Protein 3OII (pdb70)

Nearest PDB structures (foldseek):
  3oii-assembly1_B  TM=1.005E+00  e=3.735E-46  Saccharomyces cerevisiae
  3oii-assembly1_A  TM=9.959E-01  e=3.392E-41  Saccharomyces cerevisiae
  2v3j-assembly1_A  TM=9.925E-01  e=1.659E-40  Saccharomyces cerevisiae
  3oin-assembly1_A  TM=9.960E-01  e=1.907E-39  Saccharomyces cerevisiae
  5jpq-assembly1_e  TM=9.652E-01  e=1.826E-38  Thermochaetoides thermophila

Organism: Saccharomyces cerevisiae (strain ATCC 204508 / S288c) (NCBI:txid559292)

CATH classification: 3.40.1280.10

Foldseek 3Di:
DDWDWLVDQFAAAEEEEAEQQQFDADPCRWTDALVPCVVVCVVVVHDSQWSHNVLVLLQVVLQLPFLSLVVNRYWYWYQHNVGWIKTATSPDDQDNDPVVNGVVSSCCVVVQFDDDVPDPDTRMGTDDDDPVSRHHPAEAEEEEDLPAAADQLLVVVVPGDPRYYYYYYYHSTPDDDSCRCVVPHDYYHYHDNDDDRSNVVSNSNSVSVCVNVVRD/DPWDFLVDQWDAAEEEEAFQAQADDVLGQALVPCVVVCVVVVHPSQFNCNVLVLLQVCLQLVFLSLVVNRYWYWYQHNVGWIKTATSPDDQDNDPVVNSVVSVVCVVVQADPCSRMHTDDDDPVVSHHPAEAEEEEDLVAAADQLLVVLLPAPPRYYYYYYFHSTSDDDSCSCVVPHPYYHYHDPDDDRRNVVSNSNSVSVCVNVVRD

GO terms:
  GO:0005515 protein binding (F, IPI)
  GO:0034399 nuclear periphery (C, IDA)
  GO:0005634 nucleus (C, IDA)
  GO:0005730 nucleolus (C, IDA)
  GO:0005737 cytoplasm (C, IDA)
  GO:0005880 nuclear microtubule (C, IDA)
  GO:0032040 small-subunit processome (C, IDA)
  GO:0042274 ribosomal small subunit biogenesis (P, IGI)
  GO:0070037 rRNA (pseudouridine) methyltransferase activity (F, IMP)
  GO:0005737 cytoplasm (C, HDA)
  GO:0042274 ribosomal small subunit biogenesis (P, IMP)
  GO:0030686 90S preribosome (C, HDA)
  GO:0006364 rRNA processing (P, IMP)
  GO:0070475 rRNA base methylation (P, IMP)
  GO:0000447 endonucleolytic cleavage in ITS1 to separate SSU-rRNA from 5.8S rRNA and LSU-rRNA from tricistronic rRNA transcript (SSU-rRNA, 5.8S rRNA, LSU-rRNA) (P, IMP)
  GO:0000472 endonucleolytic cleavage to generate mature 5'-end of SSU-rRNA from (SSU-rRNA, 5.8S rRNA, LSU-rRNA) (P, IMP)
  GO:0000480 endonucleolytic cleavage in 5'-ETS of tricistronic rRNA transcript (SSU-rRNA, 5.8S rRNA, LSU-rRNA) (P, IMP)
  GO:0019843 rRNA binding (F, IDA)
  GO:0070037 rRNA (pseudouridine) methyltransferase activity (F, TAS)
  GO:0070037 rRNA (pseudouridine) methyltransferase activity (F, EXP)

Secondary structure (DSSP, 8-state):
-PPP-TT--SS--EEEEEEEE---EE---EE--TTT-HHHHHHTT--GGG--HHHHHHHHHHHHTSHHHHTT-EEEEEEETTS-EEEEPTT----SSHHHHHHHHHHHHHHSEEEETTEEEEEEEEEPSPGGGTS-SSEEEEEE-TTSPB--HHHHHHTS-TT-EEEEEEE-SSS--S-TTTTT-SEEEBS-SS---HHHHHHHHHHHHHHHTT--/-PPP-TT--SS--EEEEEEEE---B--B--TTT-HHHHHHTT--GGG--HHHHHHHHHHHHTSHHHHTT-EEEEEEETTS-EEEEPTT----SSHHHHHHHHHHHHHHSEE----EEEEPSPGGGTS-SSEEEEEE-TTS-B--HHHHHHTS-TT-EEEEEEE-SSS--S-TTTTT-SEEEBS-SS---HHHHHHHHHHHHHHHTT--

Radius of gyration: 21.12 Å; Cα contacts (8 Å, |Δi|>4): 929; chains: 2; bounding box: 51×55×55 Å

B-factor: mean 37.65, std 14.8, range [11.65, 96.95]

Structure (mmCIF, N/CA/C/O backbone):
data_3OII
#
_entry.id   3OII
#
_cell.length_a   45.988
_cell.length_b   84.662
_cell.length_c   112.545
_cell.angle_alpha   90.000
_cell.angle_beta   90.000
_cell.angle_gamma   90.000
#
_symmetry.space_group_name_H-M   'P 21 21 21'
#
loop_
_entity.id
_entity.type
_entity.pdbx_description
1 polymer 'Essential for mitotic growth 1'
2 non-polymer S-ADENOSYL-L-HOMOCYSTEINE
3 non-polymer GLYCEROL
4 water water
#
loop_
_atom_site.group_PDB
_atom_site.id
_atom_site.type_symbol
_atom_site.label_atom_id
_atom_site.label_alt_id
_atom_site.label_comp_id
_atom_site.label_asym_id
_atom_site.label_entity_id
_atom_site.label_seq_id
_atom_site.pdbx_PDB_ins_code
_atom_site.Cartn_x
_atom_site.Cartn_y
_atom_site.Cartn_z
_atom_site.occupancy
_atom_site.B_iso_or_equiv
_atom_site.auth_seq_id
_atom_site.auth_comp_id
_atom_site.auth_asym_id
_atom_site.auth_atom_id
_atom_site.pdbx_PDB_model_num
ATOM 1 N N . PRO A 1 29 ? 8.852 16.537 -15.164 1.00 52.98 28 PRO A N 1
ATOM 2 C CA . PRO A 1 29 ? 7.754 16.110 -14.269 1.00 50.72 28 PRO A CA 1
ATOM 3 C C . PRO A 1 29 ? 8.296 15.499 -12.947 1.00 48.78 28 PRO A C 1
ATOM 4 O O . PRO A 1 29 ? 8.602 14.304 -12.880 1.00 49.04 28 PRO A O 1
ATOM 8 N N . PRO A 1 30 ? 8.436 16.330 -11.918 1.00 45.93 29 PRO A N 1
ATOM 9 C CA . PRO A 1 30 ? 8.932 15.877 -10.609 1.00 43.37 29 PRO A CA 1
ATOM 10 C C . PRO A 1 30 ? 7.905 14.966 -9.906 1.00 38.10 29 PRO A C 1
ATOM 11 O O . PRO A 1 30 ? 6.682 14.974 -10.231 1.00 38.63 29 PRO A O 1
ATOM 15 N N . VAL A 1 31 ? 8.400 14.107 -9.034 1.00 33.01 30 VAL A N 1
ATOM 16 C CA . VAL A 1 31 ? 7.482 13.123 -8.421 1.00 29.15 30 VAL A CA 1
ATOM 17 C C . VAL A 1 31 ? 6.743 13.735 -7.244 1.00 27.38 30 VAL A C 1
ATOM 18 O O . VAL A 1 31 ? 7.375 14.250 -6.316 1.00 24.40 30 VAL A O 1
ATOM 22 N N . LEU A 1 32 ? 5.413 13.741 -7.299 1.00 23.62 31 LEU A N 1
ATOM 23 C CA . LEU A 1 32 ? 4.610 14.407 -6.265 1.00 23.26 31 LEU A CA 1
ATOM 24 C C . LEU A 1 32 ? 4.557 13.575 -5.015 1.00 23.78 31 LEU A C 1
ATOM 25 O O . LEU A 1 32 ? 4.382 12.314 -5.052 1.00 23.78 31 LEU A O 1
ATOM 30 N N . THR A 1 33 ? 4.706 14.245 -3.891 1.00 23.04 32 THR A N 1
ATOM 31 C CA . THR A 1 33 ? 4.426 13.587 -2.612 1.00 22.36 32 THR A CA 1
ATOM 32 C C . THR A 1 33 ? 3.698 14.559 -1.695 1.00 23.93 32 THR A C 1
ATOM 33 O O . THR A 1 33 ? 3.573 15.797 -2.015 1.00 23.59 32 THR A O 1
ATOM 37 N N . SER A 1 34 ? 3.240 14.008 -0.566 1.00 21.28 33 SER A N 1
ATOM 38 C CA . SER A 1 34 ? 2.604 14.830 0.482 1.00 22.53 33 SER A CA 1
ATOM 39 C C . SER A 1 34 ? 3.465 15.947 1.002 1.00 22.74 33 SER A C 1
ATOM 40 O O . SER A 1 34 ? 2.933 16.868 1.645 1.00 22.86 33 SER A O 1
ATOM 43 N N . LYS A 1 35 ? 4.794 15.951 0.771 1.00 21.51 34 LYS A N 1
ATOM 44 C CA . LYS A 1 35 ? 5.628 17.116 1.245 1.00 23.59 34 LYS A CA 1
ATOM 45 C C . LYS A 1 35 ? 5.279 18.354 0.455 1.00 23.47 34 LYS A C 1
ATOM 46 O O . LYS A 1 35 ? 5.395 19.476 0.967 1.00 22.42 34 LYS A O 1
ATOM 52 N N . ASP A 1 36 ? 4.826 18.143 -0.809 1.00 22.21 35 ASP A N 1
ATOM 53 C CA . ASP A 1 36 ? 4.432 19.263 -1.632 1.00 23.27 35 ASP A CA 1
ATOM 54 C C . ASP A 1 36 ? 2.962 19.474 -1.399 1.00 22.99 35 ASP A C 1
ATOM 55 O O . ASP A 1 36 ? 2.139 18.654 -1.757 1.00 19.90 35 ASP A O 1
ATOM 60 N N . LYS A 1 37 ? 2.624 20.620 -0.799 1.00 21.05 36 LYS A N 1
ATOM 61 C CA . LYS A 1 37 ? 1.245 20.906 -0.524 1.00 23.80 36 LYS A CA 1
ATOM 62 C C . LYS A 1 37 ? 0.712 22.053 -1.366 1.00 22.14 36 LYS A C 1
ATOM 63 O O . LYS A 1 37 ? -0.340 22.635 -1.017 1.00 23.52 36 LYS A O 1
ATOM 69 N N . ILE A 1 38 ? 1.428 22.399 -2.439 1.00 21.31 37 ILE A N 1
ATOM 70 C CA . ILE A 1 38 ? 1.120 23.558 -3.227 1.00 23.45 37 ILE A CA 1
ATOM 71 C C . ILE A 1 38 ? 0.708 23.175 -4.655 1.00 22.86 37 ILE A C 1
ATOM 72 O O . ILE A 1 38 ? -0.271 23.733 -5.207 1.00 24.10 37 ILE A O 1
ATOM 77 N N . THR A 1 39 ? 1.506 22.311 -5.276 1.00 22.05 38 THR A N 1
ATOM 78 C CA . THR A 1 39 ? 1.314 21.989 -6.716 1.00 21.35 38 THR A CA 1
ATOM 79 C C . THR A 1 39 ? -0.153 21.518 -6.962 1.00 19.93 38 THR A C 1
ATOM 80 O O . THR A 1 39 ? -0.654 20.652 -6.286 1.00 21.16 38 THR A O 1
ATOM 84 N N . LYS A 1 40 ? -0.817 22.086 -7.964 1.00 21.99 39 LYS A N 1
ATOM 85 C CA . LYS A 1 40 ? -2.191 21.634 -8.286 1.00 21.53 39 LYS A CA 1
ATOM 86 C C . LYS A 1 40 ? -2.173 20.260 -8.895 1.00 21.82 39 LYS A C 1
ATOM 87 O O . LYS A 1 40 ? -1.470 20.031 -9.888 1.00 23.38 39 LYS A O 1
ATOM 93 N N . ARG A 1 41 ? -2.948 19.340 -8.360 1.00 19.26 40 ARG A N 1
ATOM 94 C CA . ARG A 1 41 ? -2.917 17.952 -8.846 1.00 18.84 40 ARG A CA 1
ATOM 95 C C . ARG A 1 41 ? -4.268 17.282 -8.607 1.00 18.91 40 ARG A C 1
ATOM 96 O O . ARG A 1 41 ? -5.132 17.805 -7.859 1.00 18.16 40 ARG A O 1
ATOM 104 N N . MET A 1 42 ? -4.402 16.048 -9.121 1.00 17.41 41 MET A N 1
ATOM 105 C CA . MET A 1 42 ? -5.511 15.228 -8.742 1.00 19.11 41 MET A CA 1
ATOM 106 C C . MET A 1 42 ? -5.022 14.201 -7.745 1.00 18.29 41 MET A C 1
ATOM 107 O O . MET A 1 42 ? -3.901 13.683 -7.845 1.00 17.90 41 MET A O 1
ATOM 112 N N . ILE A 1 43 ? -5.832 13.950 -6.738 1.00 17.29 42 ILE A N 1
ATOM 113 C CA . ILE A 1 43 ? -5.537 12.916 -5.740 1.00 17.64 42 ILE A CA 1
ATOM 114 C C . ILE A 1 43 ? -6.704 11.958 -5.716 1.00 17.51 42 ILE A C 1
ATOM 115 O O . ILE A 1 43 ? -7.886 12.395 -5.760 1.00 17.81 42 ILE A O 1
ATOM 120 N N . VAL A 1 44 ? -6.407 10.658 -5.626 1.00 17.18 43 VAL A N 1
ATOM 121 C CA . VAL A 1 44 ? -7.496 9.718 -5.421 1.00 18.55 43 VAL A CA 1
ATOM 122 C C . VAL A 1 44 ? -7.168 8.941 -4.176 1.00 18.34 43 VAL A C 1
ATOM 123 O O . VAL A 1 44 ? -6.001 8.520 -3.963 1.00 18.09 43 VAL A O 1
ATOM 127 N N . VAL A 1 45 ? -8.184 8.810 -3.333 1.00 17.41 44 VAL A N 1
ATOM 128 C CA . VAL A 1 45 ? -8.031 8.061 -2.092 1.00 17.47 44 VAL A CA 1
ATOM 129 C C . VAL A 1 45 ? -8.926 6.835 -2.228 1.00 18.35 44 VAL A C 1
ATOM 130 O O . VAL A 1 45 ? -10.151 6.930 -2.369 1.00 18.29 44 VAL A O 1
ATOM 134 N N . LEU A 1 46 ? -8.312 5.670 -2.129 1.00 16.86 45 LEU A N 1
ATOM 135 C CA . LEU A 1 46 ? -9.070 4.430 -2.200 1.00 16.81 45 LEU A CA 1
ATOM 136 C C . LEU A 1 46 ? -9.429 4.132 -0.761 1.00 19.18 45 LEU A C 1
ATOM 137 O O . LEU A 1 46 ? -8.594 3.701 0.055 1.00 19.60 45 LEU A O 1
ATOM 142 N N . ALA A 1 47 ? -10.683 4.390 -0.444 1.00 18.41 46 ALA A N 1
ATOM 143 C CA . ALA A 1 47 ? -11.120 4.308 0.940 1.00 19.32 46 ALA A CA 1
ATOM 144 C C . ALA A 1 47 ? -11.802 2.989 1.240 1.00 21.53 46 ALA A C 1
ATOM 145 O O . ALA A 1 47 ? -12.308 2.303 0.345 1.00 22.60 46 ALA A O 1
ATOM 147 N N . MET A 1 48 ? -11.875 2.676 2.530 1.00 20.25 47 MET A N 1
ATOM 148 C CA . MET A 1 48 ? -12.423 1.397 2.995 1.00 22.41 47 MET A CA 1
ATOM 149 C C . MET A 1 48 ? -11.810 0.255 2.189 1.00 22.21 47 MET A C 1
ATOM 150 O O . MET A 1 48 ? -12.460 -0.780 1.972 1.00 22.37 47 MET A O 1
ATOM 155 N N . ALA A 1 49 ? -10.537 0.384 1.843 1.00 19.90 48 ALA A N 1
ATOM 156 C CA . ALA A 1 49 ? -9.829 -0.681 1.118 1.00 20.66 48 ALA A CA 1
ATOM 157 C C . ALA A 1 49 ? -9.691 -1.970 1.957 1.00 22.80 48 ALA A C 1
ATOM 158 O O . ALA A 1 49 ? -9.391 -1.896 3.144 1.00 21.50 48 ALA A O 1
ATOM 160 N N . SER A 1 50 ? -9.929 -3.157 1.376 1.00 23.64 49 SER A N 1
ATOM 161 C CA . SER A 1 50 ? -9.951 -4.320 2.242 1.00 26.79 49 SER A CA 1
ATOM 162 C C . SER A 1 50 ? -8.603 -4.973 2.116 1.00 29.54 49 SER A C 1
ATOM 163 O O . SER A 1 50 ? -8.446 -5.877 1.281 1.00 31.89 49 SER A O 1
ATOM 168 N N . LEU A 1 51 ? -7.659 -4.522 2.941 1.00 26.32 50 LEU A N 1
ATOM 169 C CA . LEU A 1 51 ? -6.267 -5.002 2.939 1.00 28.51 50 LEU A CA 1
ATOM 170 C C . LEU A 1 51 ? -5.910 -5.400 4.375 1.00 30.16 50 LEU A C 1
ATOM 171 O O . LEU A 1 51 ? -5.624 -4.545 5.197 1.00 30.23 50 LEU A O 1
ATOM 176 N N . GLU A 1 52 ? -5.943 -6.680 4.6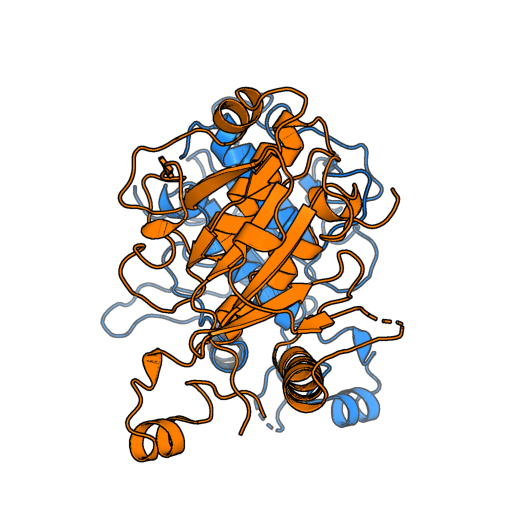64 1.00 30.22 51 GLU A N 1
ATOM 177 C CA . GLU A 1 52 ? -5.796 -7.147 6.019 1.00 33.45 51 GLU A CA 1
ATOM 178 C C . GLU A 1 52 ? -5.086 -8.461 5.881 1.00 34.51 51 GLU A C 1
ATOM 179 O O . GLU A 1 52 ? -5.414 -9.245 4.970 1.00 33.91 51 GLU A O 1
ATOM 185 N N . THR A 1 53 ? -4.111 -8.706 6.746 1.00 35.94 52 THR A N 1
ATOM 186 C CA . THR A 1 53 ? -3.327 -9.898 6.638 1.00 37.73 52 THR A CA 1
ATOM 187 C C . THR A 1 53 ? -3.824 -10.881 7.693 1.00 41.09 52 THR A C 1
ATOM 188 O O . THR A 1 53 ? -4.396 -10.486 8.709 1.00 40.41 52 THR A O 1
ATOM 192 N N . HIS A 1 54 ? -3.643 -12.165 7.432 1.00 43.67 53 HIS A N 1
ATOM 193 C CA . HIS A 1 54 ? -3.904 -13.152 8.449 1.00 48.23 53 HIS A CA 1
ATOM 194 C C . HIS A 1 54 ? -2.847 -14.226 8.315 1.00 50.59 53 HIS A C 1
ATOM 195 O O . HIS A 1 54 ? -2.426 -14.553 7.193 1.00 49.95 53 HIS A O 1
ATOM 202 N N . LYS A 1 55 ? -2.408 -14.777 9.444 1.00 53.52 54 LYS A N 1
ATOM 203 C CA . LYS A 1 55 ? -1.403 -15.824 9.366 1.00 57.00 54 LYS A CA 1
ATOM 204 C C . LYS A 1 55 ? -2.048 -17.155 8.998 1.00 58.96 54 LYS A C 1
ATOM 205 O O . LYS A 1 55 ? -2.904 -17.644 9.731 1.00 60.16 54 LYS A O 1
ATOM 211 N N . ILE A 1 56 ? -1.657 -17.686 7.834 1.00 60.36 55 ILE A N 1
ATOM 212 C CA . ILE A 1 56 ? -1.947 -19.060 7.448 1.00 63.15 55 ILE A CA 1
ATOM 213 C C . ILE A 1 56 ? -0.829 -19.951 7.976 1.00 64.87 55 ILE A C 1
ATOM 214 O O . ILE A 1 56 ? -0.970 -21.169 8.013 1.00 67.80 55 ILE A O 1
ATOM 219 N N . TYR A 1 66 ? 1.611 -15.664 6.656 1.00 55.57 65 TYR A N 1
ATOM 220 C CA . TYR A 1 66 ? 0.793 -14.454 6.386 1.00 52.26 65 TYR A CA 1
ATOM 221 C C . TYR A 1 66 ? 0.365 -14.232 4.934 1.00 50.00 65 TYR A C 1
ATOM 222 O O . TYR A 1 66 ? 1.200 -14.115 4.014 1.00 49.23 65 TYR A O 1
ATOM 231 N N . VAL A 1 67 ? -0.949 -14.113 4.752 1.00 47.02 66 VAL A N 1
ATOM 232 C CA . VAL A 1 67 ? -1.521 -13.796 3.450 1.00 43.71 66 VAL A CA 1
ATOM 233 C C . VAL A 1 67 ? -2.469 -12.621 3.507 1.00 39.51 66 VAL A C 1
ATOM 234 O O . VAL A 1 67 ? -2.977 -12.274 4.556 1.00 38.29 66 VAL A O 1
ATOM 238 N N . LEU A 1 68 ? -2.774 -12.055 2.352 1.00 37.12 67 LEU A N 1
ATOM 239 C CA . LEU A 1 68 ? -3.731 -10.963 2.299 1.00 35.26 67 LEU A CA 1
ATOM 240 C C . LEU A 1 68 ? -5.096 -11.641 2.193 1.00 34.99 67 LEU A C 1
ATOM 241 O O . LEU A 1 68 ? -5.346 -12.408 1.276 1.00 33.78 67 LEU A O 1
ATOM 246 N N . LEU A 1 69 ? -5.961 -11.403 3.164 1.00 33.39 68 LEU A N 1
ATOM 247 C CA . LEU A 1 69 ? -7.254 -12.069 3.212 1.00 34.38 68 LEU A CA 1
ATOM 248 C C . LEU A 1 69 ? -8.065 -11.787 1.951 1.00 34.98 68 LEU A C 1
ATOM 249 O O . LEU A 1 69 ? -8.159 -10.626 1.525 1.00 31.47 68 LEU A O 1
ATOM 254 N N . ASN A 1 70 ? -8.596 -12.836 1.314 1.00 36.34 69 ASN A N 1
ATOM 255 C CA . ASN A 1 70 ? -9.439 -12.613 0.128 1.00 37.83 69 ASN A CA 1
ATOM 256 C C . ASN A 1 70 ? -10.595 -13.582 0.076 1.00 39.59 69 ASN A C 1
ATOM 257 O O . ASN A 1 70 ? -10.457 -14.727 0.474 1.00 38.58 69 ASN A O 1
ATOM 262 N N . CYS A 1 71 ? -11.745 -13.105 -0.388 1.00 40.87 70 CYS A N 1
ATOM 263 C CA . CYS A 1 71 ? -12.957 -13.928 -0.427 1.00 45.52 70 CYS A CA 1
ATOM 264 C C . CYS A 1 71 ? -12.840 -15.232 -1.226 1.00 46.17 70 CYS A C 1
ATOM 265 O O . CYS A 1 71 ? -13.519 -16.198 -0.894 1.00 48.50 70 CYS A O 1
ATOM 268 N N . ASP A 1 72 ? -12.008 -15.295 -2.264 1.00 45.25 71 ASP A N 1
ATOM 269 C CA . ASP A 1 72 ? -11.841 -16.553 -3.010 1.00 47.18 71 ASP A CA 1
ATOM 270 C C . ASP A 1 72 ? -11.084 -17.606 -2.249 1.00 48.29 71 ASP A C 1
ATOM 271 O O . ASP A 1 72 ? -11.433 -18.786 -2.306 1.00 49.06 71 ASP A O 1
ATOM 276 N N . ASP A 1 73 ? -9.996 -17.208 -1.601 1.00 46.46 72 ASP A N 1
ATOM 277 C CA . ASP A 1 73 ? -9.076 -18.190 -1.052 1.00 48.07 72 ASP A CA 1
ATOM 278 C C . ASP A 1 73 ? -9.385 -18.506 0.372 1.00 48.35 72 ASP A C 1
ATOM 279 O O . ASP A 1 73 ? -9.007 -19.573 0.855 1.00 49.39 72 ASP A O 1
ATOM 284 N N . HIS A 1 74 ? -10.068 -17.595 1.055 1.00 47.19 73 HIS A N 1
ATOM 285 C CA . HIS A 1 74 ? -10.139 -17.680 2.507 1.00 48.63 73 HIS A CA 1
ATOM 286 C C . HIS A 1 74 ? -11.554 -17.713 3.051 1.00 49.97 73 HIS A C 1
ATOM 287 O O . HIS A 1 74 ? -11.790 -17.339 4.189 1.00 49.86 73 HIS A O 1
ATOM 294 N N . GLN A 1 75 ? -12.493 -18.178 2.239 1.00 52.73 74 GLN A N 1
ATOM 295 C CA . GLN A 1 75 ? -13.884 -18.299 2.664 1.00 55.21 74 GLN A CA 1
ATOM 296 C C . GLN A 1 75 ? -13.995 -19.101 3.948 1.00 57.19 74 GLN A C 1
ATOM 297 O O . GLN A 1 75 ? -14.700 -18.697 4.862 1.00 57.27 74 GLN A O 1
ATOM 303 N N . GLY A 1 76 ? -13.293 -20.232 4.007 1.00 59.65 75 GLY A N 1
ATOM 304 C CA . GLY A 1 76 ? -13.390 -21.137 5.160 1.00 62.77 75 GLY A CA 1
ATOM 305 C C . GLY A 1 76 ? -12.938 -20.384 6.393 1.00 63.03 75 GLY A C 1
ATOM 306 O O . GLY A 1 76 ? -13.667 -20.325 7.397 1.00 63.78 75 GLY A O 1
ATOM 307 N N . LEU A 1 77 ? -11.740 -19.796 6.287 1.00 62.23 76 LEU A N 1
ATOM 308 C CA . LEU A 1 77 ? -11.112 -19.006 7.348 1.00 62.27 76 LEU A CA 1
ATOM 309 C C . LEU A 1 77 ? -11.956 -17.806 7.794 1.00 61.87 76 LEU A C 1
ATOM 310 O O . LEU A 1 77 ? -12.226 -17.651 8.980 1.00 63.82 76 LEU A O 1
ATOM 315 N N . LEU A 1 78 ? -12.358 -16.959 6.848 1.00 60.49 77 LEU A N 1
ATOM 316 C CA . LEU A 1 78 ? -13.250 -15.839 7.120 1.00 59.20 77 LEU A CA 1
ATOM 317 C C . LEU A 1 78 ? -14.523 -16.260 7.839 1.00 61.49 77 LEU A C 1
ATOM 318 O O . LEU A 1 78 ? -15.000 -15.544 8.710 1.00 61.01 77 LEU A O 1
ATOM 323 N N . LYS A 1 79 ? -15.077 -17.399 7.427 1.00 64.43 78 LYS A N 1
ATOM 324 C CA . LYS A 1 79 ? -16.282 -17.982 8.051 1.00 67.87 78 LYS A CA 1
ATOM 325 C C . LYS A 1 79 ? -16.002 -18.396 9.496 1.00 70.04 78 LYS A C 1
ATOM 326 O O . LYS A 1 79 ? -16.737 -18.019 10.409 1.00 70.66 78 LYS A O 1
ATOM 332 N N . LYS A 1 80 ? -14.937 -19.169 9.697 1.00 72.34 79 LYS A N 1
ATOM 333 C CA . LYS A 1 80 ? -14.544 -19.603 11.043 1.00 75.49 79 LYS A CA 1
ATOM 334 C C . LYS A 1 80 ? -14.074 -18.411 11.890 1.00 74.87 79 LYS A C 1
ATOM 335 O O . LYS A 1 80 ? -14.069 -18.485 13.117 1.00 76.56 79 LYS A O 1
ATOM 341 N N . MET A 1 81 ? -13.688 -17.319 11.218 1.00 73.52 80 MET A N 1
ATOM 342 C CA . MET A 1 81 ? -13.403 -16.025 11.854 1.00 72.21 80 MET A CA 1
ATOM 343 C C . MET A 1 81 ? -14.693 -15.271 12.193 1.00 72.03 80 MET A C 1
ATOM 344 O O . MET A 1 81 ? -14.647 -14.238 12.857 1.00 71.80 80 MET A O 1
ATOM 349 N N . GLY A 1 82 ? -15.832 -15.757 11.702 1.00 72.64 81 GLY A N 1
ATOM 350 C CA . GLY A 1 82 ? -17.109 -15.059 11.863 1.00 72.55 81 GLY A CA 1
ATOM 351 C C . GLY A 1 82 ? -17.198 -13.731 11.119 1.00 70.68 81 GLY A C 1
ATOM 352 O O . GLY A 1 82 ? -18.019 -12.879 11.455 1.00 70.59 81 GLY A O 1
ATOM 353 N N . ARG A 1 83 ? -16.359 -13.558 10.097 1.00 69.38 82 ARG A N 1
ATOM 354 C CA . ARG A 1 83 ? -16.360 -12.348 9.279 1.00 67.53 82 ARG A CA 1
ATOM 355 C C . ARG A 1 83 ? -17.385 -12.466 8.163 1.00 67.30 82 ARG A C 1
ATOM 356 O O . ARG A 1 83 ? -17.859 -13.566 7.854 1.00 68.04 82 ARG A O 1
ATOM 364 N N . ASP A 1 84 ? -17.733 -11.327 7.570 1.00 65.51 83 ASP A N 1
ATOM 365 C CA . ASP A 1 84 ? -18.569 -11.307 6.373 1.00 65.40 83 ASP A CA 1
ATOM 366 C C . ASP A 1 84 ? -17.683 -11.674 5.173 1.00 64.21 83 ASP A C 1
ATOM 367 O O . ASP A 1 84 ? -16.732 -10.948 4.810 1.00 62.55 83 ASP A O 1
ATOM 372 N N . ILE A 1 85 ? -17.998 -12.829 4.598 1.00 64.09 84 ILE A N 1
ATOM 373 C CA . ILE A 1 85 ? -17.201 -13.459 3.553 1.00 63.46 84 ILE A CA 1
ATOM 374 C C . ILE A 1 85 ? -17.055 -12.477 2.390 1.00 60.78 84 ILE A C 1
ATOM 375 O O . ILE A 1 85 ? -15.962 -12.303 1.831 1.00 60.10 84 ILE A O 1
ATOM 380 N N . SER A 1 86 ? -18.150 -11.765 2.128 1.00 58.94 85 SER A N 1
ATOM 381 C CA . SER A 1 86 ? -18.293 -10.869 0.985 1.00 56.15 85 SER A CA 1
ATOM 382 C C . SER A 1 86 ? -17.397 -9.618 1.035 1.00 52.06 85 SER A C 1
ATOM 383 O O . SER A 1 86 ? -17.189 -8.983 0.013 1.00 51.65 85 SER A O 1
ATOM 386 N N . GLU A 1 87 ? -16.868 -9.267 2.207 1.00 49.09 86 GLU A N 1
ATOM 387 C CA . GLU A 1 87 ? -16.151 -8.011 2.360 1.00 45.16 86 GLU A CA 1
ATOM 388 C C . GLU A 1 87 ? -14.618 -8.080 2.097 1.00 40.09 86 GLU A C 1
ATOM 389 O O . GLU A 1 87 ? -13.986 -7.056 1.975 1.00 38.46 86 GLU A O 1
ATOM 395 N N . ALA A 1 88 ? -14.034 -9.271 1.985 1.00 35.69 87 ALA A N 1
ATOM 396 C CA . ALA A 1 88 ? -12.599 -9.350 1.858 1.00 32.64 87 ALA A CA 1
ATOM 397 C C . ALA A 1 88 ? -12.282 -9.266 0.372 1.00 30.03 87 ALA A C 1
ATOM 398 O O . ALA A 1 88 ? -12.189 -10.297 -0.323 1.00 28.81 87 ALA A O 1
ATOM 400 N N . ARG A 1 89 ? -12.151 -8.028 -0.117 1.00 26.89 88 ARG A N 1
ATOM 401 C CA . ARG A 1 89 ? -12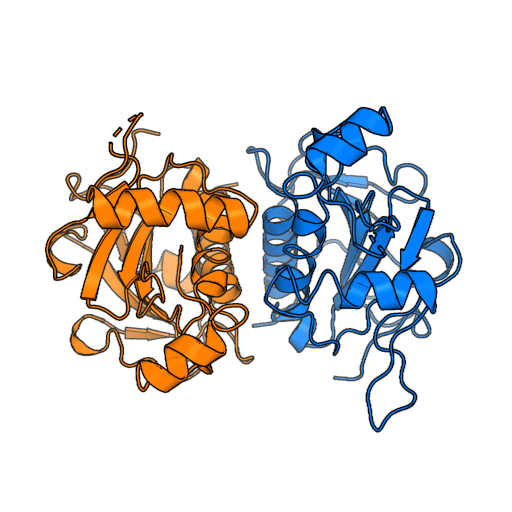.030 -7.791 -1.598 1.00 25.58 88 ARG A CA 1
ATOM 402 C C . ARG A 1 89 ? -10.802 -6.982 -1.951 1.00 23.68 88 ARG A C 1
ATOM 403 O O . ARG A 1 89 ? -10.901 -5.870 -2.490 1.00 23.26 88 ARG A O 1
ATOM 411 N N . PRO A 1 90 ? -9.601 -7.500 -1.597 1.00 24.17 89 PRO A N 1
ATOM 412 C CA . PRO A 1 90 ? -8.409 -6.712 -1.964 1.00 22.68 89 PRO A CA 1
ATOM 413 C C . PRO A 1 90 ? -8.231 -6.576 -3.492 1.00 24.23 89 PRO A C 1
ATOM 414 O O . PRO A 1 90 ? -7.476 -5.707 -3.940 1.00 23.68 89 PRO A O 1
ATOM 418 N N . ASP A 1 91 ? -8.921 -7.407 -4.276 1.00 24.19 90 ASP A N 1
ATOM 419 C CA . ASP A 1 91 ? -8.855 -7.316 -5.770 1.00 24.83 90 ASP A CA 1
ATOM 420 C C . ASP A 1 91 ? -9.390 -5.983 -6.230 1.00 24.36 90 ASP A C 1
ATOM 421 O O . ASP A 1 91 ? -8.962 -5.464 -7.240 1.00 24.16 90 ASP A O 1
ATOM 426 N N . ILE A 1 92 ? -10.317 -5.386 -5.481 1.00 22.48 91 ILE A N 1
ATOM 427 C CA . ILE A 1 92 ? -10.795 -4.074 -5.915 1.00 21.82 91 ILE A CA 1
ATOM 428 C C . ILE A 1 92 ? -9.682 -3.034 -5.821 1.00 23.30 91 ILE A C 1
ATOM 429 O O . ILE A 1 92 ? -9.486 -2.207 -6.738 1.00 21.62 91 ILE A O 1
ATOM 434 N N . THR A 1 93 ? -8.961 -3.031 -4.698 1.00 20.87 92 THR A N 1
ATOM 435 C CA . THR A 1 93 ? -7.865 -2.065 -4.569 1.00 20.64 92 THR A CA 1
ATOM 436 C C . THR A 1 93 ? -6.813 -2.317 -5.636 1.00 20.79 92 THR A C 1
ATOM 437 O O . THR A 1 93 ? -6.272 -1.377 -6.191 1.00 20.23 92 THR A O 1
ATOM 441 N N . HIS A 1 94 ? -6.514 -3.574 -5.904 1.00 19.23 93 HIS A N 1
ATOM 442 C CA . HIS A 1 94 ? -5.516 -3.925 -6.919 1.00 21.71 93 HIS A CA 1
ATOM 443 C C . HIS A 1 94 ? -5.909 -3.352 -8.269 1.00 21.14 93 HIS A C 1
ATOM 444 O O . HIS A 1 94 ? -5.129 -2.692 -8.920 1.00 20.69 93 HIS A O 1
ATOM 451 N N . GLN A 1 95 ? -7.145 -3.565 -8.662 1.00 21.25 94 GLN A N 1
ATOM 452 C CA A GLN A 1 95 ? -7.566 -3.091 -9.977 0.50 21.17 94 GLN A CA 1
ATOM 453 C CA B GLN A 1 95 ? -7.642 -3.102 -9.962 0.50 20.92 94 GLN A CA 1
ATOM 454 C C . GLN A 1 95 ? -7.610 -1.579 -10.066 1.00 20.83 94 GLN A C 1
ATOM 455 O O . GLN A 1 95 ? -7.190 -1.007 -11.113 1.00 21.30 94 GLN A O 1
ATOM 466 N N . CYS A 1 96 ? -8.052 -0.906 -8.991 1.00 19.98 95 CYS A N 1
ATOM 467 C CA . CYS A 1 96 ? -8.027 0.548 -8.961 1.00 19.82 95 CYS A CA 1
ATOM 468 C C . CYS A 1 96 ? -6.617 1.044 -9.046 1.00 20.03 95 CYS A C 1
ATOM 469 O O . CYS A 1 96 ? -6.378 2.002 -9.733 1.00 19.44 95 CYS A O 1
ATOM 472 N N . LEU A 1 97 ? -5.674 0.410 -8.332 1.00 19.33 96 LEU A N 1
ATOM 473 C CA . LEU A 1 97 ? -4.274 0.910 -8.432 1.00 19.72 96 LEU A CA 1
ATOM 474 C C . LEU A 1 97 ? -3.758 0.793 -9.847 1.00 20.72 96 LEU A C 1
ATOM 475 O O . LEU A 1 97 ? -3.009 1.663 -10.348 1.00 22.07 96 LEU A O 1
ATOM 480 N N . LEU A 1 98 ? -4.080 -0.299 -10.529 1.00 21.69 97 LEU A N 1
ATOM 481 C CA . LEU A 1 98 ? -3.542 -0.443 -11.903 1.00 20.01 97 LEU A CA 1
ATOM 482 C C . LEU A 1 98 ? -4.145 0.639 -12.776 1.00 22.04 97 LEU A C 1
ATOM 483 O O . LEU A 1 98 ? -3.468 1.265 -13.583 1.00 23.19 97 LEU A O 1
ATOM 488 N N . THR A 1 99 ? -5.413 0.849 -12.624 1.00 20.00 98 THR A N 1
ATOM 489 C CA . THR A 1 99 ? -6.131 1.870 -13.424 1.00 20.93 98 THR A CA 1
ATOM 490 C C . THR A 1 99 ? -5.540 3.252 -13.218 1.00 19.28 98 THR A C 1
ATOM 491 O O . THR A 1 99 ? -5.266 3.989 -14.169 1.00 18.53 98 THR A O 1
ATOM 495 N N . LEU A 1 100 ? -5.283 3.579 -11.970 1.00 18.38 99 LEU A N 1
ATOM 496 C CA . LEU A 1 100 ? -4.841 4.898 -11.616 1.00 18.89 99 LEU A CA 1
ATOM 497 C C . LEU A 1 100 ? -3.373 5.097 -12.026 1.00 20.23 99 LEU A C 1
ATOM 498 O O . LEU A 1 100 ? -3.036 6.156 -12.612 1.00 19.95 99 LEU A O 1
ATOM 503 N N . LEU A 1 101 ? -2.481 4.142 -11.722 1.00 18.62 100 LEU A N 1
ATOM 504 C CA . LEU A 1 101 ? -1.070 4.447 -11.941 1.00 20.73 100 LEU A CA 1
ATOM 505 C C . LEU A 1 101 ? -0.697 4.326 -13.430 1.00 20.93 100 LEU A C 1
ATOM 506 O O . LEU A 1 101 ? 0.342 4.842 -13.892 1.00 21.04 100 LEU A O 1
ATOM 511 N N . ASP A 1 102 ? -1.491 3.577 -14.174 1.00 21.59 101 ASP A N 1
ATOM 512 C CA . ASP A 1 102 ? -1.310 3.492 -15.630 1.00 21.65 101 ASP A CA 1
ATOM 513 C C . ASP A 1 102 ? -1.847 4.701 -16.375 1.00 22.66 101 ASP A C 1
ATOM 514 O O . ASP A 1 102 ? -1.675 4.792 -17.585 1.00 21.54 101 ASP A O 1
ATOM 519 N N . SER A 1 103 ? -2.573 5.587 -15.709 1.00 21.71 102 SER A N 1
ATOM 520 C CA . SER A 1 103 ? -3.294 6.626 -16.447 1.00 22.87 102 SER A CA 1
ATOM 521 C C . SER A 1 103 ? -2.305 7.699 -16.949 1.00 22.34 102 SER A C 1
ATOM 522 O O . SER A 1 103 ? -1.272 7.938 -16.328 1.00 23.62 102 SER A O 1
ATOM 525 N N . PRO A 1 104 ? -2.644 8.380 -18.065 1.00 22.02 103 PRO A N 1
ATOM 526 C CA . PRO A 1 104 ? -1.830 9.508 -18.532 1.00 21.61 103 PRO A CA 1
ATOM 527 C C . PRO A 1 104 ? -1.650 10.564 -17.434 1.00 21.67 103 PRO A C 1
ATOM 528 O O . PRO A 1 104 ? -0.598 11.160 -17.372 1.00 23.37 103 PRO A O 1
ATOM 532 N N . ILE A 1 105 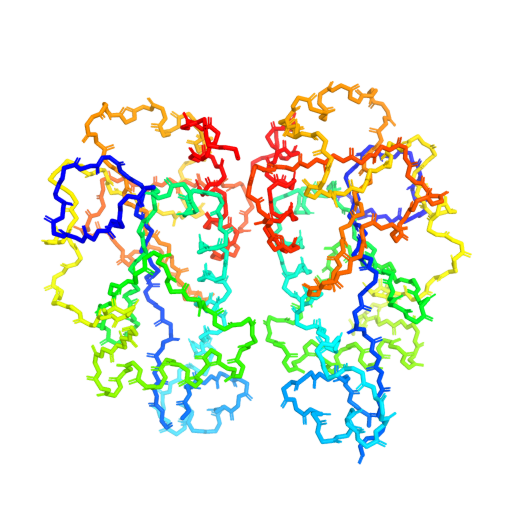? -2.654 10.806 -16.586 1.00 22.67 104 ILE A N 1
ATOM 533 C CA . ILE A 1 105 ? -2.514 11.893 -15.596 1.00 22.00 104 ILE A CA 1
ATOM 534 C C . ILE A 1 105 ? -1.402 11.510 -14.615 1.00 21.54 104 ILE A C 1
ATOM 535 O O . ILE A 1 105 ? -0.628 12.367 -14.177 1.00 23.21 104 ILE A O 1
ATOM 540 N N . ASN A 1 106 ? -1.280 10.209 -14.324 1.00 19.37 105 ASN A N 1
ATOM 541 C CA . ASN A 1 106 ? -0.136 9.751 -13.501 1.00 19.41 105 ASN A CA 1
ATOM 542 C C . ASN A 1 106 ? 1.156 9.953 -14.233 1.00 20.69 105 ASN A C 1
ATOM 543 O O . ASN A 1 106 ? 2.199 10.419 -13.671 1.00 20.94 105 ASN A O 1
ATOM 548 N N . LYS A 1 107 ? 1.187 9.517 -15.474 1.00 22.12 106 LYS A N 1
ATOM 549 C CA . LYS A 1 107 ? 2.433 9.613 -16.239 1.00 23.60 106 LYS A CA 1
ATOM 550 C C . LYS A 1 107 ? 2.878 11.055 -16.419 1.00 25.35 106 LYS A C 1
ATOM 551 O O . LYS A 1 107 ? 4.096 11.331 -16.549 1.00 24.78 106 LYS A O 1
ATOM 557 N N . ALA A 1 108 ? 1.904 11.975 -16.512 1.00 24.12 107 ALA A N 1
ATOM 558 C CA . ALA A 1 108 ? 2.199 13.384 -16.661 1.00 26.70 107 ALA A CA 1
ATOM 559 C C . ALA A 1 108 ? 2.623 14.030 -15.311 1.00 25.72 107 ALA A C 1
ATOM 560 O O . ALA A 1 108 ? 3.008 15.174 -15.306 1.00 25.93 107 ALA A O 1
ATOM 562 N N . GLY A 1 109 ? 2.604 13.263 -14.212 1.00 23.81 108 GLY A N 1
ATOM 563 C CA . GLY A 1 109 ? 3.119 13.725 -12.926 1.00 23.89 108 GLY A CA 1
ATOM 564 C C . GLY A 1 109 ? 2.067 14.543 -12.196 1.00 23.42 108 GLY A C 1
ATOM 565 O O . GLY A 1 109 ? 2.408 15.341 -11.296 1.00 23.45 108 GLY A O 1
ATOM 566 N N . LYS A 1 110 ? 0.778 14.341 -12.490 1.00 19.86 109 LYS A N 1
ATOM 567 C CA A LYS A 1 110 ? -0.255 15.183 -11.826 0.50 20.93 109 LYS A CA 1
ATOM 568 C CA B LYS A 1 110 ? -0.276 15.168 -11.869 0.50 20.30 109 LYS A CA 1
ATOM 569 C C . LYS A 1 110 ? -1.294 14.380 -11.065 1.00 19.64 109 LYS A C 1
ATOM 570 O O . LYS A 1 110 ? -2.429 14.876 -10.801 1.00 19.66 109 LYS A O 1
ATOM 581 N N . LEU A 1 111 ? -0.901 13.171 -10.670 1.00 18.98 110 LEU A N 1
ATOM 582 C CA . LEU A 1 111 ? -1.748 12.307 -9.808 1.00 18.12 110 LEU A CA 1
ATOM 583 C C . LEU A 1 111 ? -1.060 11.814 -8.586 1.00 19.25 110 LEU A C 1
ATOM 584 O O . LEU A 1 111 ? 0.123 11.462 -8.635 1.00 19.64 110 LEU A O 1
ATOM 589 N N . GLN A 1 112 ? -1.772 11.783 -7.468 1.00 16.62 111 GLN A N 1
ATOM 590 C CA . GLN A 1 112 ? -1.256 11.000 -6.301 1.00 17.14 111 GLN A CA 1
ATOM 591 C C . GLN A 1 112 ? -2.358 10.060 -5.901 1.00 17.43 111 GLN A C 1
ATOM 592 O O . GLN A 1 112 ? -3.564 10.397 -6.041 1.00 18.66 111 GLN A O 1
ATOM 598 N N . VAL A 1 113 ? -2.007 8.895 -5.355 1.00 17.90 112 VAL A N 1
ATOM 599 C CA . VAL A 1 113 ? -2.997 8.022 -4.818 1.00 16.57 112 VAL A CA 1
ATOM 600 C C . VAL A 1 113 ? -2.651 7.751 -3.344 1.00 18.20 112 VAL A C 1
ATOM 601 O O . VAL A 1 113 ? -1.460 7.571 -2.999 1.00 17.79 112 VAL A O 1
ATOM 605 N N . TYR A 1 114 ? -3.669 7.703 -2.516 1.00 16.37 113 TYR A N 1
ATOM 606 C CA . TYR A 1 114 ? -3.498 7.193 -1.142 1.00 17.30 113 TYR A CA 1
ATOM 607 C C . TYR A 1 114 ? -4.460 6.037 -0.991 1.00 17.88 113 TYR A C 1
ATOM 608 O O . TYR A 1 114 ? -5.508 5.958 -1.690 1.00 19.69 113 TYR A O 1
ATOM 617 N N . ILE A 1 115 ? -4.176 5.167 -0.042 1.00 18.16 114 ILE A N 1
ATOM 618 C CA . ILE A 1 115 ? -5.116 4.080 0.314 1.00 17.94 114 ILE A CA 1
ATOM 619 C C . ILE A 1 115 ? -5.434 4.239 1.775 1.00 20.94 114 ILE A C 1
ATOM 620 O O . ILE A 1 115 ? -4.518 4.359 2.610 1.00 19.90 114 ILE A O 1
ATOM 625 N N . GLN A 1 116 ? -6.726 4.241 2.081 1.00 19.67 115 GLN A N 1
ATOM 626 C CA . GLN A 1 116 ? -7.145 4.168 3.469 1.00 21.08 115 GLN A CA 1
ATOM 627 C C . GLN A 1 116 ? -7.787 2.786 3.699 1.00 22.03 115 GLN A C 1
ATOM 628 O O . GLN A 1 116 ? -8.821 2.511 3.126 1.00 21.48 115 GLN A O 1
ATOM 639 N N . THR A 1 117 ? -7.188 1.905 4.492 1.00 20.89 116 THR A N 1
ATOM 640 C CA . THR A 1 117 ? -7.806 0.590 4.604 1.00 22.57 116 THR A CA 1
ATOM 641 C C . THR A 1 117 ? -9.001 0.591 5.560 1.00 23.61 116 THR A C 1
ATOM 642 O O . THR A 1 117 ? -9.139 1.451 6.414 1.00 25.02 116 THR A O 1
ATOM 646 N N . SER A 1 118 ? -9.818 -0.434 5.473 1.00 24.93 117 SER A N 1
ATOM 647 C CA . SER A 1 118 ? -10.945 -0.485 6.382 1.00 25.97 117 SER A CA 1
ATOM 648 C C . SER A 1 118 ? -10.503 -0.647 7.877 1.00 27.02 117 SER A C 1
ATOM 649 O O . SER A 1 118 ? -11.288 -0.402 8.810 1.00 30.06 117 SER A O 1
ATOM 652 N N . ARG A 1 119 ? -9.276 -1.070 8.115 1.00 25.69 118 ARG A N 1
ATOM 653 C CA . ARG A 1 119 ? -8.763 -1.191 9.518 1.00 28.02 118 ARG A CA 1
ATOM 654 C C . ARG A 1 119 ? -8.074 0.087 9.997 1.00 29.26 118 ARG A C 1
ATOM 655 O O . ARG A 1 119 ? -7.567 0.102 11.096 1.00 30.04 118 ARG A O 1
ATOM 663 N N . GLY A 1 120 ? -8.106 1.124 9.167 1.00 26.02 119 GLY A N 1
ATOM 664 C CA . GLY A 1 120 ? -7.687 2.515 9.505 1.00 28.27 119 GLY A CA 1
ATOM 665 C C . GLY A 1 120 ? -6.192 2.781 9.197 1.00 27.15 119 GLY A C 1
ATOM 666 O O . GLY A 1 120 ? -5.603 3.770 9.683 1.00 29.47 119 GLY A O 1
ATOM 667 N N . ILE A 1 121 ? -5.582 1.945 8.359 1.00 25.64 120 ILE A N 1
ATOM 668 C CA . ILE A 1 121 ? -4.177 2.211 7.956 1.00 25.18 120 ILE A CA 1
ATOM 669 C C . ILE A 1 121 ? -4.230 3.213 6.801 1.00 23.44 120 ILE A C 1
ATOM 670 O O . ILE A 1 121 ? -5.087 3.099 5.905 1.00 23.61 120 ILE A O 1
ATOM 675 N N . LEU A 1 122 ? -3.295 4.159 6.768 1.00 19.36 121 LEU A N 1
ATOM 676 C CA . LEU A 1 122 ? -3.272 5.127 5.643 1.00 19.57 121 LEU A CA 1
ATOM 677 C C . LEU A 1 122 ? -1.908 4.974 4.917 1.00 18.11 121 LEU A C 1
ATOM 678 O O . LEU A 1 122 ? -0.875 4.882 5.563 1.00 20.46 121 LEU A O 1
ATOM 683 N N . ILE A 1 123 ? -1.940 4.835 3.593 1.00 16.98 122 ILE A N 1
ATOM 684 C CA . ILE A 1 123 ? -0.746 4.506 2.828 1.00 18.24 122 ILE A CA 1
ATOM 685 C C . ILE A 1 123 ? -0.607 5.545 1.732 1.00 19.94 122 ILE A C 1
ATOM 686 O O . ILE A 1 123 ? -1.560 5.776 0.998 1.00 19.37 122 ILE A O 1
ATOM 691 N N . GLU A 1 124 ? 0.587 6.104 1.605 1.00 20.44 123 GLU A N 1
ATOM 692 C CA . GLU A 1 124 ? 0.899 6.988 0.516 1.00 20.07 123 GLU A CA 1
ATOM 693 C C . GLU A 1 124 ? 1.620 6.152 -0.545 1.00 20.19 123 GLU A C 1
ATOM 694 O O . GLU A 1 124 ? 2.614 5.502 -0.284 1.00 20.86 123 GLU A O 1
ATOM 700 N N . VAL A 1 125 ? 1.108 6.238 -1.771 1.00 18.94 124 VAL A N 1
ATOM 701 C CA A VAL A 1 125 ? 1.644 5.468 -2.914 0.60 17.91 124 VAL A CA 1
ATOM 702 C CA B VAL A 1 125 ? 1.696 5.436 -2.846 0.40 19.58 124 VAL A CA 1
ATOM 703 C C . VAL A 1 125 ? 2.526 6.367 -3.731 1.00 19.22 124 VAL A C 1
ATOM 704 O O . VAL A 1 125 ? 2.063 7.442 -4.174 1.00 19.96 124 VAL A O 1
ATOM 711 N N . ASN A 1 126 ? 3.791 6.007 -3.927 1.00 18.45 125 ASN A N 1
ATOM 712 C CA . ASN A 1 126 ? 4.642 6.891 -4.750 1.00 20.60 125 ASN A CA 1
ATOM 713 C C . ASN A 1 126 ? 4.175 6.717 -6.216 1.00 20.33 125 ASN A C 1
ATOM 714 O O . ASN A 1 126 ? 3.951 5.569 -6.668 1.00 20.91 125 ASN A O 1
ATOM 719 N N . PRO A 1 127 ? 3.992 7.822 -6.953 1.00 22.10 126 PRO A N 1
ATOM 720 C CA . PRO A 1 127 ? 3.512 7.776 -8.352 1.00 21.92 126 PRO A CA 1
ATOM 721 C C . PRO A 1 127 ? 4.296 6.852 -9.252 1.00 22.61 126 PRO A C 1
ATOM 722 O O . PRO A 1 127 ? 3.729 6.311 -10.263 1.00 22.86 126 PRO A O 1
ATOM 726 N N . THR A 1 128 ? 5.575 6.668 -8.927 1.00 22.27 127 THR A N 1
ATOM 727 C CA . THR A 1 128 ? 6.422 5.863 -9.841 1.00 23.81 127 THR A CA 1
ATOM 728 C C . THR A 1 128 ? 6.423 4.364 -9.492 1.00 25.93 127 THR A C 1
ATOM 729 O O . THR A 1 128 ? 7.116 3.585 -10.192 1.00 26.29 127 THR A O 1
ATOM 733 N N . VAL A 1 129 ? 5.700 3.949 -8.441 1.00 24.30 128 VAL A N 1
ATOM 734 C CA . VAL A 1 129 ? 5.712 2.544 -8.087 1.00 26.01 128 VAL A CA 1
ATOM 735 C C . VAL A 1 129 ? 5.154 1.631 -9.185 1.00 26.55 128 VAL A C 1
ATOM 736 O O . VAL A 1 129 ? 4.185 2.009 -9.857 1.00 25.80 128 VAL A O 1
ATOM 740 N N . ARG A 1 130 ? 5.825 0.489 -9.465 1.00 27.81 129 ARG A N 1
ATOM 741 C CA . ARG A 1 130 ? 5.217 -0.497 -10.376 1.00 29.24 129 ARG A CA 1
ATOM 742 C C . ARG A 1 130 ? 4.360 -1.466 -9.559 1.00 29.51 129 ARG A C 1
ATOM 743 O O . ARG A 1 130 ? 4.891 -2.347 -8.880 1.00 31.90 129 ARG A O 1
ATOM 751 N N . ILE A 1 131 ? 3.036 -1.284 -9.556 1.00 27.23 130 ILE A N 1
ATOM 752 C CA . ILE A 1 131 ? 2.172 -2.223 -8.877 1.00 27.73 130 ILE A CA 1
ATOM 753 C C . ILE A 1 131 ? 2.176 -3.565 -9.688 1.00 28.02 130 ILE A C 1
ATOM 754 O O . ILE A 1 131 ? 2.003 -3.542 -10.934 1.00 28.52 130 ILE A O 1
ATOM 759 N N . PRO A 1 132 ? 2.399 -4.705 -9.011 1.00 28.35 131 PRO A N 1
ATOM 760 C CA . PRO A 1 132 ? 2.368 -5.973 -9.708 1.00 28.81 131 PRO A CA 1
ATOM 761 C C . PRO A 1 132 ? 1.085 -6.129 -10.512 1.00 28.88 131 PRO A C 1
ATOM 762 O O . PRO A 1 132 ? 0.035 -5.873 -9.994 1.00 26.89 131 PRO A O 1
ATOM 766 N N . ARG A 1 133 ? 1.187 -6.599 -11.760 1.00 29.89 132 ARG A N 1
ATOM 767 C CA . ARG A 1 133 ? 0.009 -6.707 -12.643 1.00 30.98 132 ARG A CA 1
ATOM 768 C C . ARG A 1 133 ? -0.891 -7.871 -12.193 1.00 31.40 132 ARG A C 1
ATOM 769 O O . ARG A 1 133 ? -2.117 -7.923 -12.475 1.00 32.52 132 ARG A O 1
ATOM 777 N N . THR A 1 134 ? -0.319 -8.865 -11.527 1.00 31.69 133 THR A N 1
ATOM 778 C CA . THR A 1 134 ? -1.165 -10.017 -11.185 1.00 33.63 133 THR A CA 1
ATOM 779 C C . THR A 1 134 ? -1.530 -9.955 -9.712 1.00 33.82 133 THR A C 1
ATOM 780 O O . THR A 1 134 ? -0.753 -9.495 -8.854 1.00 32.52 133 THR A O 1
ATOM 784 N N . PHE A 1 135 ? -2.752 -10.364 -9.419 1.00 34.58 134 PHE A N 1
ATOM 785 C CA . PHE A 1 135 ? -3.200 -10.325 -8.038 1.00 33.76 134 PHE A CA 1
ATOM 786 C C . PHE A 1 135 ? -2.278 -11.065 -7.066 1.00 34.19 134 PHE A C 1
ATOM 787 O O . PHE A 1 135 ? -2.042 -10.605 -5.962 1.00 32.81 134 PHE A O 1
ATOM 795 N N . LYS A 1 136 ? -1.709 -12.204 -7.438 1.00 35.53 135 LYS A N 1
ATOM 796 C CA . LYS A 1 136 ? -0.898 -12.906 -6.468 1.00 36.33 135 LYS A CA 1
ATOM 797 C C . LYS A 1 136 ? 0.342 -12.124 -6.019 1.00 35.53 135 LYS A C 1
ATOM 798 O O . LYS A 1 136 ? 0.739 -12.177 -4.852 1.00 34.42 135 LYS A O 1
ATOM 804 N N . ARG A 1 137 ? 1.016 -11.463 -6.937 1.00 34.76 136 ARG A N 1
ATOM 805 C CA . ARG A 1 137 ? 2.222 -10.756 -6.578 1.00 33.75 136 ARG A CA 1
ATOM 806 C C . ARG A 1 137 ? 1.856 -9.479 -5.810 1.00 31.39 136 ARG A C 1
ATOM 807 O O . ARG A 1 137 ? 2.523 -9.069 -4.907 1.00 30.80 136 ARG A O 1
ATOM 815 N N . PHE A 1 138 ? 0.763 -8.836 -6.215 1.00 29.48 137 PHE A N 1
ATOM 816 C CA . PHE A 1 138 ? 0.219 -7.699 -5.475 1.00 27.28 137 PHE A CA 1
ATOM 817 C C . PHE A 1 138 ? 0.002 -8.092 -4.018 1.00 28.37 137 PHE A C 1
ATOM 818 O O . PHE A 1 138 ? 0.394 -7.367 -3.097 1.00 28.22 137 PHE A O 1
ATOM 826 N N . SER A 1 139 ? -0.611 -9.250 -3.795 1.00 29.05 138 SER A N 1
ATOM 827 C CA A SER A 1 139 ? -0.916 -9.684 -2.440 0.50 30.37 138 SER A CA 1
ATOM 828 C CA B SER A 1 139 ? -0.917 -9.691 -2.443 0.50 30.49 138 SER A CA 1
ATOM 829 C C . SER A 1 139 ? 0.371 -9.778 -1.635 1.00 31.48 138 SER A C 1
ATOM 830 O O . SER A 1 139 ? 0.452 -9.317 -0.491 1.00 31.36 138 SER A O 1
ATOM 835 N N . GLY A 1 140 ? 1.405 -10.344 -2.232 1.00 33.28 139 GLY A N 1
ATOM 836 C CA . GLY A 1 140 ? 2.680 -10.489 -1.499 1.00 33.44 139 GLY A CA 1
ATOM 837 C C . GLY A 1 140 ? 3.230 -9.130 -1.135 1.00 32.04 139 GLY A C 1
ATOM 838 O O . GLY A 1 140 ? 3.752 -8.914 -0.037 1.00 32.82 139 GLY A O 1
ATOM 839 N N . LEU A 1 141 ? 3.122 -8.181 -2.054 1.00 30.40 140 LEU A N 1
ATOM 840 C CA . LEU A 1 141 ? 3.675 -6.866 -1.802 1.00 29.43 140 LEU A CA 1
ATOM 841 C C . LEU A 1 141 ? 2.916 -6.168 -0.644 1.00 28.90 140 LEU A C 1
ATOM 842 O O . LEU A 1 141 ? 3.534 -5.527 0.199 1.00 28.06 140 LEU A O 1
ATOM 847 N N . MET A 1 142 ? 1.594 -6.310 -0.606 1.00 27.92 141 MET A N 1
ATOM 848 C CA . MET A 1 142 ? 0.799 -5.684 0.458 1.00 27.89 141 MET A CA 1
ATOM 849 C C . MET A 1 142 ? 1.076 -6.294 1.834 1.00 27.85 141 MET A C 1
ATOM 850 O O . MET A 1 142 ? 1.097 -5.606 2.826 1.00 27.02 141 MET A O 1
ATOM 855 N N . VAL A 1 143 ? 1.291 -7.586 1.896 1.00 29.02 142 VAL A N 1
ATOM 856 C CA . VAL A 1 143 ? 1.670 -8.215 3.167 1.00 29.81 142 VAL A CA 1
ATOM 857 C C . VAL A 1 143 ? 2.968 -7.590 3.695 1.00 29.99 142 VAL A C 1
ATOM 858 O O . VAL A 1 143 ? 3.071 -7.270 4.888 1.00 29.91 142 VAL A O 1
ATOM 862 N N . GLN A 1 144 ? 3.953 -7.420 2.820 1.00 30.39 143 GLN A N 1
ATOM 863 C CA . GLN A 1 144 ? 5.253 -6.855 3.231 1.00 31.57 143 GLN A CA 1
ATOM 864 C C . GLN A 1 144 ? 5.051 -5.428 3.692 1.00 28.03 143 GLN A C 1
ATOM 865 O O . GLN A 1 144 ? 5.573 -5.018 4.693 1.00 27.51 143 GLN A O 1
ATOM 871 N N . LEU A 1 145 ? 4.266 -4.659 2.942 1.00 26.08 144 LEU A N 1
ATOM 872 C CA . LEU A 1 145 ? 3.976 -3.273 3.338 1.00 26.10 144 LEU A CA 1
ATOM 873 C C . LEU A 1 145 ? 3.313 -3.215 4.716 1.00 27.58 144 LEU A C 1
ATOM 874 O O . LEU A 1 145 ? 3.615 -2.347 5.534 1.00 28.32 144 LEU A O 1
ATOM 879 N N . LEU A 1 146 ? 2.287 -4.018 4.917 1.00 29.22 145 LEU A N 1
ATOM 880 C CA . LEU A 1 146 ? 1.503 -3.913 6.186 1.00 30.38 145 LEU A CA 1
ATOM 881 C C . LEU A 1 146 ? 2.359 -4.330 7.378 1.00 33.42 145 LEU A C 1
ATOM 882 O O . LEU A 1 146 ? 2.263 -3.756 8.471 1.00 34.50 145 LEU A O 1
ATOM 887 N N . HIS A 1 147 ? 3.253 -5.287 7.156 1.00 33.67 146 HIS A N 1
ATOM 888 C CA . HIS A 1 147 ? 4.157 -5.655 8.229 1.00 35.76 146 HIS A CA 1
ATOM 889 C C . HIS A 1 147 ? 5.309 -4.716 8.508 1.00 35.08 146 HIS A C 1
ATOM 890 O O . HIS A 1 147 ? 5.554 -4.396 9.665 1.00 34.66 146 HIS A O 1
ATOM 897 N N . LYS A 1 148 ? 6.033 -4.308 7.460 1.00 32.58 147 LYS A N 1
ATOM 898 C CA . LYS A 1 148 ? 7.198 -3.456 7.570 1.00 32.23 147 LYS A CA 1
ATOM 899 C C . LYS A 1 148 ? 6.896 -1.949 7.635 1.00 30.96 147 LYS A C 1
ATOM 900 O O . LYS A 1 148 ? 7.773 -1.161 8.040 1.00 29.12 147 LYS A O 1
ATOM 906 N N . LEU A 1 149 ? 5.692 -1.561 7.183 1.00 28.10 148 LEU A N 1
ATOM 907 C CA . LEU A 1 149 ? 5.259 -0.176 7.152 1.00 27.58 148 LEU A CA 1
ATOM 908 C C . LEU A 1 149 ? 5.782 0.646 5.978 1.00 27.52 148 LEU A C 1
ATOM 909 O O . LEU A 1 149 ? 5.357 1.793 5.776 1.00 27.05 148 LEU A O 1
ATOM 914 N N . SER A 1 150 ? 6.647 0.064 5.153 1.00 28.18 149 SER A N 1
ATOM 915 C CA . SER A 1 150 ? 7.028 0.733 3.899 1.00 27.33 149 SER A CA 1
ATOM 916 C C . SER A 1 150 ? 7.689 -0.252 2.984 1.00 29.32 149 SER A C 1
ATOM 917 O O . SER A 1 150 ? 8.100 -1.324 3.449 1.00 30.78 149 SER A O 1
ATOM 920 N N . ILE A 1 151 ? 7.829 0.129 1.703 1.00 30.30 150 ILE A N 1
ATOM 921 C CA . ILE A 1 151 ? 8.500 -0.713 0.699 1.00 30.49 150 ILE A CA 1
ATOM 922 C C . ILE A 1 151 ? 9.446 0.254 -0.026 1.00 31.95 150 ILE A C 1
ATOM 923 O O . ILE A 1 151 ? 9.021 1.360 -0.403 1.00 28.59 150 ILE A O 1
ATOM 928 N N . ARG A 1 152 ? 10.701 -0.144 -0.196 1.00 34.23 151 ARG A N 1
ATOM 929 C CA . ARG A 1 152 ? 11.659 0.666 -0.985 1.00 39.33 151 ARG A CA 1
ATOM 930 C C . ARG A 1 152 ? 12.083 -0.118 -2.201 1.00 41.89 151 ARG A C 1
ATOM 931 O O . ARG A 1 152 ? 11.726 -1.262 -2.318 1.00 43.19 151 ARG A O 1
ATOM 939 N N . SER A 1 153 ? 12.842 0.468 -3.117 1.00 45.75 152 SER A N 1
ATOM 940 C CA . SER A 1 153 ? 13.497 -0.382 -4.143 1.00 49.10 152 SER A CA 1
ATOM 941 C C . SER A 1 153 ? 14.836 -0.968 -3.729 1.00 50.98 152 SER A C 1
ATOM 942 O O . SER A 1 153 ? 15.443 -0.577 -2.709 1.00 51.98 152 SER A O 1
ATOM 945 N N . VAL A 1 154 ? 15.304 -1.923 -4.540 1.00 52.71 153 VAL A N 1
ATOM 946 C CA . VAL A 1 154 ? 16.697 -2.292 -4.516 1.00 53.73 153 VAL A CA 1
ATOM 947 C C . VAL A 1 154 ? 17.371 -1.058 -5.100 1.00 52.49 153 VAL A C 1
ATOM 948 O O . VAL A 1 154 ? 16.849 -0.376 -6.006 1.00 52.97 153 VAL A O 1
ATOM 952 N N . ASN A 1 155 ? 18.504 -0.728 -4.547 1.00 51.30 154 ASN A N 1
ATOM 953 C CA . ASN A 1 155 ? 19.304 0.375 -5.085 1.00 49.63 154 ASN A CA 1
ATOM 954 C C . ASN A 1 155 ? 18.910 1.753 -4.604 1.00 46.08 154 ASN A C 1
ATOM 955 O O . ASN A 1 155 ? 19.683 2.676 -4.761 1.00 43.61 154 ASN A O 1
ATOM 960 N N . SER A 1 156 ? 17.715 1.921 -4.020 1.00 43.87 155 SER A N 1
ATOM 961 C CA . SER A 1 156 ? 17.305 3.247 -3.585 1.00 42.30 155 SER A CA 1
ATOM 962 C C . SER A 1 156 ? 16.604 3.216 -2.235 1.00 42.73 155 SER A C 1
ATOM 963 O O . SER A 1 156 ? 15.755 2.349 -2.027 1.00 42.53 155 SER A O 1
ATOM 966 N N . GLU A 1 157 ? 16.954 4.160 -1.365 1.00 41.79 156 GLU A N 1
ATOM 967 C CA . GLU A 1 157 ? 16.234 4.428 -0.125 1.00 42.34 156 GLU A CA 1
ATOM 968 C C . GLU A 1 157 ? 14.801 4.997 -0.250 1.00 39.68 156 GLU A C 1
ATOM 969 O O . GLU A 1 157 ? 14.069 5.088 0.740 1.00 38.99 156 GLU A O 1
ATOM 975 N N . GLU A 1 158 ? 14.401 5.393 -1.445 1.00 37.76 157 GLU A N 1
ATOM 976 C CA . GLU A 1 158 ? 13.109 6.045 -1.660 1.00 36.55 157 GLU A CA 1
ATOM 977 C C . GLU A 1 158 ? 11.998 5.075 -1.320 1.00 34.42 157 GLU A C 1
ATOM 978 O O . GLU A 1 158 ? 12.056 3.916 -1.714 1.00 33.08 157 GLU A O 1
ATOM 984 N N . LYS A 1 159 ? 11.006 5.519 -0.562 1.00 31.94 158 LYS A N 1
ATOM 985 C CA A LYS A 1 159 ? 9.872 4.650 -0.234 0.50 31.48 158 LYS A CA 1
ATOM 986 C CA B LYS A 1 159 ? 9.910 4.601 -0.255 0.50 31.42 158 LYS A CA 1
ATOM 987 C C . LYS A 1 159 ? 8.922 4.653 -1.403 1.00 30.25 158 LYS A C 1
ATOM 988 O O . LYS A 1 159 ? 8.519 5.732 -1.876 1.00 32.98 158 LYS A O 1
ATOM 999 N N . LEU A 1 160 ? 8.566 3.502 -1.904 1.00 25.61 159 LEU A N 1
ATOM 1000 C CA . LEU A 1 160 ? 7.611 3.519 -2.965 1.00 26.08 159 LEU A CA 1
ATOM 1001 C C . LEU A 1 160 ? 6.174 3.345 -2.416 1.00 23.41 159 LEU A C 1
ATOM 1002 O O . LEU A 1 160 ? 5.178 3.702 -3.086 1.00 21.69 159 LEU A O 1
ATOM 1007 N N . LEU A 1 161 ? 6.068 2.747 -1.229 1.00 21.66 160 LEU A N 1
ATOM 1008 C CA . LEU A 1 161 ? 4.769 2.713 -0.548 1.00 21.53 160 LEU A CA 1
ATOM 1009 C C . LEU A 1 161 ? 5.135 3.007 0.915 1.00 21.78 160 LEU A C 1
ATOM 1010 O O . LEU A 1 161 ? 6.141 2.506 1.394 1.00 22.62 160 LEU A O 1
ATOM 1015 N N . LYS A 1 162 ? 4.313 3.745 1.654 1.00 21.59 161 LYS A N 1
ATOM 1016 C CA . LYS A 1 162 ? 4.657 4.039 3.045 1.00 23.11 161 LYS A CA 1
ATOM 1017 C C . LYS A 1 162 ? 3.402 4.225 3.864 1.00 23.48 161 LYS A C 1
ATOM 1018 O O . LYS A 1 162 ? 2.471 4.941 3.441 1.00 22.03 161 LYS A O 1
ATOM 1024 N N . VAL A 1 163 ? 3.357 3.614 5.043 1.00 23.42 162 VAL A N 1
ATOM 1025 C CA . VAL A 1 163 ? 2.253 3.909 5.991 1.00 23.02 162 VAL A CA 1
ATOM 1026 C C . VAL A 1 163 ? 2.524 5.233 6.652 1.00 23.99 162 VAL A C 1
ATOM 1027 O O . VAL A 1 163 ? 3.646 5.457 7.178 1.00 24.17 162 VAL A O 1
ATOM 1031 N N . ILE A 1 164 ? 1.503 6.083 6.678 1.00 21.42 163 ILE A N 1
ATOM 1032 C CA . ILE A 1 164 ? 1.654 7.433 7.228 1.00 23.83 163 ILE A CA 1
ATOM 1033 C C . ILE A 1 164 ? 0.550 7.681 8.207 1.00 25.09 163 ILE A C 1
ATOM 1034 O O . ILE A 1 164 ? -0.385 6.877 8.296 1.00 23.89 163 ILE A O 1
ATOM 1039 N N . LYS A 1 165 ? 0.678 8.757 8.978 1.00 24.30 164 LYS A N 1
ATOM 1040 C CA . LYS A 1 165 ? -0.290 9.006 10.031 1.00 25.21 164 LYS A CA 1
ATOM 1041 C C . LYS A 1 165 ? -1.603 9.618 9.613 1.00 24.50 164 LYS A C 1
ATOM 1042 O O . LYS A 1 165 ? -1.635 10.585 8.906 1.00 24.12 164 LYS A O 1
ATOM 1048 N N . ASN A 1 166 ? -2.702 9.068 10.130 1.00 24.11 165 ASN A N 1
ATOM 1049 C CA . ASN A 1 166 ? -4.006 9.691 9.963 1.00 24.39 165 ASN A CA 1
ATOM 1050 C C . ASN A 1 166 ? -3.954 11.035 10.684 1.00 24.35 165 ASN A C 1
ATOM 1051 O O . ASN A 1 166 ? -3.224 11.168 11.697 1.00 25.24 165 ASN A O 1
ATOM 1056 N N . PRO A 1 167 ? -4.746 12.003 10.209 1.00 25.93 166 PRO A N 1
ATOM 1057 C CA . PRO A 1 167 ? -5.725 11.826 9.108 1.00 24.48 166 PRO A CA 1
ATOM 1058 C C . PRO A 1 167 ? -5.159 12.241 7.748 1.00 23.34 166 PRO A C 1
ATOM 1059 O O . PRO A 1 167 ? -4.197 13.015 7.676 1.00 22.74 166 PRO A O 1
ATOM 1063 N N . ILE A 1 168 ? -5.801 11.783 6.692 1.00 21.54 167 ILE A N 1
ATOM 1064 C CA . ILE A 1 168 ? -5.376 12.102 5.359 1.00 20.73 167 ILE A CA 1
ATOM 1065 C C . ILE A 1 168 ? -5.301 13.610 5.110 1.00 21.42 167 ILE A C 1
ATOM 1066 O O . ILE A 1 168 ? -4.460 14.045 4.333 1.00 21.57 167 ILE A O 1
ATOM 1071 N N . THR A 1 169 ? -6.145 14.388 5.804 1.00 22.31 168 THR A N 1
ATOM 1072 C CA . THR A 1 169 ? -6.230 15.824 5.592 1.00 24.37 168 THR A CA 1
ATOM 1073 C C . THR A 1 169 ? -4.977 16.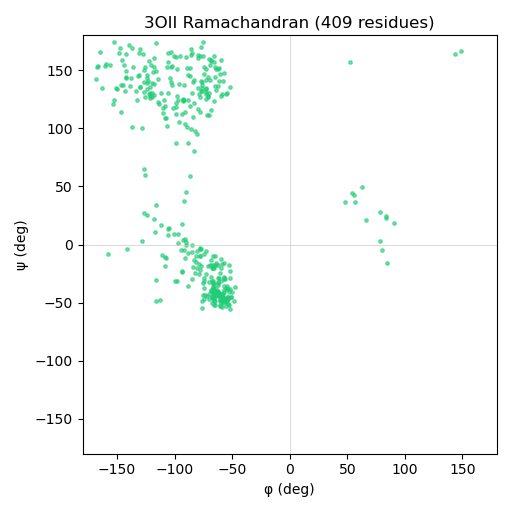515 6.030 1.00 25.96 168 THR A C 1
ATOM 1074 O O . THR A 1 169 ? -4.663 17.614 5.539 1.00 27.57 168 THR A O 1
ATOM 1078 N N . ASP A 1 170 ? -4.195 15.869 6.878 1.00 25.17 169 ASP A N 1
ATOM 1079 C CA . ASP A 1 170 ? -2.876 16.450 7.197 1.00 26.06 169 ASP A CA 1
ATOM 1080 C C . ASP A 1 170 ? -1.881 16.424 6.044 1.00 26.96 169 ASP A C 1
ATOM 1081 O O . ASP A 1 170 ? -0.849 17.111 6.113 1.00 27.18 169 ASP A O 1
ATOM 1086 N N . HIS A 1 171 ? -2.128 15.593 5.020 1.00 23.32 170 HIS A N 1
ATOM 1087 C CA . HIS A 1 171 ? -1.122 15.310 3.949 1.00 22.27 170 HIS A CA 1
ATOM 1088 C C . HIS A 1 171 ? -1.493 15.938 2.638 1.00 21.67 170 HIS A C 1
ATOM 1089 O O . HIS A 1 171 ? -0.640 16.076 1.744 1.00 22.66 170 HIS A O 1
ATOM 1096 N N . LEU A 1 172 ? -2.765 16.283 2.515 1.00 19.72 171 LEU A N 1
ATOM 1097 C CA . LEU A 1 172 ? -3.288 16.815 1.227 1.00 19.15 171 LEU A CA 1
ATOM 1098 C C . LEU A 1 172 ? -2.849 18.253 1.005 1.00 19.06 171 LEU A C 1
ATOM 1099 O O . LEU A 1 172 ? -2.417 18.938 1.941 1.00 20.03 171 LEU A O 1
ATOM 1104 N N . PRO A 1 173 ? -2.938 18.714 -0.246 1.00 18.04 172 PRO A N 1
ATOM 1105 C CA . PRO A 1 173 ? -2.538 20.040 -0.447 1.00 18.97 172 PRO A CA 1
ATOM 1106 C C . PRO A 1 173 ? -3.410 20.996 0.413 1.00 22.81 172 PRO A C 1
ATOM 1107 O O . PRO A 1 173 ? -4.648 20.694 0.625 1.00 21.60 172 PRO A O 1
ATOM 1111 N N . THR A 1 174 ? -2.841 22.209 0.659 1.00 20.33 173 THR A N 1
ATOM 1112 C CA . THR A 1 174 ? -3.522 23.222 1.477 1.00 22.81 173 THR A CA 1
ATOM 1113 C C . THR A 1 174 ? -4.858 23.677 0.872 1.00 23.98 173 THR A C 1
ATOM 1114 O O . THR A 1 174 ? -5.890 23.739 1.590 1.00 23.90 173 THR A O 1
ATOM 1118 N N . LYS A 1 175 ? -4.854 23.899 -0.443 1.00 22.49 174 LYS A N 1
ATOM 1119 C CA . LYS A 1 175 ? -6.031 24.253 -1.206 1.00 25.04 174 LYS A CA 1
ATOM 1120 C C . LYS A 1 175 ? -6.397 23.025 -1.984 1.00 24.35 174 LYS A C 1
ATOM 1121 O O . LYS A 1 175 ? -5.752 22.690 -2.996 1.00 20.63 174 LYS A O 1
ATOM 1127 N N . CYS A 1 176 ? -7.418 22.310 -1.489 1.00 22.59 175 CYS A N 1
ATOM 1128 C CA . CYS A 1 176 ? -7.776 21.008 -2.129 1.00 23.61 175 CYS A CA 1
ATOM 1129 C C . CYS A 1 176 ? -9.308 20.795 -2.023 1.00 22.71 175 CYS A C 1
ATOM 1130 O O . CYS A 1 176 ? -9.830 20.676 -0.930 1.00 24.71 175 CYS A O 1
ATOM 1133 N N . ARG A 1 177 ? -10.040 20.785 -3.132 1.00 21.64 176 ARG A N 1
ATOM 1134 C CA . ARG A 1 177 ? -11.476 20.454 -3.069 1.00 21.09 176 ARG A CA 1
ATOM 1135 C C . ARG A 1 177 ? -11.531 18.945 -2.811 1.00 21.68 176 ARG A C 1
ATOM 1136 O O . ARG A 1 177 ? -10.799 18.194 -3.444 1.00 22.40 176 ARG A O 1
ATOM 1144 N N . LYS A 1 178 ? -12.322 18.503 -1.842 1.00 20.94 177 LYS A N 1
ATOM 1145 C CA A LYS A 1 178 ? -12.376 17.073 -1.491 0.50 20.94 177 LYS A CA 1
ATOM 1146 C CA B LYS A 1 178 ? -12.356 17.091 -1.481 0.50 20.78 177 LYS A CA 1
ATOM 1147 C C . LYS A 1 178 ? -13.760 16.547 -1.802 1.00 20.96 177 LYS A C 1
ATOM 1148 O O . LYS A 1 178 ? -14.768 17.110 -1.346 1.00 20.57 177 LYS A O 1
ATOM 1159 N N . VAL A 1 179 ? -13.825 15.479 -2.604 1.00 20.12 178 VAL A N 1
ATOM 1160 C CA . VAL A 1 179 ? -15.150 14.956 -2.997 1.00 20.68 178 VAL A CA 1
ATOM 1161 C C . VAL A 1 179 ? -15.235 13.458 -2.796 1.00 20.20 178 VAL A C 1
ATOM 1162 O O . VAL A 1 179 ? -14.241 12.799 -2.931 1.00 21.75 178 VAL A O 1
ATOM 1166 N N . THR A 1 180 ? -16.412 12.963 -2.421 1.00 20.02 179 THR A N 1
ATOM 1167 C CA . THR A 1 180 ? -16.640 11.543 -2.415 1.00 19.47 179 THR A CA 1
ATOM 1168 C C . THR A 1 180 ? -17.471 11.276 -3.692 1.00 21.65 179 THR A C 1
ATOM 1169 O O . THR A 1 180 ? -18.467 11.942 -3.990 1.00 22.08 179 THR A O 1
ATOM 1173 N N . LEU A 1 181 ? -17.112 10.222 -4.380 1.00 21.42 180 LEU A N 1
ATOM 1174 C CA . LEU A 1 181 ? -17.930 9.749 -5.494 1.00 24.37 180 LEU A CA 1
ATOM 1175 C C . LEU A 1 181 ? -19.018 8.850 -4.950 1.00 24.79 180 LEU A C 1
ATOM 1176 O O . LEU A 1 181 ? -18.749 7.911 -4.157 1.00 25.48 180 LEU A O 1
ATOM 1181 N N . SER A 1 182 ? -20.261 9.115 -5.361 1.00 25.39 181 SER A N 1
ATOM 1182 C CA . SER A 1 182 ? -21.395 8.362 -4.872 1.00 27.34 181 SER A CA 1
ATOM 1183 C C . SER A 1 182 ? -22.479 8.307 -5.915 1.00 28.36 181 SER A C 1
ATOM 1184 O O . SER A 1 182 ? -22.859 9.303 -6.467 1.00 28.14 181 SER A O 1
ATOM 1187 N N . PHE A 1 183 ? -23.012 7.109 -6.118 1.00 30.95 182 PHE A N 1
ATOM 1188 C CA . PHE A 1 183 ? -24.172 6.902 -6.982 1.00 30.99 182 PHE A CA 1
ATOM 1189 C C . PHE A 1 183 ? -25.349 7.727 -6.540 1.00 32.14 182 PHE A C 1
ATOM 1190 O O . PHE A 1 183 ? -26.214 8.101 -7.354 1.00 32.86 182 PHE A O 1
ATOM 1198 N N . ASP A 1 184 ? -25.416 8.002 -5.235 1.00 30.41 183 ASP A N 1
ATOM 1199 C CA . ASP A 1 184 ? -26.557 8.700 -4.695 1.00 32.61 183 ASP A CA 1
ATOM 1200 C C . ASP A 1 184 ? -26.495 10.231 -4.771 1.00 31.67 183 ASP A C 1
ATOM 1201 O O . ASP A 1 184 ? -27.453 10.942 -4.410 1.00 34.03 183 ASP A O 1
ATOM 1206 N N . ALA A 1 185 ? -25.415 10.740 -5.299 1.00 27.70 184 ALA A N 1
ATOM 1207 C CA . ALA A 1 185 ? -25.247 12.166 -5.359 1.00 26.50 184 ALA A CA 1
ATOM 1208 C C . ALA A 1 185 ? -25.515 12.710 -6.776 1.00 27.72 184 ALA A C 1
ATOM 1209 O O . ALA A 1 185 ? -25.567 11.943 -7.759 1.00 26.43 184 ALA A O 1
ATOM 1211 N N . PRO A 1 186 ? -25.681 14.032 -6.897 1.00 27.76 185 PRO A N 1
ATOM 1212 C CA . PRO A 1 186 ? -26.050 14.577 -8.201 1.00 28.59 185 PRO A CA 1
ATOM 1213 C C . PRO A 1 186 ? -24.928 14.339 -9.207 1.00 27.11 185 PRO A C 1
ATOM 1214 O O . PRO A 1 186 ? -23.760 14.356 -8.846 1.00 25.74 185 PRO A O 1
ATOM 1218 N N . VAL A 1 187 ? -25.295 14.069 -10.454 1.00 26.27 186 VAL A N 1
ATOM 1219 C CA . VAL A 1 187 ? -24.279 13.620 -11.415 1.00 26.13 186 VAL A CA 1
ATOM 1220 C C . VAL A 1 187 ? -23.610 14.877 -11.986 1.00 27.67 186 VAL A C 1
ATOM 1221 O O . VAL A 1 187 ? -24.315 15.858 -12.317 1.00 28.55 186 VAL A O 1
ATOM 1225 N N . ILE A 1 188 ? -22.296 14.828 -12.162 1.00 26.47 187 ILE A N 1
ATOM 1226 C CA . ILE A 1 188 ? -21.539 15.916 -12.793 1.00 26.38 187 ILE A CA 1
ATOM 1227 C C . ILE A 1 188 ? -20.859 15.442 -14.081 1.00 27.06 187 ILE A C 1
ATOM 1228 O O . ILE A 1 188 ? -20.709 14.211 -14.292 1.00 26.26 187 ILE A O 1
ATOM 1233 N N . ARG A 1 189 ? -20.481 16.386 -14.943 1.00 26.07 188 ARG A N 1
ATOM 1234 C CA . ARG A 1 189 ? -19.518 16.087 -16.011 1.00 25.98 188 ARG A CA 1
ATOM 1235 C C . ARG A 1 189 ? -18.163 16.463 -15.393 1.00 25.68 188 ARG A C 1
ATOM 1236 O O . ARG A 1 189 ? -17.982 17.585 -14.916 1.00 23.48 188 ARG A O 1
ATOM 1244 N N . VAL A 1 190 ? -17.250 15.517 -15.363 1.00 23.59 189 VAL A N 1
ATOM 1245 C CA . VAL A 1 190 ? -15.963 15.750 -14.647 1.00 22.55 189 VAL A CA 1
ATOM 1246 C C . VAL A 1 190 ? -15.232 16.972 -15.220 1.00 23.65 189 VAL A C 1
ATOM 1247 O O . VAL A 1 190 ? -14.645 17.746 -14.449 1.00 22.65 189 VAL A O 1
ATOM 1251 N N . GLN A 1 191 ? -15.162 17.091 -16.559 1.00 22.11 190 GLN A N 1
ATOM 1252 C CA . GLN A 1 191 ? -14.479 18.272 -17.160 1.00 24.81 190 GLN A CA 1
ATOM 1253 C C . GLN A 1 191 ? -14.965 19.593 -16.601 1.00 24.91 190 GLN A C 1
ATOM 1254 O O . GLN A 1 191 ? -14.182 20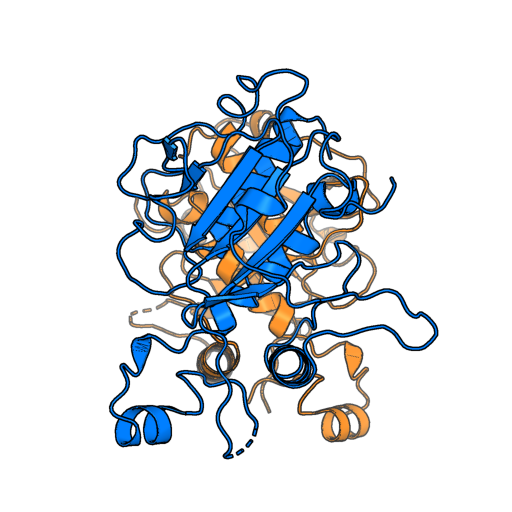.456 -16.310 1.00 25.81 190 GLN A O 1
ATOM 1260 N N . ASP A 1 192 ? -16.280 19.713 -16.484 1.00 25.69 191 ASP A N 1
ATOM 1261 C CA . ASP A 1 192 ? -16.925 20.932 -16.028 1.00 25.62 191 ASP A CA 1
ATOM 1262 C C . ASP A 1 192 ? -16.579 21.156 -14.578 1.00 24.53 191 ASP A C 1
ATOM 1263 O O . ASP A 1 192 ? -16.297 22.313 -14.161 1.00 25.31 191 ASP A O 1
ATOM 1268 N N . TYR A 1 193 ? -16.660 20.079 -13.797 1.00 22.67 192 TYR A N 1
ATOM 1269 C CA . TYR A 1 193 ? -16.402 20.190 -12.349 1.00 22.65 192 TYR A CA 1
ATOM 1270 C C . TYR A 1 193 ? -14.957 20.666 -12.114 1.00 23.62 192 TYR A C 1
ATOM 1271 O O . TYR A 1 193 ? -14.670 21.567 -11.300 1.00 23.95 192 TYR A O 1
ATOM 1280 N N . ILE A 1 194 ? -14.038 20.113 -12.900 1.00 22.24 193 ILE A N 1
ATOM 1281 C CA A ILE A 1 194 ? -12.604 20.412 -12.783 0.50 22.91 193 ILE A CA 1
ATOM 1282 C CA B ILE A 1 194 ? -12.631 20.415 -12.718 0.50 22.98 193 ILE A CA 1
ATOM 1283 C C . ILE A 1 194 ? -12.357 21.834 -13.216 1.00 24.65 193 ILE A C 1
ATOM 1284 O O . ILE A 1 194 ? -11.577 22.574 -12.605 1.00 26.21 193 ILE A O 1
ATOM 1293 N N . GLU A 1 195 ? -13.048 22.250 -14.275 1.00 26.24 194 GLU A N 1
ATOM 1294 C CA . GLU A 1 195 ? -12.837 23.612 -14.774 1.00 29.40 194 GLU A CA 1
ATOM 1295 C C . GLU A 1 195 ? -13.292 24.640 -13.805 1.00 28.95 194 GLU A C 1
ATOM 1296 O O . GLU A 1 195 ? -12.865 25.789 -13.905 1.00 31.02 194 GLU A O 1
ATOM 1302 N N . LYS A 1 196 ? -14.168 24.259 -12.873 1.00 27.07 195 LYS A N 1
ATOM 1303 C CA . LYS A 1 196 ? -14.632 25.191 -11.849 1.00 29.39 195 LYS A CA 1
ATOM 1304 C C . LYS A 1 196 ? -13.654 25.349 -10.658 1.00 29.54 195 LYS A C 1
ATOM 1305 O O . LYS A 1 196 ? -13.836 26.232 -9.799 1.00 32.17 195 LYS A O 1
ATOM 1311 N N . LEU A 1 197 ? -12.637 24.503 -10.591 1.00 27.29 196 LEU A N 1
ATOM 1312 C CA . LEU A 1 197 ? -11.628 24.625 -9.492 1.00 26.57 196 LEU A CA 1
ATOM 1313 C C . LEU A 1 197 ? -10.872 25.928 -9.632 1.00 27.18 196 LEU A C 1
ATOM 1314 O O . LEU A 1 197 ? -10.718 26.444 -10.754 1.00 28.24 196 LEU A O 1
ATOM 1319 N N . ASP A 1 198 ? -10.372 26.454 -8.508 1.00 27.18 197 ASP A N 1
ATOM 1320 C CA . ASP A 1 198 ? -9.578 27.634 -8.537 1.00 29.26 197 ASP A CA 1
ATOM 1321 C C . ASP A 1 198 ? -8.248 27.258 -9.173 1.00 28.70 197 ASP A C 1
ATOM 1322 O O . ASP A 1 198 ? -7.810 26.091 -9.131 1.00 23.48 197 ASP A O 1
ATOM 1327 N N . ASP A 1 199 ? -7.543 28.259 -9.677 1.00 28.97 198 ASP A N 1
ATOM 1328 C CA . ASP A 1 199 ? -6.271 27.966 -10.340 1.00 31.85 198 ASP A CA 1
ATOM 1329 C C . ASP A 1 199 ? -5.204 27.270 -9.476 1.00 30.72 198 ASP A C 1
ATOM 1330 O O . ASP A 1 199 ? -4.247 26.660 -10.005 1.00 31.41 198 ASP A O 1
ATOM 1335 N N . ASP A 1 200 ? -5.331 27.367 -8.164 1.00 28.17 199 ASP A N 1
ATOM 1336 C CA . ASP A 1 200 ? -4.265 26.862 -7.292 1.00 28.44 199 ASP A CA 1
ATOM 1337 C C . ASP A 1 200 ? -4.832 25.725 -6.450 1.00 26.38 199 ASP A C 1
ATOM 1338 O O . ASP A 1 200 ? -4.213 25.287 -5.501 1.00 26.98 199 ASP A O 1
ATOM 1343 N N . GLU A 1 201 ? -6.035 25.292 -6.817 1.00 24.08 200 GLU A N 1
ATOM 1344 C CA . GLU A 1 201 ? -6.820 24.310 -6.036 1.00 23.32 200 GLU A CA 1
ATOM 1345 C C . GLU A 1 201 ? -6.753 22.889 -6.618 1.00 22.62 200 GLU A C 1
ATOM 1346 O O . GLU A 1 201 ? -7.211 22.643 -7.753 1.00 22.42 200 GLU A O 1
ATOM 1352 N N . SER A 1 202 ? -6.210 21.938 -5.845 1.00 21.71 201 SER A N 1
ATOM 1353 C CA . SER A 1 202 ? -6.170 20.557 -6.237 1.00 19.50 201 SER A CA 1
ATOM 1354 C C . SER A 1 202 ? -7.573 19.907 -6.090 1.00 19.49 201 SER A C 1
ATOM 1355 O O . SER A 1 202 ? -8.515 20.556 -5.550 1.00 19.83 201 SER A O 1
ATOM 1358 N N . ILE A 1 203 ? -7.671 18.664 -6.537 1.00 19.52 202 ILE A N 1
ATOM 1359 C CA . ILE A 1 203 ? -8.945 17.915 -6.358 1.00 19.67 202 ILE A CA 1
ATOM 1360 C C . ILE A 1 203 ? -8.647 16.548 -5.815 1.00 20.30 202 ILE A C 1
ATOM 1361 O O . ILE A 1 203 ? -7.804 15.825 -6.367 1.00 20.81 202 ILE A O 1
ATOM 1366 N N . CYS A 1 204 ? -9.258 16.233 -4.688 1.00 18.34 203 CYS A N 1
ATOM 1367 C CA . CYS A 1 204 ? -9.057 14.897 -4.054 1.00 18.98 203 CYS A CA 1
ATOM 1368 C C . CYS A 1 204 ? -10.378 14.170 -4.106 1.00 20.03 203 CYS A C 1
ATOM 1369 O O . CYS A 1 204 ? -11.392 14.668 -3.593 1.00 21.36 203 CYS A O 1
ATOM 1372 N N . VAL A 1 205 ? -10.378 12.985 -4.740 1.00 18.91 204 VAL A N 1
ATOM 1373 C CA . VAL A 1 205 ? -11.556 12.177 -4.896 1.00 18.44 204 VAL A CA 1
ATOM 1374 C C . VAL A 1 205 ? -11.424 10.931 -3.989 1.00 18.26 204 VAL A C 1
ATOM 1375 O O . VAL A 1 205 ? -10.471 10.129 -4.117 1.00 18.12 204 VAL A O 1
ATOM 1379 N N . PHE A 1 206 ? -12.423 10.737 -3.121 1.00 16.25 205 PHE A N 1
ATOM 1380 C CA . PHE A 1 206 ? -12.493 9.515 -2.315 1.00 16.99 205 PHE A CA 1
ATOM 1381 C C . PHE A 1 206 ? -13.414 8.565 -3.008 1.00 16.98 205 PHE A C 1
ATOM 1382 O O . PHE A 1 206 ? -14.610 8.894 -3.279 1.00 18.82 205 PHE A O 1
ATOM 1390 N N . VAL A 1 207 ? -12.901 7.362 -3.280 1.00 17.26 206 VAL A N 1
ATOM 1391 C CA . VAL A 1 207 ? -13.650 6.328 -3.942 1.00 19.03 206 VAL A CA 1
ATOM 1392 C C . VAL A 1 207 ? -13.712 5.105 -3.040 1.00 19.49 206 VAL A C 1
ATOM 1393 O O . VAL A 1 207 ? -12.693 4.692 -2.534 1.00 20.54 206 VAL A O 1
ATOM 1397 N N . GLY A 1 208 ? -14.874 4.544 -2.816 1.00 20.84 207 GLY A N 1
ATOM 1398 C CA . GLY A 1 208 ? -14.989 3.335 -1.988 1.00 22.02 207 GLY A CA 1
ATOM 1399 C C . GLY A 1 208 ? -14.425 2.133 -2.666 1.00 22.58 207 GLY A C 1
ATOM 1400 O O . GLY A 1 208 ? -14.969 1.690 -3.658 1.00 21.68 207 GLY A O 1
ATOM 1401 N N . ALA A 1 209 ? -13.315 1.609 -2.150 1.00 22.10 208 ALA A N 1
ATOM 1402 C CA . ALA A 1 209 ? -12.703 0.412 -2.725 1.00 24.12 208 ALA A CA 1
ATOM 1403 C C . ALA A 1 209 ? -13.303 -0.912 -2.142 1.00 28.52 208 ALA A C 1
ATOM 1404 O O . ALA A 1 209 ? -12.635 -1.786 -1.633 1.00 25.79 208 ALA A O 1
ATOM 1406 N N . MET A 1 210 ? -14.613 -1.062 -2.315 1.00 34.51 209 MET A N 1
ATOM 1407 C CA . MET A 1 210 ? -15.404 -2.091 -1.614 1.00 38.83 209 MET A CA 1
ATOM 1408 C C . MET A 1 210 ? -16.484 -2.553 -2.538 1.00 40.33 209 MET A C 1
ATOM 1409 O O . MET A 1 210 ? -16.772 -1.880 -3.531 1.00 41.71 209 MET A O 1
ATOM 1414 N N . ALA A 1 211 ? -17.016 -3.753 -2.270 1.00 43.98 210 ALA A N 1
ATOM 1415 C CA . ALA A 1 211 ? -18.076 -4.287 -3.096 1.00 45.46 210 ALA A CA 1
ATOM 1416 C C . ALA A 1 211 ? -19.436 -3.674 -2.760 1.00 45.73 210 ALA A C 1
ATOM 1417 O O . ALA A 1 211 ? -20.340 -3.650 -3.624 1.00 48.01 210 ALA A O 1
ATOM 1419 N N . ARG A 1 212 ? -19.589 -3.201 -1.526 1.00 45.41 211 ARG A N 1
ATOM 1420 C CA . ARG A 1 212 ? -20.876 -2.665 -1.057 1.00 46.83 211 ARG A CA 1
ATOM 1421 C C . ARG A 1 212 ? -20.721 -1.895 0.255 1.00 45.55 211 ARG A C 1
ATOM 1422 O O . ARG A 1 212 ? -19.874 -2.208 1.106 1.00 47.28 211 ARG A O 1
ATOM 1430 N N . GLY A 1 213 ? -21.611 -0.947 0.489 1.00 43.38 212 GLY A N 1
ATOM 1431 C CA . GLY A 1 213 ? -21.512 -0.166 1.713 1.00 39.65 212 GLY A CA 1
ATOM 1432 C C . GLY A 1 213 ? -21.922 1.236 1.384 1.00 37.43 212 GLY A C 1
ATOM 1433 O O . GLY A 1 213 ? -21.941 1.605 0.202 1.00 36.27 212 GLY A O 1
ATOM 1434 N N . LYS A 1 214 ? -22.211 2.015 2.428 1.00 33.94 213 LYS A N 1
ATOM 1435 C CA . LYS A 1 214 ? -22.665 3.395 2.277 1.00 32.71 213 LYS A CA 1
ATOM 1436 C C . LYS A 1 214 ? -21.487 4.226 1.853 1.00 31.51 213 LYS A C 1
ATOM 1437 O O . LYS A 1 214 ? -20.338 3.874 2.131 1.00 30.15 213 LYS A O 1
ATOM 1443 N N . ASP A 1 215 ? -21.735 5.297 1.128 1.00 31.79 214 ASP A N 1
ATOM 1444 C CA . ASP A 1 215 ? -20.606 6.109 0.684 1.00 32.72 214 ASP A CA 1
ATOM 1445 C C . ASP A 1 215 ? -20.302 7.199 1.725 1.00 30.86 214 ASP A C 1
ATOM 1446 O O . ASP A 1 215 ? -20.055 8.367 1.364 1.00 29.69 214 ASP A O 1
ATOM 1451 N N . ASN A 1 216 ? -20.278 6.823 3.014 1.00 31.30 215 ASN A N 1
ATOM 1452 C CA . ASN A 1 216 ? -20.130 7.824 4.101 1.00 31.41 215 ASN A CA 1
ATOM 1453 C C . ASN A 1 216 ? -18.730 7.772 4.694 1.00 30.32 215 ASN A C 1
ATOM 1454 O O . ASN A 1 216 ? -18.484 8.412 5.680 1.00 29.39 215 ASN A O 1
ATOM 1459 N N . PHE A 1 217 ? -17.803 7.091 4.014 1.00 29.35 216 PHE A N 1
ATOM 1460 C CA . PHE A 1 217 ? -16.460 6.764 4.521 1.00 30.08 216 PHE A CA 1
ATOM 1461 C C . PHE A 1 217 ? -15.576 7.984 4.612 1.00 29.16 216 PHE A C 1
ATOM 1462 O O . PHE A 1 217 ? -14.576 7.952 5.328 1.00 30.50 216 PHE A O 1
ATOM 1470 N N . ALA A 1 218 ? -15.921 9.081 3.917 1.00 26.06 217 ALA A N 1
ATOM 1471 C CA . ALA A 1 218 ? -15.117 10.279 4.068 1.00 25.09 217 ALA A CA 1
ATOM 1472 C C . ALA A 1 218 ? -15.897 11.505 4.444 1.00 25.68 217 ALA A C 1
ATOM 1473 O O . ALA A 1 218 ? -15.439 12.608 4.180 1.00 24.52 217 ALA A O 1
ATOM 1475 N N . ASP A 1 219 ? -17.052 11.328 5.122 1.00 26.61 218 ASP A N 1
ATOM 1476 C CA . ASP A 1 219 ? -17.974 12.414 5.366 1.00 30.26 218 ASP A CA 1
ATOM 1477 C C . ASP A 1 219 ? -17.383 13.454 6.303 1.00 32.78 218 ASP A C 1
ATOM 1478 O O . ASP A 1 219 ? -17.836 14.596 6.338 1.00 34.84 218 ASP A O 1
ATOM 1483 N N . GLU A 1 220 ? -16.360 13.072 7.053 1.00 32.96 219 GLU A N 1
ATOM 1484 C CA . GLU A 1 220 ? -15.729 14.028 7.925 1.00 34.25 219 GLU A CA 1
ATOM 1485 C C . GLU A 1 220 ? -14.634 14.890 7.208 1.00 31.97 219 GLU A C 1
ATOM 1486 O O . GLU A 1 220 ? -14.155 15.872 7.757 1.00 32.61 219 GLU A O 1
ATOM 1492 N N . TYR A 1 221 ? -14.310 14.574 5.962 1.00 28.91 220 TYR A N 1
ATOM 1493 C CA . TYR A 1 221 ? -13.177 15.234 5.220 1.00 28.10 220 TYR A CA 1
ATOM 1494 C C . TYR A 1 221 ? -13.739 15.974 4.050 1.00 27.22 220 TYR A C 1
ATOM 1495 O O . TYR A 1 221 ? -13.170 17.006 3.634 1.00 27.20 220 TYR A O 1
ATOM 1504 N N . VAL A 1 222 ? -14.854 15.490 3.486 1.00 23.32 221 VAL A N 1
ATOM 1505 C CA . VAL A 1 222 ? -15.149 15.936 2.109 1.00 22.86 221 VAL A CA 1
ATOM 1506 C C . VAL A 1 222 ? -15.975 17.214 2.098 1.00 22.50 221 VAL A C 1
ATOM 1507 O O . VAL A 1 222 ? -16.681 17.542 3.060 1.00 23.20 221 VAL A O 1
ATOM 1511 N N . ASP A 1 223 ? -15.790 17.978 1.020 1.00 21.47 222 ASP A N 1
ATOM 1512 C CA . ASP A 1 223 ? -16.614 19.148 0.734 1.00 22.38 222 ASP A CA 1
ATOM 1513 C C . ASP A 1 223 ? -17.912 18.800 0.006 1.00 22.44 222 ASP A C 1
ATOM 1514 O O . ASP A 1 223 ? -18.877 19.530 0.116 1.00 22.08 222 ASP A O 1
ATOM 1519 N N . GLU A 1 224 ? -17.943 17.754 -0.798 1.00 20.41 223 GLU A N 1
ATOM 1520 C CA . GLU A 1 224 ? -19.086 17.529 -1.661 1.00 22.03 223 GLU A CA 1
ATOM 1521 C C . GLU A 1 224 ? -19.154 16.054 -2.011 1.00 22.65 223 GLU A C 1
ATOM 1522 O O . GLU A 1 224 ? -18.122 15.378 -2.009 1.00 21.29 223 GLU A O 1
ATOM 1528 N N . LYS A 1 225 ? -20.338 15.558 -2.329 1.00 20.71 224 LYS A N 1
ATOM 1529 C CA . LYS A 1 225 ? -20.430 14.189 -2.926 1.00 22.67 224 LYS A CA 1
ATOM 1530 C C . LYS A 1 225 ? -20.942 14.385 -4.335 1.00 22.46 224 LYS A C 1
ATOM 1531 O O . LYS A 1 225 ? -21.806 15.250 -4.546 1.00 21.75 224 LYS A O 1
ATOM 1537 N N . VAL A 1 226 ? -20.463 13.621 -5.304 1.00 21.71 225 VAL A N 1
ATOM 1538 C CA . VAL A 1 226 ? -20.873 13.790 -6.723 1.00 22.76 225 VAL A CA 1
ATOM 1539 C C . VAL A 1 226 ? -20.985 12.418 -7.354 1.00 22.96 225 VAL A C 1
ATOM 1540 O O . VAL A 1 226 ? -20.256 11.509 -6.935 1.00 22.55 225 VAL A O 1
ATOM 1544 N N . GLY A 1 227 ? -21.879 12.256 -8.334 1.00 23.52 226 GLY A N 1
ATOM 1545 C CA . GLY A 1 227 ? -21.981 10.979 -9.063 1.00 24.72 226 GLY A CA 1
ATOM 1546 C C . GLY A 1 227 ? -21.370 11.218 -10.438 1.00 25.29 226 GLY A C 1
ATOM 1547 O O . GLY A 1 227 ? -21.288 12.345 -10.902 1.00 23.79 226 GLY A O 1
ATOM 1548 N N . LEU A 1 228 ? -20.930 10.154 -11.076 1.00 25.02 227 LEU A N 1
ATOM 1549 C CA . LEU A 1 228 ? -20.288 10.269 -12.392 1.00 23.43 227 LEU A CA 1
ATOM 1550 C C . LEU A 1 228 ? -21.130 9.692 -13.487 1.00 25.75 227 LEU A C 1
ATOM 1551 O O . LEU A 1 228 ? -20.748 9.793 -14.668 1.00 26.39 227 LEU A O 1
ATOM 1556 N N . SER A 1 229 ? -22.225 9.010 -13.116 1.00 25.45 228 SER A N 1
ATOM 1557 C CA . SER A 1 229 ? -23.051 8.286 -14.109 1.00 26.62 228 SER A CA 1
ATOM 1558 C C . SER A 1 229 ? -24.410 8.049 -13.559 1.00 28.26 228 SER A C 1
ATOM 1559 O O . SER A 1 229 ? -24.540 7.926 -12.365 1.00 27.99 228 SER A O 1
ATOM 1562 N N . ASN A 1 230 ? -25.395 7.880 -14.439 1.00 31.13 229 ASN A N 1
ATOM 1563 C CA . ASN A 1 230 ? -26.686 7.373 -14.032 1.00 32.42 229 ASN A CA 1
ATOM 1564 C C . ASN A 1 230 ? -26.711 5.879 -13.804 1.00 30.96 229 ASN A C 1
ATOM 1565 O O . ASN A 1 230 ? -27.720 5.319 -13.390 1.00 31.00 229 ASN A O 1
ATOM 1570 N N . TYR A 1 231 ? -25.601 5.218 -14.073 1.00 27.69 230 TYR A N 1
ATOM 1571 C CA . TYR A 1 231 ? -25.481 3.846 -13.732 1.00 28.07 230 TYR A CA 1
ATOM 1572 C C . TYR A 1 231 ? -24.557 3.696 -12.533 1.00 27.64 230 TYR A C 1
ATOM 1573 O O . TYR A 1 231 ? -23.621 4.481 -12.399 1.00 26.87 230 TYR A O 1
ATOM 1582 N N . PRO A 1 232 ? -24.746 2.626 -11.737 1.00 30.18 231 PRO A N 1
ATOM 1583 C CA . PRO A 1 232 ? -23.775 2.387 -10.647 1.00 30.19 231 PRO A CA 1
ATOM 1584 C C . PRO A 1 232 ? -22.495 1.892 -11.300 1.00 28.99 231 PRO A C 1
ATOM 1585 O O . PRO A 1 232 ? -22.581 1.187 -12.329 1.00 29.22 231 PRO A O 1
ATOM 1589 N N . LEU A 1 233 ? -21.324 2.310 -10.794 1.00 27.38 232 LEU A N 1
ATOM 1590 C CA . LEU A 1 233 ? -20.080 1.971 -11.454 1.00 26.09 232 LEU A CA 1
ATOM 1591 C C . LEU A 1 233 ? -19.229 1.191 -10.500 1.00 27.49 232 LEU A C 1
ATOM 1592 O O . LEU A 1 233 ? -19.358 1.359 -9.272 1.00 30.03 232 LEU A O 1
ATOM 1597 N N . SER A 1 234 ? -18.332 0.374 -11.016 1.00 23.70 233 SER A N 1
ATOM 1598 C CA . SER A 1 234 ? -17.293 -0.174 -10.171 1.00 22.83 233 SER A CA 1
ATOM 1599 C C . SER A 1 234 ? -16.322 0.919 -9.718 1.00 21.71 233 SER A C 1
ATOM 1600 O O . SER A 1 234 ? -16.214 1.940 -10.374 1.00 21.01 233 SER A O 1
ATOM 1603 N N . ALA A 1 235 ? -15.602 0.695 -8.623 1.00 20.14 234 ALA A N 1
ATOM 1604 C CA . ALA A 1 235 ? -14.630 1.666 -8.167 1.00 21.25 234 ALA A CA 1
ATOM 1605 C C . ALA A 1 235 ? -13.623 1.920 -9.269 1.00 19.42 234 ALA A C 1
ATOM 1606 O O . ALA A 1 235 ? -13.207 3.064 -9.486 1.00 21.53 234 ALA A O 1
ATOM 1608 N N . SER A 1 236 ? -13.196 0.868 -9.979 1.00 21.42 235 SER A N 1
ATOM 1609 C CA . SER A 1 236 ? -12.128 1.094 -11.001 1.00 21.51 235 SER A CA 1
ATOM 1610 C C . SER A 1 236 ? -12.616 1.974 -12.157 1.00 22.17 235 SER A C 1
ATOM 1611 O O . SER A 1 236 ? -11.882 2.837 -12.636 1.00 21.14 235 SER A O 1
ATOM 1616 N N . VAL A 1 237 ? -13.864 1.757 -12.596 1.00 23.73 236 VAL A N 1
ATOM 1617 C CA . VAL A 1 237 ? -14.448 2.557 -13.649 1.00 23.83 236 VAL A CA 1
ATOM 1618 C C . VAL A 1 237 ? -14.674 3.933 -13.179 1.00 23.18 236 VAL A C 1
ATOM 1619 O O . VAL A 1 237 ? -14.395 4.860 -13.953 1.00 23.60 236 VAL A O 1
ATOM 1623 N N . ALA A 1 238 ? -15.106 4.114 -11.921 1.00 21.82 237 ALA A N 1
ATOM 1624 C CA . ALA A 1 238 ? -15.267 5.509 -11.387 1.00 21.44 237 ALA A CA 1
ATOM 1625 C C . ALA A 1 238 ? -13.863 6.186 -11.436 1.00 22.52 237 ALA A C 1
ATOM 1626 O O . ALA A 1 238 ? -13.767 7.330 -11.849 1.00 21.21 237 ALA A O 1
ATOM 1628 N N . CYS A 1 239 ? -12.806 5.464 -11.045 1.00 19.96 238 CYS A N 1
ATOM 1629 C CA . CYS A 1 239 ? -11.419 5.977 -11.137 1.00 19.62 238 CYS A CA 1
ATOM 1630 C C . CYS A 1 239 ? -11.054 6.364 -12.576 1.00 20.00 238 CYS A C 1
ATOM 1631 O O . CYS A 1 239 ? -10.622 7.511 -12.800 1.00 21.82 238 CYS A O 1
ATOM 1634 N N . SER A 1 240 ? -11.305 5.459 -13.515 1.00 20.81 239 SER A N 1
ATOM 1635 C CA . SER A 1 240 ? -10.938 5.733 -14.937 1.00 21.56 239 SER A CA 1
ATOM 1636 C C . SER A 1 240 ? -11.694 6.944 -15.455 1.00 22.28 239 SER A C 1
ATOM 1637 O O . SER A 1 240 ? -11.120 7.778 -16.179 1.00 24.46 239 SER A O 1
ATOM 1642 N N . LYS A 1 241 ? -12.994 7.018 -15.158 1.00 22.41 240 LYS A N 1
ATOM 1643 C CA . LYS A 1 241 ? -13.844 8.101 -15.642 1.00 23.63 240 LYS A CA 1
ATOM 1644 C C . LYS A 1 241 ? -13.371 9.438 -15.095 1.00 22.41 240 LYS A C 1
ATOM 1645 O O . LYS A 1 241 ? -13.277 10.440 -15.853 1.00 22.18 240 LYS A O 1
ATOM 1651 N N . PHE A 1 242 ? -13.044 9.465 -13.802 1.00 19.83 241 PHE A N 1
ATOM 1652 C CA . PHE A 1 242 ? -12.521 10.698 -13.219 1.00 21.60 241 PHE A CA 1
ATOM 1653 C C . PHE A 1 242 ? -11.182 11.067 -13.834 1.00 22.91 241 PHE A C 1
ATOM 1654 O O . PHE A 1 242 ? -10.993 12.223 -14.211 1.00 24.55 241 PHE A O 1
ATOM 1662 N N . CYS A 1 243 ? -10.246 10.120 -13.919 1.00 22.33 242 CYS A N 1
ATOM 1663 C CA . CYS A 1 243 ? -8.976 10.396 -14.576 1.00 21.20 242 CYS A CA 1
ATOM 1664 C C . CYS A 1 243 ? -9.100 10.908 -15.990 1.00 22.74 242 CYS A C 1
ATOM 1665 O O . CYS A 1 243 ? -8.405 11.857 -16.348 1.00 22.55 242 CYS A O 1
ATOM 1668 N N . HIS A 1 244 ? -9.926 10.268 -16.805 1.00 24.26 243 HIS A N 1
ATOM 1669 C CA . HIS A 1 244 ? -10.135 10.711 -18.202 1.00 25.49 243 HIS A CA 1
ATOM 1670 C C . HIS A 1 244 ? -10.636 12.168 -18.273 1.00 25.71 243 HIS A C 1
ATOM 1671 O O . HIS A 1 244 ? -10.202 12.947 -19.133 1.00 24.39 243 HIS A O 1
ATOM 1678 N N . GLY A 1 245 ? -11.570 12.507 -17.385 1.00 23.96 244 GLY A N 1
ATOM 1679 C CA . GLY A 1 245 ? -12.169 13.839 -17.346 1.00 24.80 244 GLY A CA 1
ATOM 1680 C C . GLY A 1 245 ? -11.149 14.885 -16.933 1.00 23.21 244 GLY A C 1
ATOM 1681 O O . GLY A 1 245 ? -11.107 15.981 -17.494 1.00 24.67 244 GLY A O 1
ATOM 1682 N N . ALA A 1 246 ? -10.327 14.539 -15.953 1.00 22.92 245 ALA A N 1
ATOM 1683 C CA . ALA A 1 246 ? -9.265 15.427 -15.507 1.00 23.23 245 ALA A CA 1
ATOM 1684 C C . ALA A 1 246 ? -8.206 15.575 -16.604 1.00 22.45 245 ALA A C 1
ATOM 1685 O O . ALA A 1 246 ? -7.692 16.676 -16.818 1.00 23.67 245 ALA A O 1
ATOM 1687 N N . GLU A 1 247 ? -7.808 14.468 -17.236 1.00 22.57 246 GLU A N 1
ATOM 1688 C CA . GLU A 1 247 ? -6.897 14.545 -18.378 1.00 24.19 246 GLU A CA 1
ATOM 1689 C C . GLU A 1 247 ? -7.402 15.486 -19.470 1.00 26.16 246 GLU A C 1
ATOM 1690 O O . GLU A 1 247 ? -6.617 16.260 -20.103 1.00 27.89 246 GLU A O 1
ATOM 1696 N N . ASP A 1 248 ? -8.690 15.348 -19.763 1.00 25.09 247 ASP A N 1
ATOM 1697 C CA . ASP A 1 248 ? -9.274 16.197 -20.802 1.00 27.80 247 ASP A CA 1
ATOM 1698 C C . ASP A 1 248 ? -9.258 17.665 -20.358 1.00 27.04 247 ASP A C 1
ATOM 1699 O O . ASP A 1 248 ? -8.887 18.543 -21.112 1.00 27.65 247 ASP A O 1
ATOM 1704 N N . ALA A 1 249 ? -9.657 17.931 -19.128 1.00 25.80 248 ALA A N 1
ATOM 1705 C CA . ALA A 1 249 ? -9.756 19.315 -18.659 1.00 26.58 248 ALA A CA 1
ATOM 1706 C C . ALA A 1 249 ? -8.401 19.955 -18.582 1.00 25.97 248 ALA A C 1
ATOM 1707 O O . ALA A 1 249 ? -8.281 21.158 -18.774 1.00 28.58 248 ALA A O 1
ATOM 1709 N N . TRP A 1 250 ? -7.374 19.162 -18.289 1.00 23.37 249 TRP A N 1
ATOM 1710 C CA . TRP A 1 250 ? -5.998 19.672 -18.119 1.00 25.29 249 TRP A CA 1
ATOM 1711 C C . TRP A 1 250 ? -5.096 19.474 -19.326 1.00 25.88 249 TRP A C 1
ATOM 1712 O O . TRP A 1 250 ? -3.874 19.690 -19.241 1.00 27.85 249 TRP A O 1
ATOM 1723 N N . ASN A 1 251 ? -5.684 19.047 -20.428 1.00 26.35 250 ASN A N 1
ATOM 1724 C CA . ASN A 1 251 ? -4.970 18.870 -21.711 1.00 29.38 250 ASN A CA 1
ATOM 1725 C C . ASN A 1 251 ? -3.790 17.939 -21.542 1.00 30.52 250 ASN A C 1
ATOM 1726 O O . ASN A 1 251 ? -2.667 18.185 -22.039 1.00 29.64 250 ASN A O 1
ATOM 1731 N N . ILE A 1 252 ? -4.039 16.863 -20.796 1.00 28.13 251 ILE A N 1
ATOM 1732 C CA . ILE A 1 252 ? -3.068 15.797 -20.680 1.00 31.86 251 ILE A CA 1
ATOM 1733 C C . ILE A 1 252 ? -3.544 14.735 -21.679 1.00 35.33 251 ILE A C 1
ATOM 1734 O O . ILE A 1 252 ? -4.616 14.150 -21.501 1.00 37.20 251 ILE A O 1
ATOM 1739 N N . LEU A 1 253 ? -2.792 14.518 -22.722 1.00 36.76 252 LEU A N 1
ATOM 1740 C CA . LEU A 1 253 ? -3.058 13.344 -23.596 1.00 40.83 252 LEU A CA 1
ATOM 1741 C C . LEU A 1 253 ? -1.976 12.262 -23.437 1.00 41.18 252 LEU A C 1
ATOM 1742 O O . LEU A 1 253 ? -0.855 12.387 -23.934 1.00 41.58 252 LEU A O 1
ATOM 1748 N N . PRO B 1 29 ? -32.074 -0.702 -23.456 1.00 63.09 28 PRO B N 1
ATOM 1749 C CA . PRO B 1 29 ? -31.390 -1.030 -24.719 1.00 61.31 28 PRO B CA 1
ATOM 1750 C C . PRO B 1 29 ? -31.454 -2.535 -25.057 1.00 60.59 28 PRO B C 1
ATOM 1751 O O . PRO B 1 29 ? -31.220 -3.371 -24.172 1.00 61.40 28 PRO B O 1
ATOM 1755 N N . PRO B 1 30 ? -31.812 -2.873 -26.315 1.00 59.14 29 PRO B N 1
ATOM 1756 C CA . PRO B 1 30 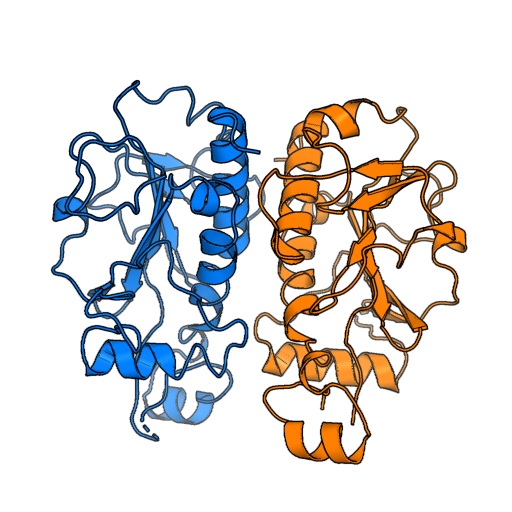? -31.806 -4.254 -26.841 1.00 57.96 29 PRO B CA 1
ATOM 1757 C C . PRO B 1 30 ? -30.372 -4.671 -27.131 1.00 54.14 29 PRO B C 1
ATOM 1758 O O . PRO B 1 30 ? -29.587 -3.855 -27.617 1.00 54.87 29 PRO B O 1
ATOM 1762 N N . VAL B 1 31 ? -30.026 -5.912 -26.821 1.00 50.81 30 VAL B N 1
ATOM 1763 C CA . VAL B 1 31 ? -28.622 -6.332 -26.694 1.00 45.74 30 VAL B CA 1
ATOM 1764 C C . VAL B 1 31 ? -27.909 -6.423 -28.053 1.00 43.12 30 VAL B C 1
ATOM 1765 O O . VAL B 1 31 ? -28.361 -7.127 -28.966 1.00 40.29 30 VAL B O 1
ATOM 1769 N N . LEU B 1 32 ? -26.792 -5.731 -28.203 1.00 38.75 31 LEU B N 1
ATOM 1770 C CA . LEU B 1 32 ? -26.157 -5.725 -29.534 1.00 37.62 31 LEU B CA 1
ATOM 1771 C C . LEU B 1 32 ? -25.433 -7.046 -29.812 1.00 36.63 31 LEU B C 1
ATOM 1772 O O . LEU B 1 32 ? -24.670 -7.540 -28.986 1.00 34.95 31 LEU B O 1
ATOM 1777 N N . THR B 1 33 ? -25.636 -7.586 -31.005 1.00 36.75 32 THR B N 1
ATOM 1778 C CA . THR B 1 33 ? -24.862 -8.747 -31.454 1.00 36.94 32 THR B CA 1
ATOM 1779 C C . THR B 1 33 ? -24.470 -8.515 -32.916 1.00 38.14 32 THR B C 1
ATOM 1780 O O . THR B 1 33 ? -24.970 -7.605 -33.573 1.00 37.44 32 THR B O 1
ATOM 1784 N N . SER B 1 34 ? -23.575 -9.346 -33.428 1.00 38.50 33 SER B N 1
ATOM 1785 C CA . SER B 1 34 ? -23.124 -9.182 -34.780 1.00 39.57 33 SER B CA 1
ATOM 1786 C C . SER B 1 34 ? -24.224 -9.401 -35.814 1.00 41.74 33 SER B C 1
ATOM 1787 O O . SER B 1 34 ? -24.008 -9.093 -36.989 1.00 41.58 33 SER B O 1
ATOM 1790 N N . LYS B 1 35 ? -25.394 -9.900 -35.395 1.00 42.98 34 LYS B N 1
ATOM 1791 C CA . LYS B 1 35 ? -26.508 -10.145 -36.333 1.00 45.59 34 LYS B CA 1
ATOM 1792 C C . LYS B 1 35 ? -27.080 -8.817 -36.820 1.00 44.32 34 LYS B C 1
ATOM 1793 O O . LYS B 1 35 ? -27.549 -8.702 -37.949 1.00 44.51 34 LYS B O 1
ATOM 1799 N N . ASP B 1 36 ? -27.026 -7.817 -35.935 1.00 41.27 35 ASP B N 1
ATOM 1800 C CA . ASP B 1 36 ? -27.478 -6.488 -36.233 1.00 40.52 35 ASP B CA 1
ATOM 1801 C C . ASP B 1 36 ? -26.336 -5.767 -36.948 1.00 39.03 35 ASP B C 1
ATOM 1802 O O . ASP B 1 36 ? -25.281 -5.441 -36.347 1.00 37.01 35 ASP B O 1
ATOM 1807 N N . LYS B 1 37 ? -26.570 -5.533 -38.238 1.00 38.60 36 LYS B N 1
ATOM 1808 C CA . LYS B 1 37 ? -25.561 -4.967 -39.121 1.00 38.85 36 LYS B CA 1
ATOM 1809 C C . LYS B 1 37 ? -25.620 -3.443 -39.212 1.00 37.78 36 LYS B C 1
ATOM 1810 O O . LYS B 1 37 ? -24.763 -2.804 -39.842 1.00 37.31 36 LYS B O 1
ATOM 1816 N N . ILE B 1 38 ? -26.624 -2.875 -38.562 1.00 37.05 37 ILE B N 1
ATOM 1817 C CA . ILE B 1 38 ? -27.019 -1.482 -38.807 1.00 37.29 37 ILE B CA 1
ATOM 1818 C C . ILE B 1 38 ? -26.774 -0.532 -37.647 1.00 35.95 37 ILE B C 1
ATOM 1819 O O . ILE B 1 38 ? -26.266 0.576 -37.833 1.00 36.56 37 ILE B O 1
ATOM 1824 N N . THR B 1 39 ? -27.170 -0.907 -36.440 1.00 34.87 38 THR B N 1
ATOM 1825 C CA . THR B 1 39 ? -27.072 0.031 -35.311 1.00 34.20 38 THR B CA 1
ATOM 1826 C C . THR B 1 39 ? -25.653 0.596 -35.107 1.00 33.08 38 THR B C 1
ATOM 1827 O O . THR B 1 39 ? -24.679 -0.162 -35.102 1.00 32.33 38 THR B O 1
ATOM 1831 N N . LYS B 1 40 ? -25.548 1.913 -35.004 1.00 31.48 39 LYS B N 1
ATOM 1832 C CA . LYS B 1 40 ? -24.297 2.544 -34.708 1.00 31.38 39 LYS B CA 1
ATOM 1833 C C . LYS B 1 40 ? -23.820 2.184 -33.296 1.00 29.97 39 LYS B C 1
ATOM 1834 O O . LYS B 1 40 ? -24.537 2.393 -32.305 1.00 30.54 39 LYS B O 1
ATOM 1840 N N . ARG B 1 41 ? -22.615 1.627 -33.218 1.00 27.72 40 ARG B N 1
ATOM 1841 C CA . ARG B 1 41 ? -22.023 1.236 -31.930 1.00 26.30 40 ARG B CA 1
ATOM 1842 C C . ARG B 1 41 ? -20.485 1.400 -31.961 1.00 25.89 40 ARG B C 1
ATOM 1843 O O . ARG B 1 41 ? -19.841 1.553 -33.040 1.00 25.32 40 ARG B O 1
ATOM 1851 N N . MET B 1 42 ? -19.892 1.293 -30.774 1.00 23.95 41 MET B N 1
ATOM 1852 C CA . MET B 1 42 ? -18.482 1.059 -30.665 1.00 24.41 41 MET B CA 1
ATOM 1853 C C . MET B 1 42 ? -18.213 -0.432 -30.488 1.00 25.07 41 MET B C 1
ATOM 1854 O O . MET B 1 42 ? -18.931 -1.134 -29.764 1.00 24.96 41 MET B O 1
ATOM 1859 N N . ILE B 1 43 ? -17.172 -0.934 -31.185 1.00 24.45 42 ILE B N 1
ATOM 1860 C CA . ILE B 1 43 ? -16.753 -2.297 -31.046 1.00 24.90 42 ILE B CA 1
ATOM 1861 C C . ILE B 1 43 ? -15.292 -2.213 -30.598 1.00 25.02 42 ILE B C 1
ATOM 1862 O O . ILE B 1 43 ? -14.564 -1.424 -31.110 1.00 25.87 42 ILE B O 1
ATOM 1867 N N . VAL B 1 44 ? -14.900 -3.019 -29.604 1.00 23.79 43 VAL B N 1
ATOM 1868 C CA . VAL B 1 44 ? -13.508 -3.137 -29.242 1.00 24.37 43 VAL B CA 1
ATOM 1869 C C . VAL B 1 44 ? -13.070 -4.580 -29.475 1.00 25.43 43 VAL B C 1
ATOM 1870 O O . VAL B 1 44 ? -13.723 -5.541 -29.010 1.00 26.43 43 VAL B O 1
ATOM 1874 N N . VAL B 1 45 ? -11.958 -4.741 -30.200 1.00 24.99 44 VAL B N 1
ATOM 1875 C CA . VAL B 1 45 ? -11.417 -6.085 -30.370 1.00 27.22 44 VAL B CA 1
ATOM 1876 C C . VAL B 1 45 ? -10.089 -6.211 -29.572 1.00 27.94 44 VAL B C 1
ATOM 1877 O O . VAL B 1 45 ? -9.095 -5.484 -29.839 1.00 28.78 44 VAL B O 1
ATOM 1881 N N . LEU B 1 46 ? -10.111 -7.129 -28.587 1.00 27.51 45 LEU B N 1
ATOM 1882 C CA . LEU B 1 46 ? -8.920 -7.453 -27.770 1.00 28.24 45 LEU B CA 1
ATOM 1883 C C . LEU B 1 46 ? -8.098 -8.454 -28.599 1.00 29.03 45 LEU B C 1
ATOM 1884 O O . LEU B 1 46 ? -8.452 -9.645 -28.702 1.00 30.73 45 LEU B O 1
ATOM 1889 N N . ALA B 1 47 ? -7.106 -7.915 -29.279 1.00 29.12 46 ALA B N 1
ATOM 1890 C CA . ALA B 1 47 ? -6.257 -8.642 -30.190 1.00 31.16 46 ALA B CA 1
ATOM 1891 C C . ALA B 1 47 ? -5.051 -9.323 -29.542 1.00 33.73 46 ALA B C 1
ATOM 1892 O O . ALA B 1 47 ? -4.486 -8.806 -28.576 1.00 34.49 46 ALA B O 1
ATOM 1894 N N . MET B 1 48 ? -4.683 -10.499 -30.066 1.00 33.85 47 MET B N 1
ATOM 1895 C CA . MET B 1 48 ? -3.525 -11.265 -29.561 1.00 37.15 47 MET B CA 1
ATOM 1896 C C . MET B 1 48 ? -3.684 -11.553 -28.068 1.00 35.19 47 MET B C 1
ATOM 1897 O O . MET B 1 48 ? -2.695 -11.591 -27.286 1.00 34.45 47 MET B O 1
ATOM 1902 N N . ALA B 1 49 ? -4.926 -11.809 -27.674 1.00 34.13 48 ALA B N 1
ATOM 1903 C CA . ALA B 1 49 ? -5.213 -12.028 -26.272 1.00 34.95 48 ALA B CA 1
ATOM 1904 C C . ALA B 1 49 ? -4.698 -13.383 -25.801 1.00 35.55 48 ALA B C 1
ATOM 1905 O O . ALA B 1 49 ? -4.847 -14.400 -26.482 1.00 37.33 48 ALA B O 1
ATOM 1907 N N . SER B 1 50 ? -4.047 -13.414 -24.642 1.00 37.12 49 SER B N 1
ATOM 1908 C CA . SER B 1 50 ? -3.548 -14.697 -24.173 1.00 41.53 49 SER B CA 1
ATOM 1909 C C . SER B 1 50 ? -4.651 -15.404 -23.410 1.00 43.58 49 SER B C 1
ATOM 1910 O O . SER B 1 50 ? -4.877 -15.091 -22.240 1.00 44.73 49 SER B O 1
ATOM 1913 N N . LEU B 1 51 ? -5.344 -16.342 -24.052 1.00 45.34 50 LEU B N 1
ATOM 1914 C CA . LEU B 1 51 ? -6.339 -17.192 -23.398 1.00 46.36 50 LEU B CA 1
ATOM 1915 C C . LEU B 1 51 ? -6.167 -18.593 -23.889 1.00 49.42 50 LEU B C 1
ATOM 1916 O O . LEU B 1 51 ? -6.598 -18.920 -24.996 1.00 49.51 50 LEU B O 1
ATOM 1921 N N . GLU B 1 52 ? -5.515 -19.417 -23.074 1.00 50.64 51 GLU B N 1
ATOM 1922 C CA . GLU B 1 52 ? -5.271 -20.825 -23.425 1.00 54.59 51 GLU B CA 1
ATOM 1923 C C . GLU B 1 52 ? -5.388 -21.712 -22.185 1.00 56.19 51 GLU B C 1
ATOM 1924 O O . GLU B 1 52 ? -4.819 -21.404 -21.132 1.00 55.45 51 GLU B O 1
ATOM 1930 N N . THR B 1 53 ? -6.132 -22.808 -22.321 1.00 59.23 52 THR B N 1
ATOM 1931 C CA . THR B 1 53 ? -6.280 -23.788 -21.250 1.00 61.78 52 THR B CA 1
ATOM 1932 C C . THR B 1 53 ? -5.198 -24.867 -21.285 1.00 64.30 52 THR B C 1
ATOM 1933 O O . THR B 1 53 ? -4.711 -25.220 -22.355 1.00 64.59 52 THR B O 1
ATOM 1937 N N . HIS B 1 54 ? -4.800 -25.326 -20.092 1.00 66.11 53 HIS B N 1
ATOM 1938 C CA . HIS B 1 54 ? -4.164 -26.641 -19.880 1.00 69.57 53 HIS B CA 1
ATOM 1939 C C . HIS B 1 54 ? -4.688 -27.220 -18.573 1.00 70.58 53 HIS B C 1
ATOM 1940 O O . HIS B 1 54 ? -5.390 -26.522 -17.827 1.00 69.33 53 HIS B O 1
ATOM 1947 N N . VAL B 1 67 ? -7.194 -25.224 -16.121 1.00 61.97 66 VAL B N 1
ATOM 1948 C CA . VAL B 1 67 ? -6.635 -23.893 -15.852 1.00 59.93 66 VAL B CA 1
ATOM 1949 C C . VAL B 1 67 ? -6.230 -23.048 -17.096 1.00 56.90 66 VAL B C 1
ATOM 1950 O O . VAL B 1 67 ? -5.958 -23.579 -18.184 1.00 58.36 66 VAL B O 1
ATOM 1954 N N . LEU B 1 68 ? -6.183 -21.740 -16.897 1.00 53.74 67 LEU B N 1
ATOM 1955 C CA . LEU B 1 68 ? -5.705 -20.785 -17.920 1.00 49.98 67 LEU B CA 1
ATOM 1956 C C . LEU B 1 68 ? -4.194 -20.622 -17.784 1.00 48.19 67 LEU B C 1
ATOM 1957 O O . LEU B 1 68 ? -3.706 -20.273 -16.715 1.00 46.94 67 LEU B O 1
ATOM 1962 N N . LEU B 1 69 ? -3.462 -20.869 -18.856 1.00 46.23 68 LEU B N 1
ATOM 1963 C CA . LEU B 1 69 ? -2.018 -20.732 -18.805 1.00 46.39 68 LEU B CA 1
ATOM 1964 C C . LEU B 1 69 ? -1.649 -19.324 -18.433 1.00 44.27 68 LEU B C 1
ATOM 1965 O O . LEU B 1 69 ? -2.131 -18.405 -19.074 1.00 42.43 68 LEU B O 1
ATOM 1970 N N . ASN B 1 70 ? -0.797 -19.155 -17.412 1.00 44.77 69 ASN B N 1
ATOM 1971 C CA . ASN B 1 70 ? -0.266 -17.841 -17.077 1.00 43.60 69 ASN B CA 1
ATOM 1972 C C . ASN B 1 70 ? 1.183 -17.892 -16.599 1.00 45.05 69 ASN B C 1
ATOM 1973 O O . ASN B 1 70 ? 1.646 -18.914 -16.095 1.00 44.54 69 ASN B O 1
ATOM 1978 N N . CYS B 1 71 ? 1.877 -16.775 -16.787 1.00 45.25 70 CYS B N 1
ATOM 1979 C CA . CYS B 1 71 ? 3.287 -16.664 -16.496 1.00 48.78 70 CYS B CA 1
ATOM 1980 C C . CYS B 1 71 ? 3.590 -16.883 -15.017 1.00 48.76 70 CYS B C 1
ATOM 1981 O O . CYS B 1 71 ? 4.600 -17.483 -14.702 1.00 50.34 70 CYS B O 1
ATOM 1984 N N . ASP B 1 72 ? 2.706 -16.457 -14.129 1.00 46.32 71 ASP B N 1
ATOM 1985 C CA . ASP B 1 72 ? 2.954 -16.603 -12.691 1.00 48.29 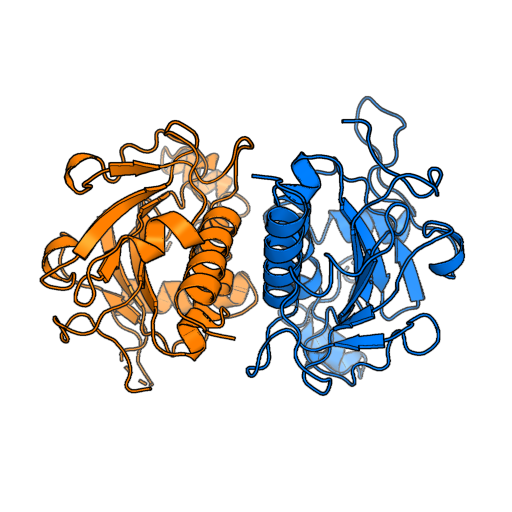71 ASP B CA 1
ATOM 1986 C C . ASP B 1 72 ? 2.994 -18.036 -12.263 1.00 48.14 71 ASP B C 1
ATOM 1987 O O . ASP B 1 72 ? 3.804 -18.403 -11.423 1.00 51.18 71 ASP B O 1
ATOM 1992 N N . ASP B 1 73 ? 2.061 -18.829 -12.779 1.00 47.17 72 ASP B N 1
ATOM 1993 C CA . ASP B 1 73 ? 1.870 -20.184 -12.278 1.00 47.91 72 ASP B CA 1
ATOM 1994 C C . ASP B 1 73 ? 2.564 -21.243 -13.116 1.00 48.26 72 ASP B C 1
ATOM 1995 O O . ASP B 1 73 ? 2.979 -22.269 -12.593 1.00 48.70 72 ASP B O 1
ATOM 2000 N N . HIS B 1 74 ? 2.673 -20.999 -14.418 1.00 45.10 73 HIS B N 1
ATOM 2001 C CA . HIS B 1 74 ? 3.072 -22.061 -15.316 1.00 46.10 73 HIS B CA 1
ATOM 2002 C C . HIS B 1 74 ? 4.396 -21.807 -16.014 1.00 46.77 73 HIS B C 1
ATOM 2003 O O . HIS B 1 74 ? 4.595 -22.224 -17.149 1.00 46.28 73 HIS B O 1
ATOM 2010 N N . GLN B 1 75 ? 5.325 -21.151 -15.327 1.00 46.79 74 GLN B N 1
ATOM 2011 C CA . GLN B 1 75 ? 6.656 -20.949 -15.916 1.00 48.77 74 GLN B CA 1
ATOM 2012 C C . GLN B 1 75 ? 7.351 -22.241 -16.381 1.00 50.19 74 GLN B C 1
ATOM 2013 O O . GLN B 1 75 ? 7.876 -22.296 -17.492 1.00 49.95 74 GLN B O 1
ATOM 2019 N N . GLY B 1 76 ? 7.351 -23.268 -15.537 1.00 51.61 75 GLY B N 1
ATOM 2020 C CA . GLY B 1 76 ? 8.028 -24.547 -15.847 1.00 53.50 75 GLY B CA 1
ATOM 2021 C C . GLY B 1 76 ? 7.462 -25.227 -17.089 1.00 53.00 75 GLY B C 1
ATOM 2022 O O . GLY B 1 76 ? 8.204 -25.583 -18.015 1.00 54.97 75 GLY B O 1
ATOM 2023 N N . LEU B 1 77 ? 6.135 -25.384 -17.090 1.00 52.03 76 LEU B N 1
ATOM 2024 C CA . LEU B 1 77 ? 5.393 -25.884 -18.260 1.00 51.67 76 LEU B CA 1
ATOM 2025 C C . LEU B 1 77 ? 5.658 -25.036 -19.533 1.00 50.34 76 LEU B C 1
ATOM 2026 O O . LEU B 1 77 ? 6.035 -25.590 -20.564 1.00 49.10 76 LEU B O 1
ATOM 2031 N N . LEU B 1 78 ? 5.477 -23.712 -19.448 1.00 46.83 77 LEU B N 1
ATOM 2032 C CA . LEU B 1 78 ? 5.700 -22.843 -20.620 1.00 47.64 77 LEU B CA 1
ATOM 2033 C C . LEU B 1 78 ? 7.071 -23.078 -21.323 1.00 50.35 77 LEU B C 1
ATOM 2034 O O . LEU B 1 78 ? 7.124 -23.068 -22.582 1.00 51.35 77 LEU B O 1
ATOM 2039 N N . LYS B 1 79 ? 8.146 -23.278 -20.490 1.00 52.48 78 LYS B N 1
ATOM 2040 C CA . LYS B 1 79 ? 9.528 -23.448 -20.987 1.00 55.90 78 LYS B CA 1
ATOM 2041 C C . LYS B 1 79 ? 9.688 -24.894 -21.601 1.00 59.97 78 LYS B C 1
ATOM 2042 O O . LYS B 1 79 ? 10.290 -25.105 -22.689 1.00 61.47 78 LYS B O 1
ATOM 2048 N N . LYS B 1 80 ? 9.135 -25.886 -20.876 1.00 60.08 79 LYS B N 1
ATOM 2049 C CA . LYS B 1 80 ? 8.882 -27.222 -21.611 1.00 63.29 79 LYS B CA 1
ATOM 2050 C C . LYS B 1 80 ? 7.934 -27.027 -22.927 1.00 62.75 79 LYS B C 1
ATOM 2051 O O . LYS B 1 80 ? 8.107 -27.835 -23.914 1.00 65.37 79 LYS B O 1
ATOM 2057 N N . MET B 1 81 ? 7.037 -25.973 -22.923 1.00 61.60 80 MET B N 1
ATOM 2058 C CA . MET B 1 81 ? 6.227 -25.875 -24.135 1.00 62.48 80 MET B CA 1
ATOM 2059 C C . MET B 1 81 ? 6.911 -24.990 -25.167 1.00 63.35 80 MET B C 1
ATOM 2060 O O . MET B 1 81 ? 6.405 -24.782 -26.290 1.00 64.20 80 MET B O 1
ATOM 2065 N N . GLY B 1 82 ? 8.107 -24.533 -24.799 1.00 65.01 81 GLY B N 1
ATOM 2066 C CA . GLY B 1 82 ? 9.006 -23.688 -25.761 1.00 65.72 81 GLY B CA 1
ATOM 2067 C C . GLY B 1 82 ? 8.256 -22.449 -26.063 1.00 64.24 81 GLY B C 1
ATOM 2068 O O . GLY B 1 82 ? 8.012 -22.102 -27.221 1.00 64.70 81 GLY B O 1
ATOM 2069 N N . ARG B 1 83 ? 7.791 -21.840 -24.983 1.00 62.48 82 ARG B N 1
ATOM 2070 C CA . ARG B 1 83 ? 7.042 -20.613 -25.102 1.00 60.53 82 ARG B CA 1
ATOM 2071 C C . ARG B 1 83 ? 7.806 -19.548 -24.383 1.00 60.06 82 ARG B C 1
ATOM 2072 O O . ARG B 1 83 ? 8.554 -19.811 -23.426 1.00 61.41 82 ARG B O 1
ATOM 2080 N N . ASP B 1 84 ? 7.592 -18.324 -24.848 1.00 58.68 83 ASP B N 1
ATOM 2081 C CA . ASP B 1 84 ? 8.089 -17.170 -24.174 1.00 57.37 83 ASP B CA 1
ATOM 2082 C C . ASP B 1 84 ? 7.190 -17.098 -22.954 1.00 54.90 83 ASP B C 1
ATOM 2083 O O . ASP B 1 84 ? 5.995 -16.854 -23.104 1.00 53.24 83 ASP B O 1
ATOM 2088 N N . ILE B 1 85 ? 7.731 -17.343 -21.754 1.00 54.85 84 ILE B N 1
ATOM 2089 C CA . ILE B 1 85 ? 6.889 -17.390 -20.549 1.00 54.34 84 ILE B CA 1
ATOM 2090 C C . ILE B 1 85 ? 6.211 -16.042 -20.343 1.00 52.03 84 ILE B C 1
ATOM 2091 O O . ILE B 1 85 ? 5.101 -15.953 -19.794 1.00 50.01 84 ILE B O 1
ATOM 2096 N N . SER B 1 86 ? 6.884 -14.996 -20.812 1.00 51.84 85 SER B N 1
ATOM 2097 C CA . SER B 1 86 ? 6.389 -13.637 -20.582 1.00 50.39 85 SER B CA 1
ATOM 2098 C C . SER B 1 86 ? 5.184 -13.306 -21.477 1.00 48.53 85 SER B C 1
ATOM 2099 O O . SER B 1 86 ? 4.562 -12.274 -21.281 1.00 47.61 85 SER B O 1
ATOM 2102 N N . GLU B 1 87 ? 4.844 -14.175 -22.435 1.00 48.79 86 GLU B N 1
ATOM 2103 C CA . GLU B 1 87 ? 3.627 -14.004 -23.282 1.00 47.64 86 GLU B CA 1
ATOM 2104 C C . GLU B 1 87 ? 2.306 -14.448 -22.649 1.00 44.98 86 GLU B C 1
ATOM 2105 O O . GLU B 1 87 ? 1.221 -14.009 -23.072 1.00 43.60 86 GLU B O 1
ATOM 2111 N N . ALA B 1 88 ? 2.384 -15.296 -21.630 1.00 43.26 87 ALA B N 1
ATOM 2112 C CA . ALA B 1 88 ? 1.174 -15.867 -21.030 1.00 41.06 87 ALA B CA 1
ATOM 2113 C C . ALA B 1 88 ? 0.574 -14.901 -20.024 1.00 37.72 87 ALA B C 1
ATOM 2114 O O . ALA B 1 88 ? 0.710 -15.045 -18.811 1.00 36.63 87 ALA B O 1
ATOM 2116 N N . ARG B 1 89 ? -0.157 -13.924 -20.551 1.00 35.99 88 ARG B N 1
ATOM 2117 C CA . ARG B 1 89 ? -0.631 -12.843 -19.697 1.00 35.23 88 ARG B CA 1
ATOM 2118 C C . ARG B 1 89 ? -2.163 -12.691 -19.837 1.00 33.51 88 ARG B C 1
ATOM 2119 O O . ARG B 1 89 ? -2.631 -11.686 -20.308 1.00 31.82 88 ARG B O 1
ATOM 2127 N N . PRO B 1 90 ? -2.935 -13.712 -19.414 1.00 34.10 89 PRO B N 1
ATOM 2128 C CA . PRO B 1 90 ? -4.407 -13.562 -19.491 1.00 33.08 89 PRO B CA 1
ATOM 2129 C C . PRO B 1 90 ? -4.955 -12.519 -18.520 1.00 32.96 89 PRO B C 1
ATOM 2130 O O . PRO B 1 90 ? -6.124 -12.135 -18.661 1.00 31.76 89 PRO B O 1
ATOM 2134 N N . ASP B 1 91 ? -4.130 -12.086 -17.558 1.00 33.00 90 ASP B N 1
ATOM 2135 C CA . ASP B 1 91 ? -4.469 -10.961 -16.662 1.00 33.32 90 ASP B CA 1
ATOM 2136 C C . ASP B 1 91 ? -4.825 -9.702 -17.460 1.00 30.70 90 ASP B C 1
ATOM 2137 O O . ASP B 1 91 ? -5.713 -8.937 -17.078 1.00 30.80 90 ASP B O 1
ATOM 2142 N N . ILE B 1 92 ? -4.133 -9.475 -18.556 1.00 29.79 91 ILE B N 1
ATOM 2143 C CA . ILE B 1 92 ? -4.392 -8.294 -19.368 1.00 28.08 91 ILE B CA 1
ATOM 2144 C C . ILE B 1 92 ? -5.816 -8.393 -19.953 1.00 28.32 91 ILE B C 1
ATOM 2145 O O . ILE B 1 92 ? -6.588 -7.395 -19.942 1.00 28.02 91 ILE B O 1
ATOM 2150 N N . THR B 1 93 ? -6.172 -9.570 -20.440 1.00 29.78 92 THR B N 1
ATOM 2151 C CA . THR B 1 93 ? -7.471 -9.765 -21.075 1.00 29.32 92 THR B CA 1
ATOM 2152 C C . THR B 1 93 ? -8.540 -9.568 -19.988 1.00 29.27 92 THR B C 1
ATOM 2153 O O . THR B 1 93 ? -9.570 -8.892 -20.196 1.00 27.23 92 THR B O 1
ATOM 2157 N N . HIS B 1 94 ? -8.296 -10.184 -18.840 1.00 28.65 93 HIS B N 1
ATOM 2158 C CA . HIS B 1 94 ? -9.183 -10.046 -17.684 1.00 29.27 93 HIS B CA 1
ATOM 2159 C C . HIS B 1 94 ? -9.452 -8.582 -17.374 1.00 27.07 93 HIS B C 1
ATOM 2160 O O . HIS B 1 94 ? -10.596 -8.146 -17.288 1.00 26.34 93 HIS B O 1
ATOM 2167 N N . GLN B 1 95 ? -8.390 -7.817 -17.179 1.00 27.48 94 GLN B N 1
ATOM 2168 C CA A GLN B 1 95 ? -8.557 -6.424 -16.800 0.40 27.31 94 GLN B CA 1
ATOM 2169 C CA B GLN B 1 95 ? -8.506 -6.392 -16.831 0.60 28.39 94 GLN B CA 1
ATOM 2170 C C . GLN B 1 95 ? -9.236 -5.597 -17.900 1.00 27.57 94 GLN B C 1
ATOM 2171 O O . GLN B 1 95 ? -10.054 -4.720 -17.596 1.00 26.65 94 GLN B O 1
ATOM 2182 N N . CYS B 1 96 ? -8.928 -5.872 -19.173 1.00 26.30 95 CYS B N 1
ATOM 2183 C CA . CYS B 1 96 ? -9.622 -5.140 -20.243 1.00 25.39 95 CYS B CA 1
ATOM 2184 C C . CYS B 1 96 ? -11.118 -5.438 -20.238 1.00 24.37 95 CYS B C 1
ATOM 2185 O O . CYS B 1 96 ? -11.977 -4.569 -20.453 1.00 24.30 95 CYS B O 1
ATOM 2188 N N . LEU B 1 97 ? -11.453 -6.679 -20.025 1.00 24.40 96 LEU B N 1
ATOM 2189 C CA . LEU B 1 97 ? -12.872 -7.045 -20.032 1.00 25.22 96 LEU B CA 1
ATOM 2190 C C . LEU B 1 97 ? -13.646 -6.376 -18.894 1.00 26.16 96 LEU B C 1
ATOM 2191 O O . LEU B 1 97 ? -14.785 -5.910 -19.092 1.00 27.30 96 LEU B O 1
ATOM 2196 N N . LEU B 1 98 ? -13.041 -6.294 -17.720 1.00 26.07 97 LEU B N 1
ATOM 2197 C CA . LEU B 1 98 ? -13.663 -5.600 -16.580 1.00 25.62 97 LEU B CA 1
ATOM 2198 C C . LEU B 1 98 ? -13.893 -4.132 -16.956 1.00 26.72 97 LEU B C 1
ATOM 2199 O O . LEU B 1 98 ? -15.001 -3.617 -16.792 1.00 27.87 97 LEU B O 1
ATOM 2204 N N . THR B 1 99 ? -12.852 -3.492 -17.508 1.00 24.36 98 THR B N 1
ATOM 2205 C CA . THR B 1 99 ? -12.893 -2.085 -17.943 1.00 25.50 98 THR B CA 1
ATOM 2206 C C . THR B 1 99 ? -13.971 -1.870 -18.985 1.00 24.20 98 THR B C 1
ATOM 2207 O O . THR B 1 99 ? -14.772 -0.960 -18.859 1.00 23.77 98 THR B O 1
ATOM 2211 N N . LEU B 1 100 ? -14.026 -2.722 -20.012 1.00 23.36 99 LEU B N 1
ATOM 2212 C CA . LEU B 1 100 ? -15.035 -2.533 -21.047 1.00 24.07 99 LEU B CA 1
ATOM 2213 C C . LEU B 1 100 ? -16.476 -2.756 -20.591 1.00 25.07 99 LEU B C 1
ATOM 2214 O O . LEU B 1 100 ? -17.366 -1.951 -20.892 1.00 26.12 99 LEU B O 1
ATOM 2219 N N . LEU B 1 101 ? -16.723 -3.878 -19.937 1.00 25.12 100 LEU B N 1
ATOM 2220 C CA . LEU B 1 101 ? -18.083 -4.252 -19.663 1.00 27.31 100 LEU B CA 1
ATOM 2221 C C . LEU B 1 101 ? -18.699 -3.460 -18.496 1.00 28.04 100 LEU B C 1
ATOM 2222 O O . LEU B 1 101 ? -19.930 -3.405 -18.378 1.00 27.02 100 LEU B O 1
ATOM 2227 N N . ASP B 1 102 ? -17.832 -2.862 -17.679 1.00 26.53 101 ASP B N 1
ATOM 2228 C CA . ASP B 1 102 ? -18.242 -2.041 -16.548 1.00 27.34 101 ASP B CA 1
ATOM 2229 C C . ASP B 1 102 ? -18.552 -0.611 -17.028 1.00 25.62 101 ASP B C 1
ATOM 2230 O O . ASP B 1 102 ? -19.086 0.193 -16.256 1.00 25.38 101 ASP B O 1
ATOM 2235 N N . SER B 1 103 ? -18.149 -0.256 -18.268 1.00 23.67 102 SER B N 1
ATOM 2236 C CA . SER B 1 103 ? -18.186 1.130 -18.710 1.00 24.90 102 SER B CA 1
ATOM 2237 C C . SER B 1 103 ? -19.637 1.565 -19.013 1.00 25.17 102 SER B C 1
ATOM 2238 O O . SER B 1 103 ? -20.464 0.745 -19.418 1.00 25.96 102 SER B O 1
ATOM 2243 N N . PRO B 1 104 ? -19.948 2.831 -18.767 1.00 24.75 103 PRO B N 1
ATOM 2244 C CA . PRO B 1 104 ? -21.255 3.357 -19.120 1.00 24.93 103 PRO B CA 1
ATOM 2245 C C . PRO B 1 104 ? -21.651 3.094 -20.563 1.00 24.86 103 PRO B C 1
ATOM 2246 O O . PRO B 1 104 ? -22.822 2.794 -20.835 1.00 25.18 103 PRO B O 1
ATOM 2250 N N . ILE B 1 105 ? -20.714 3.179 -21.499 1.00 23.74 104 ILE B N 1
ATOM 2251 C CA . ILE B 1 105 ? -21.061 2.845 -22.879 1.00 24.99 104 ILE B CA 1
ATOM 2252 C C . ILE B 1 105 ? -21.633 1.422 -23.037 1.00 26.30 104 ILE B C 1
ATOM 2253 O O . ILE B 1 105 ? -22.518 1.202 -23.859 1.00 27.87 104 ILE B O 1
ATOM 2258 N N . ASN B 1 106 ? -21.134 0.469 -22.250 1.00 25.94 105 ASN B N 1
ATOM 2259 C CA . ASN B 1 106 ? -21.692 -0.855 -22.300 1.00 26.99 105 ASN B CA 1
ATOM 2260 C C . ASN B 1 106 ? -23.099 -0.859 -21.702 1.00 26.94 105 ASN B C 1
ATOM 2261 O O . ASN B 1 106 ? -24.032 -1.426 -22.269 1.00 28.60 105 ASN B O 1
ATOM 2266 N N . LYS B 1 107 ? -23.233 -0.228 -20.544 1.00 27.68 106 LYS B N 1
ATOM 2267 C CA . LYS B 1 107 ? -24.501 -0.187 -19.830 1.00 29.63 106 LYS B CA 1
ATOM 2268 C C . LYS B 1 107 ? -25.566 0.528 -20.642 1.00 30.84 106 LYS B C 1
ATOM 2269 O O . LYS B 1 107 ? -26.739 0.158 -20.576 1.00 31.55 106 LYS B O 1
ATOM 2275 N N . ALA B 1 108 ? -25.165 1.544 -21.429 1.00 30.14 107 ALA B N 1
ATOM 2276 C CA . ALA B 1 108 ? -26.086 2.201 -22.412 1.00 31.14 107 ALA B CA 1
ATOM 2277 C C . ALA B 1 108 ? -26.438 1.389 -23.677 1.00 32.88 107 ALA B C 1
ATOM 2278 O O . ALA B 1 108 ? -27.285 1.811 -24.486 1.00 32.32 107 ALA B O 1
ATOM 2280 N N . GLY B 1 109 ? -25.800 0.225 -23.820 1.00 31.99 108 GLY B N 1
ATOM 2281 C CA . GLY B 1 109 ? -26.028 -0.693 -24.901 1.00 31.98 108 GLY B CA 1
ATOM 2282 C C . GLY B 1 109 ? -25.346 -0.290 -26.202 1.00 30.83 108 GLY B C 1
ATOM 2283 O O . GLY B 1 109 ? -25.823 -0.650 -27.288 1.00 31.18 108 GLY B O 1
ATOM 2284 N N . LYS B 1 110 ? -24.240 0.436 -26.132 1.00 27.66 109 LYS B N 1
ATOM 2285 C CA . LYS B 1 110 ? -23.624 0.927 -27.390 1.00 27.96 109 LYS B CA 1
ATOM 2286 C C . LYS B 1 110 ? -22.206 0.374 -27.615 1.00 26.35 109 LYS B C 1
ATOM 2287 O O . LYS B 1 110 ? -21.408 0.988 -28.351 1.00 26.22 109 LYS B O 1
ATOM 2293 N N . LEU B 1 111 ? -21.907 -0.762 -26.970 1.00 25.52 110 LEU B N 1
ATOM 2294 C CA . LEU B 1 111 ? -20.572 -1.390 -26.996 1.00 26.01 110 LEU B CA 1
ATOM 2295 C C . LEU B 1 111 ? -20.718 -2.862 -27.344 1.00 26.59 110 LEU B C 1
ATOM 2296 O O . LEU B 1 111 ? -21.615 -3.552 -26.820 1.00 29.22 110 LEU B O 1
ATOM 2301 N N . GLN B 1 112 ? -19.862 -3.352 -28.232 1.00 26.11 111 GLN B N 1
ATOM 2302 C CA . GLN B 1 112 ? -19.613 -4.785 -28.336 1.00 27.08 111 GLN B CA 1
ATOM 2303 C C . GLN B 1 112 ? -18.136 -5.058 -28.169 1.00 26.99 111 GLN B C 1
ATOM 2304 O O . GLN B 1 112 ? -17.325 -4.246 -28.580 1.00 28.02 111 GLN B O 1
ATOM 2310 N N . VAL B 1 113 ? -17.818 -6.202 -27.554 1.00 27.17 112 VAL B N 1
ATOM 2311 C CA . VAL B 1 113 ? -16.445 -6.652 -27.429 1.00 27.15 112 VAL B CA 1
ATOM 2312 C C . VAL B 1 113 ? -16.239 -8.001 -28.116 1.00 27.73 112 VAL B C 1
ATOM 2313 O O . VAL B 1 113 ? -17.132 -8.878 -28.031 1.00 29.82 112 VAL B O 1
ATOM 2317 N N . TYR B 1 114 ? -15.111 -8.152 -28.818 1.00 27.18 113 TYR B N 1
ATOM 2318 C CA . TYR B 1 114 ? -14.671 -9.445 -29.337 1.00 29.68 113 TYR B CA 1
ATOM 2319 C C . TYR B 1 114 ? -13.265 -9.693 -28.854 1.00 30.00 113 TYR B C 1
ATOM 2320 O O . TYR B 1 114 ? -12.497 -8.773 -28.570 1.00 28.71 113 TYR B O 1
ATOM 2329 N N . ILE B 1 115 ? -12.924 -10.958 -28.738 1.00 30.84 114 ILE B N 1
ATOM 2330 C CA . ILE B 1 115 ? -11.551 -11.295 -28.326 1.00 30.77 114 ILE B CA 1
ATOM 2331 C C . ILE B 1 115 ? -10.958 -12.138 -29.443 1.00 32.36 114 ILE B C 1
ATOM 2332 O O . ILE B 1 115 ? -11.574 -13.092 -29.861 1.00 33.01 114 ILE B O 1
ATOM 2337 N N . GLN B 1 116 ? -9.792 -11.756 -29.937 1.00 33.39 115 GLN B N 1
ATOM 2338 C CA . GLN B 1 116 ? -9.024 -12.568 -30.888 1.00 37.04 115 GLN B CA 1
ATOM 2339 C C . GLN B 1 116 ? -7.836 -13.089 -30.108 1.00 36.78 115 GLN B C 1
ATOM 2340 O O . GLN B 1 116 ? -6.937 -12.294 -29.755 1.00 35.86 115 GLN B O 1
ATOM 2346 N N . THR B 1 117 ? -7.814 -14.386 -29.805 1.00 36.25 116 THR B N 1
ATOM 2347 C CA . THR B 1 117 ? -6.741 -14.894 -28.968 1.00 37.57 116 THR B CA 1
ATOM 2348 C C . THR B 1 117 ? -5.491 -15.096 -29.815 1.00 38.49 116 THR B C 1
ATOM 2349 O O . THR B 1 117 ? -5.552 -15.211 -31.044 1.00 40.58 116 THR B O 1
ATOM 2353 N N . SER B 1 118 ? -4.354 -15.162 -29.146 1.00 41.06 117 SER B N 1
ATOM 2354 C CA . SER B 1 118 ? -3.091 -15.454 -29.807 1.00 42.80 117 SER B CA 1
ATOM 2355 C C . SER B 1 118 ? -3.071 -16.808 -30.545 1.00 46.05 117 SER B C 1
ATOM 2356 O O . SER B 1 118 ? -2.211 -17.012 -31.416 1.00 48.51 117 SER B O 1
ATOM 2359 N N . ARG B 1 119 ? -4.016 -17.718 -30.255 1.00 46.38 118 ARG B N 1
ATOM 2360 C CA . ARG B 1 119 ? -4.100 -19.004 -31.023 1.00 47.64 118 ARG B CA 1
ATOM 2361 C C . ARG B 1 119 ? -5.119 -18.929 -32.132 1.00 47.07 118 ARG B C 1
ATOM 2362 O O . ARG B 1 119 ? -5.463 -19.946 -32.728 1.00 48.41 118 ARG B O 1
ATOM 2370 N N . GLY B 1 120 ? -5.630 -17.735 -32.393 1.00 44.10 119 GLY B N 1
ATOM 2371 C CA . GLY B 1 120 ? -6.519 -17.505 -33.529 1.00 44.50 119 GLY B CA 1
ATOM 2372 C C . GLY B 1 120 ? -7.968 -17.846 -33.291 1.00 44.06 119 GLY B C 1
ATOM 2373 O O . GLY B 1 120 ? -8.729 -18.084 -34.237 1.00 45.63 119 GLY B O 1
ATOM 2374 N N . ILE B 1 121 ? -8.371 -17.861 -32.030 1.00 42.39 120 ILE B N 1
ATOM 2375 C CA . ILE B 1 121 ? -9.758 -18.153 -31.708 1.00 42.05 120 ILE B CA 1
ATOM 2376 C C . ILE B 1 121 ? -10.464 -16.805 -31.651 1.00 40.26 120 ILE B C 1
ATOM 2377 O O . ILE B 1 121 ? -9.898 -15.859 -31.082 1.00 38.25 120 ILE B O 1
ATOM 2382 N N . LEU B 1 122 ? -11.672 -16.727 -32.216 1.00 39.96 121 LEU B N 1
ATOM 2383 C CA . LEU B 1 122 ? -12.459 -15.494 -32.172 1.00 38.61 121 LEU B CA 1
ATOM 2384 C C . LEU B 1 122 ? -13.683 -15.723 -31.288 1.00 38.40 121 LEU B C 1
ATOM 2385 O O . LEU B 1 122 ? -14.397 -16.736 -31.441 1.00 40.77 121 LEU B O 1
ATOM 2390 N N . ILE B 1 123 ? -13.905 -14.815 -30.351 1.00 36.37 122 ILE B N 1
ATOM 2391 C CA . ILE B 1 123 ? -14.944 -14.934 -29.357 1.00 36.13 122 ILE B CA 1
ATOM 2392 C C . ILE B 1 123 ? -15.812 -13.674 -29.406 1.00 35.05 122 ILE B C 1
ATOM 2393 O O . ILE B 1 123 ? -15.287 -12.579 -29.284 1.00 34.67 122 ILE B O 1
ATOM 2398 N N . GLU B 1 124 ? -17.122 -13.827 -29.546 1.00 35.35 123 GLU B N 1
ATOM 2399 C CA . GLU B 1 124 ? -18.032 -12.711 -29.397 1.00 35.16 123 GLU B CA 1
ATOM 2400 C C . GLU B 1 124 ? -18.499 -12.662 -27.978 1.00 35.24 123 GLU B C 1
ATOM 2401 O O . GLU B 1 124 ? -19.005 -13.656 -27.447 1.00 35.12 123 GLU B O 1
ATOM 2407 N N . VAL B 1 125 ? -18.294 -11.499 -27.337 1.00 33.41 124 VAL B N 1
ATOM 2408 C CA . VAL B 1 125 ? -18.727 -11.318 -25.951 1.00 33.16 124 VAL B CA 1
ATOM 2409 C C . VAL B 1 125 ? -20.111 -10.714 -25.872 1.00 34.03 124 VAL B C 1
ATOM 2410 O O . VAL B 1 125 ? -20.360 -9.666 -26.464 1.00 34.54 124 VAL B O 1
ATOM 2414 N N . ASN B 1 126 ? -21.034 -11.363 -25.174 1.00 36.18 125 ASN B N 1
ATOM 2415 C CA . ASN B 1 126 ? -22.352 -10.764 -25.041 1.00 37.40 125 ASN B CA 1
ATOM 2416 C C . ASN B 1 126 ? -22.297 -9.557 -24.083 1.00 36.04 125 ASN B C 1
ATOM 2417 O O . ASN B 1 126 ? -21.837 -9.709 -22.930 1.00 37.37 125 ASN B O 1
ATOM 2422 N N . PRO B 1 127 ? -22.836 -8.395 -24.511 1.00 35.31 126 PRO B N 1
ATOM 2423 C CA . PRO B 1 127 ? -22.753 -7.195 -23.695 1.00 33.93 126 PRO B CA 1
ATOM 2424 C C . PRO B 1 127 ? -23.237 -7.402 -22.255 1.00 35.44 126 PRO B C 1
ATOM 2425 O O . PRO B 1 127 ? -22.829 -6.639 -21.365 1.00 32.72 126 PRO B O 1
ATOM 2429 N N . THR B 1 128 ? -24.076 -8.418 -22.001 1.00 37.61 127 THR B N 1
ATOM 2430 C CA . THR B 1 128 ? -24.647 -8.584 -20.644 1.00 39.90 127 THR B CA 1
ATOM 2431 C C . THR B 1 128 ? -23.907 -9.601 -19.737 1.00 40.50 127 THR B C 1
ATOM 2432 O O . THR B 1 128 ? -24.301 -9.817 -18.594 1.00 42.17 127 THR B O 1
ATOM 2436 N N . VAL B 1 129 ? -22.832 -10.194 -20.234 1.00 39.10 128 VAL B N 1
ATOM 2437 C CA . VAL B 1 129 ? -22.056 -11.129 -19.419 1.00 40.20 128 VAL B CA 1
ATOM 2438 C C . VAL B 1 129 ? -21.469 -10.439 -18.175 1.00 39.26 128 VAL B C 1
ATOM 2439 O O . VAL B 1 129 ? -21.052 -9.281 -18.210 1.00 36.96 128 VAL B O 1
ATOM 2443 N N . ARG B 1 130 ? -21.487 -11.143 -17.061 1.00 41.54 129 ARG B N 1
ATOM 2444 C CA . ARG B 1 130 ? -20.846 -10.633 -15.869 1.00 42.61 129 ARG B CA 1
ATOM 2445 C C . ARG B 1 130 ? -19.441 -11.247 -15.805 1.00 42.25 129 ARG B C 1
ATOM 2446 O O . ARG B 1 130 ? -19.276 -12.418 -15.521 1.00 43.26 129 ARG B O 1
ATOM 2454 N N . ILE B 1 131 ? -18.421 -10.463 -16.100 1.00 40.56 130 ILE B N 1
ATOM 2455 C CA . ILE B 1 131 ? -17.054 -10.964 -15.991 1.00 40.25 130 ILE B CA 1
ATOM 2456 C C . ILE B 1 131 ? -16.665 -11.143 -14.505 1.00 40.45 130 ILE B C 1
ATOM 2457 O O . ILE B 1 131 ? -16.798 -10.203 -13.708 1.00 39.02 130 ILE B O 1
ATOM 2462 N N . PRO B 1 132 ? -16.179 -12.344 -14.118 1.00 41.29 131 PRO B N 1
ATOM 2463 C CA . PRO B 1 132 ? -15.804 -12.454 -12.697 1.00 41.29 131 PRO B CA 1
ATOM 2464 C C . PRO B 1 132 ? -14.754 -11.437 -12.291 1.00 39.23 131 PRO B C 1
ATOM 2465 O O . PRO B 1 132 ? -13.815 -11.174 -13.033 1.00 37.06 131 PRO B O 1
ATOM 2469 N N . ARG B 1 133 ? -14.891 -10.879 -11.089 1.00 38.74 132 ARG B N 1
ATOM 2470 C CA . ARG B 1 133 ? -14.023 -9.746 -10.703 1.00 36.66 132 ARG B CA 1
ATOM 2471 C C . ARG B 1 133 ? -12.612 -10.207 -10.393 1.00 36.53 132 ARG B C 1
ATOM 2472 O O . ARG B 1 133 ? -11.663 -9.450 -10.561 1.00 34.53 132 ARG B O 1
ATOM 2487 N N . THR B 1 134 ? -12.470 -11.428 -9.880 1.00 37.65 133 THR B N 1
ATOM 2488 C CA . THR B 1 134 ? -11.133 -11.909 -9.527 1.00 38.47 133 THR B CA 1
ATOM 2489 C C . THR B 1 134 ? -10.566 -12.782 -10.635 1.00 39.19 133 THR B C 1
ATOM 2490 O O . THR B 1 134 ? -11.311 -13.466 -11.357 1.00 38.91 133 THR B O 1
ATOM 2494 N N . PHE B 1 135 ? -9.238 -12.786 -10.734 1.00 38.87 134 PHE B N 1
ATOM 2495 C CA . PHE B 1 135 ? -8.594 -13.531 -11.791 1.00 40.47 134 PHE B CA 1
ATOM 2496 C C . PHE B 1 135 ? -8.841 -15.044 -11.680 1.00 42.13 134 PHE B C 1
ATOM 2497 O O . PHE B 1 135 ? -9.052 -15.738 -12.687 1.00 43.03 134 PHE B O 1
ATOM 2505 N N . LYS B 1 136 ? -8.786 -15.561 -10.459 1.00 44.15 135 LYS B N 1
ATOM 2506 C CA . LYS B 1 136 ? -9.080 -16.979 -10.222 1.00 46.17 135 LYS B CA 1
ATOM 2507 C C . LYS B 1 136 ? -10.465 -17.405 -10.765 1.00 46.38 135 LYS B C 1
ATOM 2508 O O . LYS B 1 136 ? -10.588 -18.460 -11.419 1.00 47.27 135 LYS B O 1
ATOM 2514 N N . ARG B 1 137 ? -11.499 -16.598 -10.520 1.00 45.33 136 ARG B N 1
ATOM 2515 C CA . ARG B 1 137 ? -12.860 -16.924 -11.027 1.00 46.75 136 ARG B CA 1
ATOM 2516 C C . ARG B 1 137 ? -13.009 -16.654 -12.540 1.00 44.93 136 ARG B C 1
ATOM 2517 O O . ARG B 1 137 ? -13.724 -17.378 -13.264 1.00 45.22 136 ARG B O 1
ATOM 2525 N N . PHE B 1 138 ? -12.309 -15.630 -13.020 1.00 43.59 137 PHE B N 1
ATOM 2526 C CA . PHE B 1 138 ? -12.198 -15.398 -14.463 1.00 42.85 137 PHE B CA 1
ATOM 2527 C C . PHE B 1 138 ? -11.642 -16.649 -15.172 1.00 45.29 137 PHE B C 1
ATOM 2528 O O . PHE B 1 138 ? -12.229 -17.113 -16.158 1.00 44.84 137 PHE B O 1
ATOM 2536 N N . SER B 1 139 ? -10.545 -17.212 -14.643 1.00 47.19 138 SER B N 1
ATOM 2537 C CA . SER B 1 139 ? -9.956 -18.427 -15.227 1.00 50.36 138 SER B CA 1
ATOM 2538 C C . SER B 1 139 ? -10.981 -19.554 -15.347 1.00 52.51 138 SER B C 1
ATOM 2539 O O . SER B 1 139 ? -11.104 -20.171 -16.417 1.00 53.99 138 SER B O 1
ATOM 2542 N N . GLY B 1 140 ? -11.717 -19.804 -14.261 1.00 54.53 139 GLY B N 1
ATOM 2543 C CA . GLY B 1 140 ? -12.809 -20.793 -14.260 1.00 56.56 139 GLY B CA 1
ATOM 2544 C C . GLY B 1 140 ? -13.850 -20.595 -15.364 1.00 57.06 139 GLY B C 1
ATOM 2545 O O . GLY B 1 140 ? -14.343 -21.559 -15.959 1.00 58.14 139 GLY B O 1
ATOM 2546 N N . LEU B 1 141 ? -14.192 -19.345 -15.659 1.00 55.22 140 LEU B N 1
ATOM 2547 C CA . LEU B 1 141 ? -15.176 -19.105 -16.708 1.00 54.96 140 LEU B CA 1
ATOM 2548 C C . LEU B 1 141 ? -14.586 -19.349 -18.094 1.00 54.56 140 LEU B C 1
ATOM 2549 O O . LEU B 1 141 ? -15.231 -19.964 -18.929 1.00 54.50 140 LEU B O 1
ATOM 2554 N N . MET B 1 142 ? -13.359 -18.874 -18.331 1.00 53.62 141 MET B N 1
ATOM 2555 C CA . MET B 1 142 ? -12.740 -18.980 -19.660 1.00 53.31 141 MET B CA 1
ATOM 2556 C C . MET B 1 142 ? -12.520 -20.435 -20.014 1.00 55.94 141 MET B C 1
ATOM 2557 O O . MET B 1 142 ? -12.758 -20.847 -21.151 1.00 56.54 141 MET B O 1
ATOM 2562 N N . VAL B 1 143 ? -12.069 -21.209 -19.031 1.00 56.94 142 VAL B N 1
ATOM 2563 C CA . VAL B 1 143 ? -11.847 -22.635 -19.231 1.00 59.33 142 VAL B CA 1
ATOM 2564 C C . VAL B 1 143 ? -13.107 -23.267 -19.808 1.00 60.75 142 VAL B C 1
ATOM 2565 O O . VAL B 1 143 ? -13.043 -23.918 -20.848 1.00 62.11 142 VAL B O 1
ATOM 2569 N N . GLN B 1 144 ? -14.251 -23.044 -19.165 1.00 61.61 143 GLN B N 1
ATOM 2570 C CA . GLN B 1 144 ? -15.513 -23.556 -19.695 1.00 63.57 143 GLN B CA 1
ATOM 2571 C C . GLN B 1 144 ? -15.733 -23.116 -21.139 1.00 62.44 143 GLN B C 1
ATOM 2572 O O . GLN B 1 144 ? -16.009 -23.948 -21.991 1.00 63.87 143 GLN B O 1
ATOM 2578 N N . LEU B 1 145 ? -15.605 -21.814 -21.414 1.00 59.78 144 LEU B N 1
ATOM 2579 C CA . LEU B 1 145 ? -15.873 -21.291 -22.753 1.00 58.81 144 LEU B CA 1
ATOM 2580 C C . LEU B 1 145 ? -15.020 -21.970 -23.798 1.00 59.86 144 LEU B C 1
ATOM 2581 O O . LEU B 1 145 ? -15.521 -22.381 -24.847 1.00 60.61 144 LEU B O 1
ATOM 2586 N N . LEU B 1 146 ? -13.727 -22.083 -23.521 1.00 59.94 145 LEU B N 1
ATOM 2587 C CA . LEU B 1 146 ? -12.809 -22.597 -24.531 1.00 61.40 145 LEU B CA 1
ATOM 2588 C C . LEU B 1 146 ? -13.127 -24.049 -24.899 1.00 64.82 145 LEU B C 1
ATOM 2589 O O . LEU B 1 146 ? -13.061 -24.439 -26.076 1.00 65.47 145 LEU B O 1
ATOM 2594 N N . HIS B 1 147 ? -13.517 -24.827 -23.894 1.00 66.95 146 HIS B N 1
ATOM 2595 C CA . HIS B 1 147 ? -13.799 -26.254 -24.085 1.00 70.53 146 HIS B CA 1
ATOM 2596 C C . HIS B 1 147 ? -15.141 -26.504 -24.757 1.00 71.42 146 HIS B C 1
ATOM 2597 O O . HIS B 1 147 ? -15.208 -27.159 -25.785 1.00 72.93 146 HIS B O 1
ATOM 2604 N N . LYS B 1 148 ? -16.210 -25.962 -24.183 1.00 71.15 147 LYS B N 1
ATOM 2605 C CA . LYS B 1 148 ? -17.557 -26.200 -24.707 1.00 72.39 147 LYS B CA 1
ATOM 2606 C C . LYS B 1 148 ? -17.871 -25.346 -25.944 1.00 71.36 147 LYS B C 1
ATOM 2607 O O . LYS B 1 148 ? -18.820 -25.649 -26.676 1.00 71.05 147 LYS B O 1
ATOM 2613 N N . LEU B 1 149 ? -17.062 -24.287 -26.156 1.00 69.73 148 LEU B N 1
ATOM 2614 C CA . LEU B 1 149 ? -17.168 -23.332 -27.293 1.00 69.39 148 LEU B CA 1
ATOM 2615 C C . LEU B 1 149 ? -18.259 -22.267 -27.164 1.00 69.28 148 LEU B C 1
ATOM 2616 O O . LEU B 1 149 ? -18.444 -21.446 -28.071 1.00 67.59 148 LEU B O 1
ATOM 2621 N N . SER B 1 150 ? -18.956 -22.274 -26.027 1.00 71.05 149 SER B N 1
ATOM 2622 C CA . SER B 1 150 ? -20.083 -21.377 -25.783 1.00 71.88 149 SER B CA 1
ATOM 2623 C C . SER B 1 150 ? -20.493 -21.407 -24.308 1.00 72.86 149 SER B C 1
ATOM 2624 O O . SER B 1 150 ? -20.448 -22.457 -23.660 1.00 74.27 149 SER B O 1
ATOM 2627 N N . ILE B 1 151 ? -20.869 -20.245 -23.782 1.00 72.40 150 ILE B N 1
ATOM 2628 C CA . ILE B 1 151 ? -21.420 -20.146 -22.436 1.00 73.87 150 ILE B CA 1
ATOM 2629 C C . ILE B 1 151 ? -22.773 -19.474 -22.551 1.00 74.90 150 ILE B C 1
ATOM 2630 O O . ILE B 1 151 ? -22.958 -18.608 -23.392 1.00 74.23 150 ILE B O 1
ATOM 2635 N N . ARG B 1 152 ? -23.725 -19.901 -21.730 1.00 77.74 151 ARG B N 1
ATOM 2636 C CA . ARG B 1 152 ? -25.112 -19.441 -21.845 1.00 79.48 151 ARG B CA 1
ATOM 2637 C C . ARG B 1 152 ? -25.742 -19.250 -20.458 1.00 80.69 151 ARG B C 1
ATOM 2638 O O . ARG B 1 152 ? -25.199 -19.730 -19.452 1.00 81.22 151 ARG B O 1
ATOM 2646 N N . SER B 1 153 ? -26.863 -18.525 -20.405 1.00 81.46 152 SER B N 1
ATOM 2647 C CA . SER B 1 153 ? -27.698 -18.464 -19.189 1.00 83.04 152 SER B CA 1
ATOM 2648 C C . SER B 1 153 ? -29.135 -18.051 -19.505 1.00 83.84 152 SER B C 1
ATOM 2649 O O . SER B 1 153 ? -29.867 -18.781 -20.175 1.00 85.54 152 SER B O 1
ATOM 2652 N N . LYS B 1 159 ? -26.564 -17.082 -25.076 1.00 62.04 158 LYS B N 1
ATOM 2653 C CA . LYS B 1 159 ? -25.135 -17.282 -25.332 1.00 60.54 158 LYS B CA 1
ATOM 2654 C C . LYS B 1 159 ? -24.341 -16.079 -24.852 1.00 57.66 158 LYS B C 1
ATOM 2655 O O . LYS B 1 159 ? -24.219 -15.102 -25.591 1.00 57.07 158 LYS B O 1
ATOM 2661 N N . LEU B 1 160 ? -23.814 -16.156 -23.628 1.00 56.04 159 LEU B N 1
ATOM 2662 C CA . LEU B 1 160 ? -23.070 -15.042 -23.009 1.00 53.26 159 LEU B CA 1
ATOM 2663 C C . LEU B 1 160 ? -21.674 -14.866 -23.594 1.00 50.60 159 LEU B C 1
ATOM 2664 O O . LEU B 1 160 ? -21.131 -13.748 -23.612 1.00 48.97 159 LEU B O 1
ATOM 2669 N N . LEU B 1 161 ? -21.095 -15.965 -24.059 1.00 49.90 160 LEU B N 1
ATOM 2670 C CA . LEU B 1 161 ? -19.760 -15.995 -24.666 1.00 47.85 160 LEU B CA 1
ATOM 2671 C C . LEU B 1 161 ? -19.757 -17.038 -25.778 1.00 48.98 160 LEU B C 1
ATOM 2672 O O . LEU B 1 161 ? -20.319 -18.120 -25.590 1.00 49.63 160 LEU B O 1
ATOM 2677 N N . LYS B 1 162 ? -19.158 -16.740 -26.928 1.00 46.98 161 LYS B N 1
ATOM 2678 C CA . LYS B 1 162 ? -19.405 -17.589 -28.097 1.00 49.31 161 LYS B CA 1
ATOM 2679 C C . LYS B 1 162 ? -18.236 -17.554 -29.063 1.00 47.74 161 LYS B C 1
ATOM 2680 O O . LYS B 1 162 ? -17.810 -16.500 -29.514 1.00 46.35 161 LYS B O 1
ATOM 2686 N N . VAL B 1 163 ? -17.703 -18.723 -29.370 1.00 47.75 162 VAL B N 1
ATOM 2687 C CA . VAL B 1 163 ? -16.669 -18.827 -30.379 1.00 46.62 162 VAL B CA 1
ATOM 2688 C C . VAL B 1 163 ? -17.323 -18.720 -31.737 1.00 47.79 162 VAL B C 1
ATOM 2689 O O . VAL B 1 163 ? -18.339 -19.399 -32.040 1.00 47.96 162 VAL B O 1
ATOM 2693 N N . ILE B 1 164 ? -16.728 -17.874 -32.564 1.00 46.52 163 ILE B N 1
ATOM 2694 C CA . ILE B 1 164 ? -17.285 -17.538 -33.875 1.00 47.15 163 ILE B CA 1
ATOM 2695 C C . ILE B 1 164 ? -16.201 -17.670 -34.955 1.00 47.42 163 ILE B C 1
ATOM 2696 O O . ILE B 1 164 ? -15.024 -17.763 -34.633 1.00 46.50 163 ILE B O 1
ATOM 2701 N N . LYS B 1 165 ? -16.605 -17.711 -36.230 1.00 48.54 164 LYS B N 1
ATOM 2702 C CA . LYS B 1 165 ? -15.673 -17.946 -37.356 1.00 50.11 164 LYS B CA 1
ATOM 2703 C C . LYS B 1 165 ? -14.875 -16.677 -37.740 1.00 48.93 164 LYS B C 1
ATOM 2704 O O . LYS B 1 165 ? -15.462 -15.618 -37.937 1.00 46.74 164 LYS B O 1
ATOM 2710 N N . ASN B 1 166 ? -13.542 -16.787 -37.841 1.00 48.72 165 ASN B N 1
ATOM 2711 C CA . ASN B 1 166 ? -12.705 -15.690 -38.386 1.00 47.87 165 ASN B CA 1
ATOM 2712 C C . ASN B 1 166 ? -12.994 -15.431 -39.856 1.00 48.32 165 ASN B C 1
ATOM 2713 O O . ASN B 1 166 ? -13.453 -16.328 -40.535 1.00 49.20 165 ASN B O 1
ATOM 2718 N N . PRO B 1 167 ? -12.687 -14.215 -40.366 1.00 47.37 166 PRO B N 1
ATOM 2719 C CA . PRO B 1 167 ? -12.163 -13.053 -39.657 1.00 44.74 166 PRO B CA 1
ATOM 2720 C C . PRO B 1 167 ? -13.252 -12.186 -38.988 1.00 43.13 166 PRO B C 1
ATOM 2721 O O . PRO B 1 167 ? -14.439 -12.289 -39.300 1.00 43.58 166 PRO B O 1
ATOM 2725 N N . ILE B 1 168 ? -12.817 -11.322 -38.081 1.00 41.09 167 ILE B N 1
ATOM 2726 C CA . ILE B 1 168 ? -13.719 -10.439 -37.372 1.00 39.55 167 ILE B CA 1
ATOM 2727 C C . ILE B 1 168 ? -14.513 -9.487 -38.320 1.00 41.39 167 ILE B C 1
ATOM 2728 O O . ILE B 1 168 ? -15.679 -9.182 -38.069 1.00 38.77 167 ILE B O 1
ATOM 2733 N N . THR B 1 169 ? -13.910 -9.101 -39.443 1.00 42.61 168 THR B N 1
ATOM 2734 C CA . THR B 1 169 ? -14.563 -8.199 -40.393 1.00 45.88 168 THR B CA 1
ATOM 2735 C C . THR B 1 169 ? -15.826 -8.749 -41.055 1.00 47.84 168 THR B C 1
ATOM 2736 O O . THR B 1 169 ? -16.671 -7.998 -41.571 1.00 50.53 168 THR B O 1
ATOM 2740 N N . ASP B 1 170 ? -16.021 -10.050 -41.010 1.00 47.88 169 ASP B N 1
ATOM 2741 C CA . ASP B 1 170 ? -17.264 -10.564 -41.520 1.00 48.47 169 ASP B CA 1
ATOM 2742 C C . ASP B 1 170 ? -18.451 -10.461 -40.558 1.00 46.74 169 ASP B C 1
ATOM 2743 O O . ASP B 1 170 ? -19.591 -10.756 -40.916 1.00 46.64 169 ASP B O 1
ATOM 2748 N N . HIS B 1 171 ? -18.160 -10.018 -39.333 1.00 42.17 170 HIS B N 1
ATOM 2749 C CA . HIS B 1 171 ? -19.163 -9.859 -38.280 1.00 40.65 170 HIS B CA 1
ATOM 2750 C C . HIS B 1 171 ? -19.508 -8.388 -37.968 1.00 37.84 170 HIS B C 1
ATOM 2751 O O . HIS B 1 171 ? -20.489 -8.109 -37.262 1.00 38.42 170 HIS B O 1
ATOM 2758 N N . LEU B 1 172 ? -18.710 -7.470 -38.496 1.00 35.44 171 LEU B N 1
ATOM 2759 C CA . LEU B 1 172 ? -18.796 -6.042 -38.092 1.00 32.54 171 LEU B CA 1
ATOM 2760 C C . LEU B 1 172 ? -19.992 -5.385 -38.794 1.00 31.96 171 LEU B C 1
ATOM 2761 O O . LEU B 1 172 ? -20.499 -5.934 -39.800 1.00 31.95 171 LEU B O 1
ATOM 2766 N N . PRO B 1 173 ? -20.449 -4.220 -38.281 1.00 29.95 172 PRO B N 1
ATOM 2767 C CA . PRO B 1 173 ? -21.548 -3.555 -38.976 1.00 30.85 172 PRO B CA 1
ATOM 2768 C C . PRO B 1 173 ? -21.145 -3.181 -40.409 1.00 32.64 172 PRO B C 1
ATOM 2769 O O . PRO B 1 173 ? -19.961 -2.946 -40.687 1.00 31.98 172 PRO B O 1
ATOM 2773 N N . THR B 1 174 ? -22.141 -3.120 -41.277 1.00 33.03 173 THR B N 1
ATOM 2774 C CA . THR B 1 174 ? -21.957 -2.788 -42.677 1.00 36.10 173 THR B CA 1
ATOM 2775 C C . THR B 1 174 ? -21.087 -1.539 -42.849 1.00 35.35 173 THR B C 1
ATOM 2776 O O . THR B 1 174 ? -20.174 -1.520 -43.656 1.00 34.86 173 THR B O 1
ATOM 2780 N N . LYS B 1 175 ? -21.406 -0.490 -42.107 1.00 34.57 174 LYS B N 1
ATOM 2781 C CA . LYS B 1 175 ? -20.642 0.736 -42.149 1.00 33.89 174 LYS B CA 1
ATOM 2782 C C . LYS B 1 175 ? -19.871 0.812 -40.861 1.00 33.15 174 LYS B C 1
ATOM 2783 O O . LYS B 1 175 ? -20.445 0.992 -39.770 1.00 31.23 174 LYS B O 1
ATOM 2789 N N . CYS B 1 176 ? -18.565 0.634 -40.957 1.00 32.62 175 CYS B N 1
ATOM 2790 C CA . CYS B 1 176 ? -17.767 0.542 -39.740 1.00 32.29 175 CYS B CA 1
ATOM 2791 C C . CYS B 1 176 ? -16.354 0.999 -40.044 1.00 34.02 175 CYS B C 1
ATOM 2792 O O . CYS B 1 176 ? -15.696 0.441 -40.955 1.00 34.12 175 CYS B O 1
ATOM 2795 N N . ARG B 1 177 ? -15.901 2.034 -39.341 1.00 33.22 176 ARG B N 1
ATOM 2796 C CA . ARG B 1 177 ? -14.494 2.453 -39.421 1.00 35.09 176 ARG B CA 1
ATOM 2797 C C . ARG B 1 177 ? -13.676 1.473 -38.590 1.00 35.08 176 ARG B C 1
ATOM 2798 O O . ARG B 1 177 ? -14.103 1.056 -37.475 1.00 33.80 176 ARG B O 1
ATOM 2806 N N . LYS B 1 178 ? -12.492 1.122 -39.082 1.00 33.92 177 LYS B N 1
ATOM 2807 C CA . LYS B 1 178 ? -11.646 0.223 -38.302 1.00 33.99 177 LYS B CA 1
ATOM 2808 C C . LYS B 1 178 ? -10.325 0.912 -37.969 1.00 33.72 177 LYS B C 1
ATOM 2809 O O . LYS B 1 178 ? -9.610 1.394 -38.877 1.00 34.41 177 LYS B O 1
ATOM 2815 N N . VAL B 1 179 ? -9.973 0.942 -36.681 1.00 33.39 178 VAL B N 1
ATOM 2816 C CA . VAL B 1 179 ? -8.769 1.640 -36.260 1.00 32.27 178 VAL B CA 1
ATOM 2817 C C . VAL B 1 179 ? -7.944 0.750 -35.348 1.00 32.44 178 VAL B C 1
ATOM 2818 O O . VAL B 1 179 ? -8.482 -0.048 -34.601 1.00 29.86 178 VAL B O 1
ATOM 2822 N N . THR B 1 180 ? -6.630 0.859 -35.451 1.00 34.88 179 THR B N 1
ATOM 2823 C CA . THR B 1 180 ? -5.749 0.216 -34.464 1.00 36.54 179 THR B CA 1
ATOM 2824 C C . THR B 1 180 ? -5.235 1.320 -33.600 1.00 37.21 179 THR B C 1
ATOM 2825 O O . THR B 1 180 ? -4.739 2.369 -34.104 1.00 34.77 179 THR B O 1
ATOM 2829 N N . LEU B 1 181 ? -5.373 1.071 -32.291 1.00 40.36 180 LEU B N 1
ATOM 2830 C CA . LEU B 1 181 ? -4.805 1.901 -31.242 1.00 43.39 180 LEU B CA 1
ATOM 2831 C C . LEU B 1 181 ? -3.352 1.564 -31.139 1.00 46.13 180 LEU B C 1
ATOM 2832 O O . LEU B 1 181 ? -2.993 0.391 -31.010 1.00 45.97 180 LEU B O 1
ATOM 2837 N N . SER B 1 182 ? -2.512 2.572 -31.208 1.00 48.51 181 SER B N 1
ATOM 2838 C CA . SER B 1 182 ? -1.087 2.316 -31.066 1.00 52.03 181 SER B CA 1
ATOM 2839 C C . SER B 1 182 ? -0.317 3.573 -30.768 1.00 52.82 181 SER B C 1
ATOM 2840 O O . SER B 1 182 ? -0.480 4.603 -31.429 1.00 53.55 181 SER B O 1
ATOM 2843 N N . PHE B 1 183 ? 0.576 3.435 -29.798 1.00 54.68 182 PHE B N 1
ATOM 2844 C CA . PHE B 1 183 ? 1.486 4.497 -29.374 1.00 56.35 182 PHE B CA 1
ATOM 2845 C C . PHE B 1 183 ? 2.270 5.096 -30.560 1.00 58.52 182 PHE B C 1
ATOM 2846 O O . PHE B 1 183 ? 2.820 6.195 -30.468 1.00 59.69 182 PHE B O 1
ATOM 2854 N N . ASP B 1 184 ? 2.312 4.377 -31.676 1.00 59.95 183 ASP B N 1
ATOM 2855 C CA . ASP B 1 184 ? 3.238 4.729 -32.749 1.00 62.39 183 ASP B CA 1
ATOM 2856 C C . ASP B 1 184 ? 2.581 5.621 -33.815 1.00 62.66 183 ASP B C 1
ATOM 2857 O O . ASP B 1 184 ? 3.251 6.105 -34.742 1.00 65.60 183 ASP B O 1
ATOM 2862 N N . ALA B 1 185 ? 1.278 5.857 -33.656 1.00 60.68 184 ALA B N 1
ATOM 2863 C CA . ALA B 1 185 ? 0.472 6.657 -34.584 1.00 59.41 184 ALA B CA 1
ATOM 2864 C C . ALA B 1 185 ? 0.127 8.063 -34.017 1.00 57.84 184 ALA B C 1
ATOM 2865 O O . ALA B 1 185 ? 0.292 8.297 -32.818 1.00 57.22 184 ALA B O 1
ATOM 2867 N N . PRO B 1 186 ? -0.332 9.008 -34.866 1.00 56.89 185 PRO B N 1
ATOM 2868 C CA . PRO B 1 186 ? -0.633 10.392 -34.392 1.00 55.51 185 PRO B CA 1
ATOM 2869 C C . PRO B 1 186 ? -1.721 10.492 -33.286 1.00 51.51 185 PRO B C 1
ATOM 2870 O O . PRO B 1 186 ? -2.644 9.698 -33.305 1.00 50.24 185 PRO B O 1
ATOM 2874 N N . VAL B 1 187 ? -1.601 11.456 -32.364 1.00 49.41 186 VAL B N 1
ATOM 2875 C CA . VAL B 1 187 ? -2.405 11.467 -31.092 1.00 45.91 186 VAL B CA 1
ATOM 2876 C C . VAL B 1 187 ? -3.719 12.282 -31.128 1.00 44.49 186 VAL B C 1
ATOM 2877 O O . VAL B 1 187 ? -3.689 13.554 -31.143 1.00 45.22 186 VAL B O 1
ATOM 2881 N N . ILE B 1 188 ? -4.844 11.556 -31.051 1.00 39.69 187 ILE B N 1
ATOM 2882 C CA . ILE B 1 188 ? -6.174 12.124 -31.271 1.00 38.06 187 ILE B CA 1
ATOM 2883 C C . ILE B 1 188 ? -6.841 12.377 -29.935 1.00 35.75 187 ILE B C 1
ATOM 2884 O O . ILE B 1 188 ? -6.412 11.851 -28.935 1.00 34.64 187 ILE B O 1
ATOM 2889 N N . ARG B 1 189 ? -7.876 13.206 -29.949 1.00 33.29 188 ARG B N 1
ATOM 2890 C CA . ARG B 1 189 ? -8.759 13.365 -28.820 1.00 32.22 188 ARG B CA 1
ATOM 2891 C C . ARG B 1 189 ? -9.945 12.467 -29.221 1.00 31.23 188 ARG B C 1
ATOM 2892 O O . ARG B 1 189 ? -10.571 12.666 -30.263 1.00 31.48 188 ARG B O 1
ATOM 2900 N N . VAL B 1 190 ? -10.213 11.437 -28.442 1.00 28.80 189 VAL B N 1
ATOM 2901 C CA . VAL B 1 190 ? -11.182 10.437 -28.836 1.00 27.18 189 VAL B CA 1
ATOM 2902 C C . VAL B 1 190 ? -12.542 11.083 -29.110 1.00 27.82 189 VAL B C 1
ATOM 2903 O O . VAL B 1 190 ? -13.178 10.774 -30.116 1.00 28.24 189 VAL B O 1
ATOM 2907 N N . GLN B 1 191 ? -13.001 11.969 -28.221 1.00 26.65 190 GLN B N 1
ATOM 2908 C CA . GLN B 1 191 ? -14.280 12.615 -28.467 1.00 28.31 190 GLN B CA 1
ATOM 2909 C C . GLN B 1 191 ? -14.348 13.225 -29.893 1.00 29.39 190 GLN B C 1
ATOM 2910 O O . GLN B 1 191 ? -15.334 13.039 -30.580 1.00 29.44 190 GLN B O 1
ATOM 2916 N N . ASP B 1 192 ? -13.280 13.922 -30.331 1.00 31.47 191 ASP B N 1
ATOM 2917 C CA . ASP B 1 192 ? -13.312 14.595 -31.625 1.00 33.70 191 ASP B CA 1
ATOM 2918 C C . ASP B 1 192 ? -13.288 13.609 -32.785 1.00 34.24 191 ASP B C 1
ATOM 2919 O O . ASP B 1 192 ? -14.006 13.769 -33.797 1.00 34.54 191 ASP B O 1
ATOM 2924 N N . TYR B 1 193 ? -12.439 12.603 -32.636 1.00 33.58 192 TYR B N 1
ATOM 2925 C CA . TYR B 1 193 ? -12.315 11.554 -33.637 1.00 34.79 192 TYR B CA 1
ATOM 2926 C C . TYR B 1 193 ? -13.651 10.842 -33.792 1.00 33.64 192 TYR B C 1
ATOM 2927 O O . TYR B 1 193 ? -14.112 10.613 -34.924 1.00 34.63 192 TYR B O 1
ATOM 2936 N N . ILE B 1 194 ? -14.323 10.568 -32.675 1.00 31.59 193 ILE B N 1
ATOM 2937 C CA . ILE B 1 194 ? -15.612 9.868 -32.737 1.00 30.77 193 ILE B CA 1
ATOM 2938 C C . ILE B 1 194 ? -16.698 10.741 -33.410 1.00 32.45 193 ILE B C 1
ATOM 2939 O O . ILE B 1 194 ? -17.518 10.251 -34.186 1.00 32.55 193 ILE B O 1
ATOM 2944 N N . GLU B 1 195 ? -16.704 12.037 -33.098 1.00 33.59 194 GLU B N 1
ATOM 2945 C CA . GLU B 1 195 ? -17.728 12.950 -33.670 1.00 35.93 194 GLU B CA 1
ATOM 2946 C C . GLU B 1 195 ? -17.634 13.047 -35.189 1.00 36.92 194 GLU B C 1
ATOM 2947 O O . GLU B 1 195 ? -18.566 13.492 -35.876 1.00 38.05 194 GLU B O 1
ATOM 2953 N N . LYS B 1 196 ? -16.504 12.639 -35.719 1.00 38.04 195 LYS B N 1
ATOM 2954 C CA . LYS B 1 196 ? -16.299 12.667 -37.157 1.00 40.66 195 LYS B CA 1
ATOM 2955 C C . LYS B 1 196 ? -16.908 11.472 -37.876 1.00 40.77 195 LYS B C 1
ATOM 2956 O O . LYS B 1 196 ? -17.021 11.498 -39.120 1.00 40.41 195 LYS B O 1
ATOM 2962 N N . LEU B 1 197 ? -17.269 10.413 -37.142 1.00 37.44 196 LEU B N 1
ATOM 2963 C CA . LEU B 1 197 ? -17.997 9.276 -37.771 1.00 37.19 196 LEU B CA 1
ATOM 2964 C C . LEU B 1 197 ? -19.290 9.750 -38.424 1.00 39.25 196 LEU B C 1
ATOM 2965 O O . LEU B 1 197 ? -19.909 10.698 -37.939 1.00 39.37 196 LEU B O 1
ATOM 2970 N N . ASP B 1 198 ? -19.715 9.123 -39.527 1.00 40.76 197 ASP B N 1
ATOM 2971 C CA . ASP B 1 198 ? -21.025 9.418 -40.072 1.00 42.45 197 ASP B CA 1
ATOM 2972 C C . ASP B 1 198 ? -22.113 8.971 -39.108 1.00 41.29 197 ASP B C 1
ATOM 2973 O O . ASP B 1 198 ? -21.869 8.147 -38.234 1.00 38.77 197 ASP B O 1
ATOM 2978 N N . ASP B 1 199 ? -23.324 9.489 -39.296 1.00 42.22 198 ASP B N 1
ATOM 2979 C CA . ASP B 1 199 ? -24.457 9.159 -38.422 1.00 42.29 198 ASP B CA 1
ATOM 2980 C C . ASP B 1 199 ? -24.798 7.678 -38.437 1.00 40.79 198 ASP B C 1
ATOM 2981 O O . ASP B 1 199 ? -25.356 7.173 -37.484 1.00 40.72 198 ASP B O 1
ATOM 2986 N N . ASP B 1 200 ? -24.457 6.976 -39.510 1.00 39.45 199 ASP B N 1
ATOM 2987 C CA . ASP B 1 200 ? -24.821 5.586 -39.600 1.00 38.90 199 ASP B CA 1
ATOM 2988 C C . ASP B 1 200 ? -23.604 4.658 -39.387 1.00 37.35 199 ASP B C 1
ATOM 2989 O O . ASP B 1 200 ? -23.704 3.467 -39.610 1.00 38.00 199 ASP B O 1
ATOM 2994 N N . GLU B 1 201 ? -22.473 5.220 -38.992 1.00 34.46 200 GLU B N 1
ATOM 2995 C CA . GLU B 1 201 ? -21.174 4.520 -39.050 1.00 32.79 200 GLU B CA 1
ATOM 2996 C C . GLU B 1 201 ? -20.626 4.122 -37.669 1.00 31.31 200 GLU B C 1
ATOM 2997 O O . GLU B 1 201 ? -20.369 4.973 -36.818 1.00 29.99 200 GLU B O 1
ATOM 3003 N N . SER B 1 202 ? -20.448 2.827 -37.465 1.00 28.46 201 SER B N 1
ATOM 3004 C CA . SER B 1 202 ? -19.839 2.316 -36.245 1.00 28.07 201 SER B CA 1
ATOM 3005 C C . SER B 1 202 ? -18.332 2.497 -36.287 1.00 27.91 201 SER B C 1
ATOM 3006 O O . SER B 1 202 ? -17.735 2.858 -37.318 1.00 28.61 201 SER B O 1
ATOM 3009 N N . ILE B 1 203 ? -17.707 2.251 -35.148 1.00 27.43 202 ILE B N 1
ATOM 3010 C CA . ILE B 1 203 ? -16.267 2.231 -35.091 1.00 28.12 202 ILE B CA 1
ATOM 3011 C C . ILE B 1 203 ? -15.827 0.965 -34.395 1.00 28.08 202 ILE B C 1
ATOM 3012 O O . ILE B 1 203 ? -16.357 0.617 -33.344 1.00 28.64 202 ILE B O 1
ATOM 3017 N N . CYS B 1 204 ? -14.825 0.322 -34.973 1.00 28.08 203 CYS B N 1
ATOM 3018 C CA . CYS B 1 204 ? -14.200 -0.862 -34.367 1.00 28.26 203 CYS B CA 1
ATOM 3019 C C . CYS B 1 204 ? -12.758 -0.556 -34.058 1.00 27.59 203 CYS B C 1
ATOM 3020 O O . CYS B 1 204 ? -11.999 -0.188 -34.956 1.00 28.07 203 CYS B O 1
ATOM 3023 N N A VAL B 1 205 ? -12.384 -0.742 -32.789 0.50 26.34 204 VAL B N 1
ATOM 3024 N N B VAL B 1 205 ? -12.353 -0.717 -32.800 0.50 25.93 204 VAL B N 1
ATOM 3025 C CA A VAL B 1 205 ? -11.056 -0.421 -32.311 0.50 25.67 204 VAL B CA 1
ATOM 3026 C CA B VAL B 1 205 ? -10.991 -0.382 -32.436 0.50 24.68 204 VAL B CA 1
ATOM 3027 C C A VAL B 1 205 ? -10.318 -1.714 -32.020 0.50 26.52 204 VAL B C 1
ATOM 3028 C C B VAL B 1 205 ? -10.265 -1.617 -31.960 0.50 25.83 204 VAL B C 1
ATOM 3029 O O A VAL B 1 205 ? -10.849 -2.581 -31.308 0.50 26.48 204 VAL B O 1
ATOM 3030 O O B VAL B 1 205 ? -10.743 -2.334 -31.072 0.50 25.04 204 VAL B O 1
ATOM 3037 N N . PHE B 1 206 ? -9.103 -1.861 -32.545 1.00 26.12 205 PHE B N 1
ATOM 3038 C CA . PHE B 1 206 ? -8.333 -3.049 -32.244 1.00 27.92 205 PHE B CA 1
ATOM 3039 C C . PHE B 1 206 ? -7.322 -2.671 -31.170 1.00 28.18 205 PHE B C 1
ATOM 3040 O O . PHE B 1 206 ? -6.544 -1.759 -31.358 1.00 29.04 205 PHE B O 1
ATOM 3048 N N . VAL B 1 207 ? -7.331 -3.390 -30.060 1.00 27.33 206 VAL B N 1
ATOM 3049 C CA . VAL B 1 207 ? -6.382 -3.110 -28.951 1.00 27.76 206 VAL B CA 1
ATOM 3050 C C . VAL B 1 207 ? -5.552 -4.347 -28.690 1.00 28.03 206 VAL B C 1
ATOM 3051 O O . VAL B 1 207 ? -6.121 -5.424 -28.513 1.00 28.69 206 VAL B O 1
ATOM 3055 N N . GLY B 1 208 ? -4.222 -4.202 -28.715 1.00 29.52 207 GLY B N 1
ATOM 3056 C CA . GLY B 1 208 ? -3.344 -5.338 -28.430 1.00 31.82 207 GLY B CA 1
ATOM 3057 C C . GLY B 1 208 ? -3.475 -5.710 -26.961 1.00 31.55 207 GLY B C 1
ATOM 3058 O O . GLY B 1 208 ? -3.140 -4.924 -26.047 1.00 30.43 207 GLY B O 1
ATOM 3059 N N . ALA B 1 209 ? -3.969 -6.903 -26.717 1.00 30.96 208 ALA B N 1
ATOM 3060 C CA . ALA B 1 209 ? -4.057 -7.402 -25.354 1.00 32.26 208 ALA B CA 1
ATOM 3061 C C . ALA B 1 209 ? -2.786 -8.239 -25.015 1.00 35.76 208 ALA B C 1
ATOM 3062 O O . ALA B 1 209 ? -2.842 -9.043 -24.117 1.00 34.79 208 ALA B O 1
ATOM 3064 N N . MET B 1 210 ? -1.703 -8.089 -25.804 1.00 40.81 209 MET B N 1
ATOM 3065 C CA . MET B 1 210 ? -0.443 -8.838 -25.606 1.00 44.40 209 MET B CA 1
ATOM 3066 C C . MET B 1 210 ? 0.525 -8.120 -24.680 1.00 47.37 209 MET B C 1
ATOM 3067 O O . MET B 1 210 ? 0.388 -6.925 -24.402 1.00 45.73 209 MET B O 1
ATOM 3072 N N . ALA B 1 211 ? 1.491 -8.865 -24.151 1.00 51.13 210 ALA B N 1
ATOM 3073 C CA . ALA B 1 211 ? 2.405 -8.306 -23.154 1.00 54.84 210 ALA B CA 1
ATOM 3074 C C . ALA B 1 211 ? 3.277 -7.200 -23.775 1.00 57.27 210 ALA B C 1
ATOM 3075 O O . ALA B 1 211 ? 3.358 -6.074 -23.261 1.00 57.52 210 ALA B O 1
ATOM 3077 N N . ARG B 1 212 ? 3.920 -7.542 -24.886 1.00 60.70 211 ARG B N 1
ATOM 3078 C CA . ARG B 1 212 ? 4.581 -6.565 -25.742 1.00 63.84 211 ARG B CA 1
ATOM 3079 C C . ARG B 1 212 ? 4.518 -7.062 -27.174 1.00 65.09 211 ARG B C 1
ATOM 3080 O O . ARG B 1 212 ? 4.250 -8.244 -27.431 1.00 65.81 211 ARG B O 1
ATOM 3088 N N . GLY B 1 213 ? 4.782 -6.152 -28.103 1.00 66.52 212 GLY B N 1
ATOM 3089 C CA . GLY B 1 213 ? 4.861 -6.492 -29.513 1.00 68.23 212 GLY B CA 1
ATOM 3090 C C . GLY B 1 213 ? 4.424 -5.341 -30.399 1.00 68.34 212 GLY B C 1
ATOM 3091 O O . GLY B 1 213 ? 3.814 -4.359 -29.936 1.00 67.10 212 GLY B O 1
ATOM 3092 N N . LYS B 1 214 ? 4.737 -5.468 -31.684 1.00 69.54 213 LYS B N 1
ATOM 3093 C CA . LYS B 1 214 ? 4.324 -4.477 -32.670 1.00 69.49 213 LYS B CA 1
ATOM 3094 C C . LYS B 1 214 ? 2.795 -4.414 -32.752 1.00 67.43 213 LYS B C 1
ATOM 3095 O O . LYS B 1 214 ? 2.105 -5.413 -32.492 1.00 66.24 213 LYS B O 1
ATOM 3101 N N . ASP B 1 215 ? 2.270 -3.240 -33.101 1.00 66.54 214 ASP B N 1
ATOM 3102 C CA . ASP B 1 215 ? 0.817 -3.079 -33.193 1.00 64.99 214 ASP B CA 1
ATOM 3103 C C . ASP B 1 215 ? 0.299 -3.361 -34.605 1.00 65.41 214 ASP B C 1
ATOM 3104 O O . ASP B 1 215 ? -0.649 -2.697 -35.098 1.00 64.14 214 ASP B O 1
ATOM 3109 N N . ASN B 1 216 ? 0.932 -4.364 -35.230 1.00 65.72 215 ASN B N 1
ATOM 3110 C CA . ASN B 1 216 ? 0.607 -4.806 -36.586 1.00 66.34 215 ASN B CA 1
ATOM 3111 C C . ASN B 1 216 ? -0.421 -5.957 -36.652 1.00 65.57 215 ASN B C 1
ATOM 3112 O O . ASN B 1 216 ? -0.747 -6.464 -37.734 1.00 66.68 215 ASN B O 1
ATOM 3117 N N . PHE B 1 217 ? -0.939 -6.344 -35.490 1.00 64.04 216 PHE B N 1
ATOM 3118 C CA . PHE B 1 217 ? -1.965 -7.395 -35.360 1.00 63.29 216 PHE B CA 1
ATOM 3119 C C . PHE B 1 217 ? -3.283 -7.122 -36.096 1.00 63.96 216 PHE B C 1
ATOM 3120 O O . PHE B 1 217 ? -4.131 -8.029 -36.208 1.00 64.59 216 PHE B O 1
ATOM 3128 N N . ALA B 1 218 ? -3.478 -5.883 -36.564 1.00 63.36 217 ALA B N 1
ATOM 3129 C CA . ALA B 1 218 ? -4.696 -5.534 -37.280 1.00 63.13 217 ALA B CA 1
ATOM 3130 C C . ALA B 1 218 ? -4.447 -4.861 -38.640 1.00 64.27 217 ALA B C 1
ATOM 3131 O O . ALA B 1 218 ? -5.395 -4.494 -39.340 1.00 63.86 217 ALA B O 1
ATOM 3133 N N . ASP B 1 219 ? -3.173 -4.736 -39.012 1.00 65.65 218 ASP B N 1
ATOM 3134 C CA . ASP B 1 219 ? -2.742 -3.988 -40.198 1.00 67.29 218 ASP B CA 1
ATOM 3135 C C . ASP B 1 219 ? -3.486 -4.248 -41.484 1.00 68.08 218 ASP B C 1
ATOM 3136 O O . ASP B 1 219 ? -3.697 -3.326 -42.284 1.00 68.62 218 ASP B O 1
ATOM 3141 N N . GLU B 1 220 ? -3.884 -5.494 -41.695 1.00 67.90 219 GLU B N 1
ATOM 3142 C CA . GLU B 1 220 ? -4.545 -5.795 -42.946 1.00 68.93 219 GLU B CA 1
ATOM 3143 C C . GLU B 1 220 ? -6.042 -5.557 -42.831 1.00 66.36 219 GLU B C 1
ATOM 3144 O O . GLU B 1 220 ? -6.741 -5.608 -43.829 1.00 67.32 219 GLU B O 1
ATOM 3150 N N . TYR B 1 221 ? -6.525 -5.281 -41.621 1.00 63.03 220 TYR B N 1
ATOM 3151 C CA . TYR B 1 221 ? -7.948 -5.009 -41.433 1.00 60.77 220 TYR B CA 1
ATOM 3152 C C . TYR B 1 221 ? -8.305 -3.523 -41.339 1.00 58.01 220 TYR B C 1
ATOM 3153 O O . TYR B 1 221 ? -9.412 -3.137 -41.755 1.00 57.99 220 TYR B O 1
ATOM 3162 N N . VAL B 1 222 ? -7.389 -2.702 -40.810 1.00 53.97 221 VAL B N 1
ATOM 3163 C CA . VAL B 1 222 ? -7.725 -1.316 -40.407 1.00 49.56 221 VAL B CA 1
ATOM 3164 C C . VAL B 1 222 ? -7.648 -0.199 -41.460 1.00 49.51 221 VAL B C 1
ATOM 3165 O O . VAL B 1 222 ? -6.850 -0.270 -42.404 1.00 51.11 221 VAL B O 1
ATOM 3169 N N . ASP B 1 223 ? -8.472 0.834 -41.242 1.00 44.95 222 ASP B N 1
ATOM 3170 C CA . ASP B 1 223 ? -8.513 2.045 -42.043 1.00 45.74 222 ASP B CA 1
ATOM 3171 C C . ASP B 1 223 ? -7.461 3.058 -41.666 1.00 45.13 222 ASP B C 1
ATOM 3172 O O . ASP B 1 223 ? -7.072 3.872 -42.487 1.00 44.55 222 ASP B O 1
ATOM 3177 N N . GLU B 1 224 ? -6.995 2.991 -40.418 1.00 42.65 223 GLU B N 1
ATOM 3178 C CA . GLU B 1 224 ? -6.225 4.066 -39.834 1.00 43.03 223 GLU B CA 1
ATOM 3179 C C . GLU B 1 224 ? -5.600 3.530 -38.544 1.00 41.65 223 GLU B C 1
ATOM 3180 O O . GLU B 1 224 ? -6.136 2.583 -37.945 1.00 38.00 223 GLU B O 1
ATOM 3186 N N . LYS B 1 225 ? -4.456 4.105 -38.166 1.00 41.75 224 LYS B N 1
ATOM 3187 C CA . LYS B 1 225 ? -3.883 3.873 -36.835 1.00 42.09 224 LYS B CA 1
ATOM 3188 C C . LYS B 1 225 ? -3.842 5.216 -36.124 1.00 41.68 224 LYS B C 1
ATOM 3189 O O . LYS B 1 225 ? -3.541 6.229 -36.731 1.00 43.50 224 LYS B O 1
ATOM 3195 N N . VAL B 1 226 ? -4.195 5.235 -34.844 1.00 40.29 225 VAL B N 1
ATOM 3196 C CA . VAL B 1 226 ? -4.233 6.487 -34.118 1.00 40.42 225 VAL B CA 1
ATOM 3197 C C . VAL B 1 226 ? -3.592 6.236 -32.747 1.00 39.98 225 VAL B C 1
ATOM 3198 O O . VAL B 1 226 ? -3.622 5.114 -32.254 1.00 39.90 225 VAL B O 1
ATOM 3202 N N . GLY B 1 227 ? -3.024 7.286 -32.146 1.00 41.67 226 GLY B N 1
ATOM 3203 C CA . GLY B 1 227 ? -2.500 7.189 -30.748 1.00 38.76 226 GLY B CA 1
ATOM 3204 C C . GLY B 1 227 ? -3.485 7.854 -29.856 1.00 37.36 226 GLY B C 1
ATOM 3205 O O . GLY B 1 227 ? -4.249 8.691 -30.308 1.00 36.37 226 GLY B O 1
ATOM 3206 N N . LEU B 1 228 ? -3.528 7.416 -28.602 1.00 35.38 227 LEU B N 1
ATOM 3207 C CA . LEU B 1 228 ? -4.408 7.996 -27.642 1.00 35.51 227 LEU B CA 1
ATOM 3208 C C . LEU B 1 228 ? -3.638 8.810 -26.650 1.00 34.98 227 LEU B C 1
ATOM 3209 O O . LEU B 1 228 ? -4.247 9.504 -25.855 1.00 35.77 227 LEU B O 1
ATOM 3214 N N . SER B 1 229 ? -2.311 8.707 -26.663 1.00 33.90 228 SER B N 1
ATOM 3215 C CA . SER B 1 229 ? -1.546 9.381 -25.609 1.00 33.44 228 SER B CA 1
ATOM 3216 C C . SER B 1 229 ? -0.136 9.551 -26.051 1.00 35.12 228 SER B C 1
ATOM 3217 O O . SER B 1 229 ? 0.345 8.771 -26.833 1.00 36.84 228 SER B O 1
ATOM 3220 N N . ASN B 1 230 ? 0.522 10.567 -25.502 1.00 35.33 229 ASN B N 1
ATOM 3221 C CA . ASN B 1 230 ? 1.939 10.773 -25.632 1.00 39.18 229 ASN B CA 1
ATOM 3222 C C . ASN B 1 230 ? 2.714 9.858 -24.697 1.00 38.59 229 ASN B C 1
ATOM 3223 O O . ASN B 1 230 ? 3.965 9.906 -24.680 1.00 40.62 229 ASN B O 1
ATOM 3228 N N . TYR B 1 231 ? 1.992 9.097 -23.879 1.00 35.57 230 TYR B N 1
ATOM 3229 C CA . TYR B 1 231 ? 2.612 8.203 -22.896 1.00 35.97 230 TYR B CA 1
ATOM 3230 C C . TYR B 1 231 ? 2.236 6.801 -23.290 1.00 36.33 230 TYR B C 1
ATOM 3231 O O . TYR B 1 231 ? 1.188 6.590 -23.881 1.00 35.15 230 TYR B O 1
ATOM 3240 N N . PRO B 1 232 ? 3.100 5.822 -23.009 1.00 38.18 231 PRO B N 1
ATOM 3241 C CA . PRO B 1 232 ? 2.696 4.476 -23.408 1.00 38.34 231 PRO B CA 1
ATOM 3242 C C . PRO B 1 232 ? 1.564 4.058 -22.483 1.00 35.35 231 PRO B C 1
ATOM 3243 O O . PRO B 1 232 ? 1.509 4.502 -21.317 1.00 35.55 231 PRO B O 1
ATOM 3247 N N . LEU B 1 233 ? 0.609 3.323 -23.025 1.00 33.88 232 LEU B N 1
ATOM 3248 C CA . LEU B 1 233 ? -0.561 2.944 -22.227 1.00 32.50 232 LEU B CA 1
ATOM 3249 C C . LEU B 1 233 ? -0.680 1.442 -22.100 1.00 32.62 232 LEU B C 1
ATOM 3250 O O . LEU B 1 233 ? -0.310 0.698 -23.022 1.00 33.23 232 LEU B O 1
ATOM 3255 N N . SER B 1 234 ? -1.221 0.983 -20.970 1.00 30.06 233 SER B N 1
ATOM 3256 C CA . SER B 1 234 ? -1.685 -0.389 -20.848 1.00 28.06 233 SER B CA 1
ATOM 3257 C C . SER B 1 234 ? -2.918 -0.572 -21.746 1.00 26.70 233 SER B C 1
ATOM 3258 O O . SER B 1 234 ? -3.612 0.401 -22.110 1.00 25.39 233 SER B O 1
ATOM 3261 N N . ALA B 1 235 ? -3.193 -1.824 -22.099 1.00 25.39 234 ALA B N 1
ATOM 3262 C CA . ALA B 1 235 ? -4.352 -2.118 -22.912 1.00 26.09 234 ALA B CA 1
ATOM 3263 C C . ALA B 1 235 ? -5.640 -1.654 -22.228 1.00 25.00 234 ALA B C 1
ATOM 3264 O O . ALA B 1 235 ? -6.526 -1.107 -22.892 1.00 25.23 234 ALA B O 1
ATOM 3266 N N . SER B 1 236 ? -5.758 -1.887 -20.903 1.00 24.10 235 SER B N 1
ATOM 3267 C CA . SER B 1 236 ? -7.018 -1.564 -20.225 1.00 22.94 235 SER B CA 1
ATOM 3268 C C . SER B 1 236 ? -7.222 -0.023 -20.248 1.00 24.80 235 SER B C 1
ATOM 3269 O O . SER B 1 236 ? -8.322 0.470 -20.401 1.00 22.91 235 SER B O 1
ATOM 3272 N N . VAL B 1 237 ? -6.142 0.739 -20.084 1.00 24.64 236 VAL B N 1
ATOM 3273 C CA . VAL B 1 237 ? -6.230 2.214 -20.185 1.00 26.32 236 VAL B CA 1
ATOM 3274 C C . VAL B 1 237 ? -6.599 2.706 -21.581 1.00 26.63 236 VAL B C 1
ATOM 3275 O O . VAL B 1 237 ? -7.407 3.662 -21.7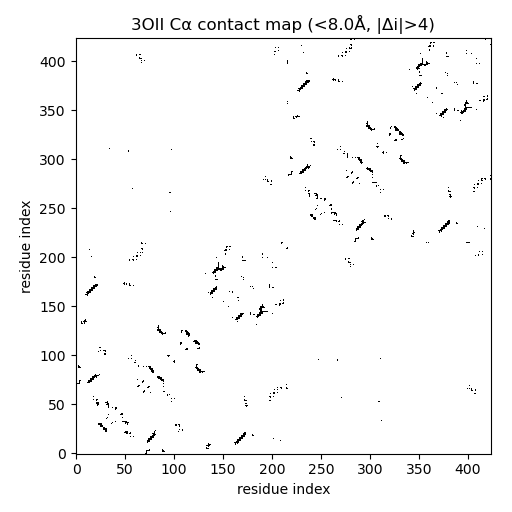27 1.00 27.79 236 VAL B O 1
ATOM 3279 N N . ALA B 1 238 ? -6.030 2.080 -22.611 1.00 26.42 237 ALA B N 1
ATOM 3280 C CA . ALA B 1 238 ? -6.433 2.371 -23.989 1.00 27.10 237 ALA B CA 1
ATOM 3281 C C . ALA B 1 238 ? -7.940 2.139 -24.121 1.00 25.69 237 ALA B C 1
ATOM 3282 O O . ALA B 1 238 ? -8.611 2.939 -24.760 1.00 26.43 237 ALA B O 1
ATOM 3284 N N . CYS B 1 239 ? -8.438 1.004 -23.618 1.00 24.85 238 CYS B N 1
ATOM 3285 C CA . CYS B 1 239 ? -9.868 0.708 -23.652 1.00 24.35 238 CYS B CA 1
ATOM 3286 C C . CYS B 1 239 ? -10.669 1.814 -22.988 1.00 25.22 238 CYS B C 1
ATOM 3287 O O . CYS B 1 239 ? -11.647 2.254 -23.555 1.00 26.55 238 CYS B O 1
ATOM 3290 N N . SER B 1 240 ? -10.292 2.242 -21.761 1.00 25.09 239 SER B N 1
ATOM 3291 C CA . SER B 1 240 ? -11.146 3.210 -21.006 1.00 26.93 239 SER B CA 1
ATOM 3292 C C . SER B 1 240 ? -11.140 4.523 -21.728 1.00 29.05 239 SER B C 1
ATOM 3293 O O . SER B 1 240 ? -12.150 5.206 -21.794 1.00 31.36 239 SER B O 1
ATOM 3298 N N . LYS B 1 241 ? -9.995 4.869 -22.292 1.00 31.13 240 LYS B N 1
ATOM 3299 C CA . LYS B 1 241 ? -9.896 6.132 -22.990 1.00 33.68 240 LYS B CA 1
ATOM 3300 C C . LYS B 1 241 ? -10.833 6.161 -24.166 1.00 32.19 240 LYS B C 1
ATOM 3301 O O . LYS B 1 241 ? -11.494 7.166 -24.380 1.00 31.86 240 LYS B O 1
ATOM 3307 N N . PHE B 1 242 ? -10.917 5.058 -24.892 1.00 28.28 241 PHE B N 1
ATOM 3308 C CA . PHE B 1 242 ? -11.872 4.978 -25.973 1.00 28.40 241 PHE B CA 1
ATOM 3309 C C . PHE B 1 242 ? -13.296 5.004 -25.471 1.00 26.34 241 PHE B C 1
ATOM 3310 O O . PHE B 1 242 ? -14.121 5.720 -26.017 1.00 26.75 241 PHE B O 1
ATOM 3318 N N . CYS B 1 243 ? -13.594 4.208 -24.452 1.00 25.05 242 CYS B N 1
ATOM 3319 C CA . CYS B 1 243 ? -14.969 4.172 -23.924 1.00 23.70 242 CYS B CA 1
ATOM 3320 C C . CYS B 1 243 ? -15.402 5.544 -23.415 1.00 24.07 242 CYS B C 1
ATOM 3321 O O . CYS B 1 243 ? -16.520 6.021 -23.701 1.00 23.39 242 CYS B O 1
ATOM 3324 N N . HIS B 1 244 ? -14.534 6.159 -22.617 1.00 22.85 243 HIS B N 1
ATOM 3325 C CA . HIS B 1 244 ? -14.898 7.403 -22.032 1.00 24.33 243 HIS B CA 1
ATOM 3326 C C . HIS B 1 244 ? -15.058 8.526 -23.065 1.00 24.32 243 HIS B C 1
ATOM 3327 O O . HIS B 1 244 ? -15.946 9.361 -22.912 1.00 24.38 243 HIS B O 1
ATOM 3334 N N . GLY B 1 245 ? -14.194 8.540 -24.087 1.00 26.12 244 GLY B N 1
ATOM 3335 C CA . GLY B 1 245 ? -14.305 9.575 -25.146 1.00 25.22 244 GLY B CA 1
ATOM 3336 C C . GLY B 1 245 ? -15.576 9.343 -25.950 1.00 26.10 244 GLY B C 1
ATOM 3337 O O . GLY B 1 245 ? -16.292 10.276 -26.286 1.00 26.34 244 GLY B O 1
ATOM 3338 N N . ALA B 1 246 ? -15.886 8.086 -26.238 1.00 24.26 245 ALA B N 1
ATOM 3339 C CA . ALA B 1 246 ? -17.166 7.831 -26.939 1.00 25.74 245 ALA B CA 1
ATOM 3340 C C . ALA B 1 246 ? -18.384 8.167 -26.066 1.00 25.86 245 ALA B C 1
ATOM 3341 O O . ALA B 1 246 ? -19.417 8.577 -26.578 1.00 26.10 245 ALA B O 1
ATOM 3343 N N . GLU B 1 247 ? -18.275 7.947 -24.761 1.00 24.64 246 GLU B N 1
ATOM 3344 C CA . GLU B 1 247 ? -19.391 8.319 -23.852 1.00 24.50 246 GLU B CA 1
ATOM 3345 C C . GLU B 1 247 ? -19.632 9.820 -23.944 1.00 26.99 246 GLU B C 1
ATOM 3346 O O . GLU B 1 247 ? -20.760 10.264 -24.063 1.00 28.55 246 GLU B O 1
ATOM 3352 N N . ASP B 1 248 ? -18.557 10.603 -23.894 1.00 26.02 247 ASP B N 1
ATOM 3353 C CA . ASP B 1 248 ? -18.627 12.062 -24.026 1.00 29.22 247 ASP B CA 1
ATOM 3354 C C . ASP B 1 248 ? -19.160 12.477 -25.396 1.00 30.26 247 ASP B C 1
ATOM 3355 O O . ASP B 1 248 ? -20.031 13.354 -25.520 1.00 31.60 247 ASP B O 1
ATOM 3360 N N . ALA B 1 249 ? -18.687 11.814 -26.441 1.00 28.18 248 ALA B N 1
ATOM 3361 C CA . ALA B 1 249 ? -19.181 12.146 -27.791 1.00 29.01 248 ALA B CA 1
ATOM 3362 C C . ALA B 1 249 ? -20.652 11.771 -28.008 1.00 29.32 248 ALA B C 1
ATOM 3363 O O . ALA B 1 249 ? -21.368 12.453 -28.761 1.00 30.65 248 ALA B O 1
ATOM 3365 N N . TRP B 1 250 ? -21.114 10.711 -27.355 1.00 27.22 249 TRP B N 1
ATOM 3366 C CA . TRP B 1 250 ? -22.472 10.220 -27.567 1.00 28.45 249 TRP B CA 1
ATOM 3367 C C . TRP B 1 250 ? -23.414 10.558 -26.444 1.00 29.49 249 TRP B C 1
ATOM 3368 O O . TRP B 1 250 ? -24.511 10.011 -26.386 1.00 30.50 249 TRP B O 1
ATOM 3379 N N . ASN B 1 251 ? -23.008 11.474 -25.585 1.00 32.31 250 ASN B N 1
ATOM 3380 C CA . ASN B 1 251 ? -23.871 11.960 -24.492 1.00 34.71 250 ASN B CA 1
ATOM 3381 C C . ASN B 1 251 ? -24.384 10.778 -23.651 1.00 35.25 250 ASN B C 1
ATOM 3382 O O . ASN B 1 251 ? -25.564 10.741 -23.249 1.00 36.26 250 ASN B O 1
ATOM 3387 N N . ILE B 1 252 ? -23.481 9.853 -23.347 1.00 32.53 251 ILE B N 1
ATOM 3388 C CA . ILE B 1 252 ? -23.754 8.773 -22.415 1.00 33.05 251 ILE B CA 1
ATOM 3389 C C . ILE B 1 252 ? -23.176 9.160 -21.092 1.00 35.65 251 ILE B C 1
ATOM 3390 O O . ILE B 1 252 ? -21.967 9.432 -20.986 1.00 35.34 251 ILE B O 1
ATOM 3395 N N . LEU B 1 253 ? -24.031 9.203 -20.084 1.00 40.07 252 LEU B N 1
ATOM 3396 C CA . LEU B 1 253 ? -23.548 9.560 -18.764 1.00 42.42 252 LEU B CA 1
ATOM 3397 C C . LEU B 1 253 ? -23.852 8.445 -17.784 1.00 42.29 252 LEU B C 1
ATOM 3398 O O . LEU B 1 253 ? -25.004 8.265 -17.349 1.00 42.81 252 LEU B O 1
#

Solvent-accessible surface area: 18739 Å² total; per-residue (Å²): 138,115,66,9,46,16,190,46,74,137,45,40,0,0,0,0,0,0,0,88,0,18,4,29,30,58,140,140,133,35,3,4,14,23,25,86,20,84,40,46,0,137,158,62,70,74,74,63,40,88,5,35,1,7,20,0,4,19,0,0,9,13,0,12,15,4,1,0,12,89,24,17,72,1,1,1,1,0,22,7,57,164,44,55,1,0,21,1,12,15,81,12,163,5,17,27,20,42,134,113,0,16,36,24,0,20,102,0,28,74,158,93,31,23,123,36,130,154,39,153,83,90,30,0,81,28,20,157,69,48,0,56,83,30,7,7,104,122,9,65,38,0,0,14,9,108,136,12,107,54,29,92,6,8,55,20,3,113,151,11,86,137,75,19,0,0,0,0,0,5,13,0,39,59,185,54,165,45,80,28,0,72,128,42,28,85,70,74,1,2,8,3,102,67,78,42,30,14,14,4,10,1,9,11,1,4,24,2,0,6,26,18,58,136,17,55,119,126,74,9,44,11,172,49,77,133,44,49,0,0,0,0,0,0,0,80,0,14,4,31,28,107,102,2,3,14,24,53,70,32,69,43,62,0,126,174,58,68,47,91,45,60,70,5,39,0,8,24,0,4,20,0,0,8,10,0,13,16,1,0,0,14,75,21,11,80,0,2,2,1,0,26,5,38,138,44,66,1,0,14,0,28,14,86,11,158,6,16,28,19,46,124,100,0,15,42,33,1,34,100,0,29,121,157,103,38,19,188,128,153,39,0,74,43,20,174,67,41,0,44,94,34,11,7,102,112,10,67,46,0,0,11,10,115,117,13,106,54,32,83,9,30,68,27,1,98,167,9,83,138,70,17,0,0,0,0,0,4,15,0,43,46,219,47,172,33,92,33,1,54,166,83,30,91,76,72,1,0,8,3,101,66,88,47,30,15,15,11,9,0,7,14,0,0,3,0,0,0,24,15,54,141,18,67

Sequence (424 aa):
PPVLTSKDKITKRMIVVLAMASLETHKIYVLLNCDDHQGLLKKMGRDISEARPDITHQQCLLTLLDSPINKAGKKLQVYIQTSRGILIEVVNPTVRIPRTFKRFSSGLMVQLLHKLSIRSVNSEEKKLLKVIKNPITDHLPTKCRKKVTLSFDAPVIRVQDYIIEKLDDDESICVFVGAMARGKDNFADEYVDEKVGLSNYPLSASVACSKFCHGAEDAWNILPPVLTSKDKITKRMIVVLAMASLETHVLLNCDDHQGLLKKMGRDISEARPDITHQQCLLTLLDSPINKAGKLQVYIQTSRGILIEVNPTVRIPRTFKRFSGLMVQLLHKLSIRSKLLKVIKNPITDHLPTKCRKVTLSFDAPVIRVQDYIEKLDDDESICVVFVGAMARGKDNFADEYVDEKVGLSNYPLSASVACSKFCHGAEDAWNIL

InterPro domains:
  IPR005304 Ribosomal biogenesis, methyltransferase, EMG1/NEP1 [PF03587] (43-246)
  IPR005304 Ribosomal biogenesis, methyltransferase, EMG1/NEP1 [PTHR12636] (25-252)
  IPR005304 Ribosomal biogenesis, methyltransferase, EMG1/NEP1 [cd18088] (41-246)
  IPR029026 tRNA (guanine-N1-)-methyltransferase, N-terminal [G3DSA:3.40.1280.10] (41-252)
  IPR029028 Alpha/beta knot methyltransferases [SSF75217] (29-251)